Protein AF-A0A535F7Y5-F1 (afdb_monomer_lite)

Secondary structure (DSSP, 8-state):
-PPPEEEEE-TTS-EEEEEEE-HHHHHHHHHHHHHHHHHHTT----TTGGGT-TTGGGG-HHHHHHS-SSHHHHHHHHHHH-HHHHHH-EEE-SSS-EEE--SEEE--EEEEEEEEEEEEEEEE---S---HHHHHHHHHHHHTT---S--EEEEEEEEEEEE--EEE-GGGTTEETTTTEESS-HHHHHHHHHHHHHHHHHHHHS---TTTTT---------EEEEEESSSSPPP---TTTTTTT-SSHHHHHHHHHHHHHHTTSPP-EEEEEE-SHHHHHHHHHHHHHH-----PEEEEEEEEE-S-B----TT--STTPPPPSS--HHHHHHHHHHHHHHHH-HHHHHHHHHHHHH--EEEE--SEEEEEEEEEEEEEE-----PPPTT--HHHHHHHHHHHHHHHHHTT-SSEEEEEEEEEEEEE-S-EEEEEEE-TT-TTHHHHHHHHHT--BSSSTT-BEEE-S--EEES---TTT-EESS-SSPPP--TTSEEEEEEEE-TT--HHHH-TTS---PPBTTTEEEEEEEESEEEEEE-SSEEEEEE----

pLDDT: mean 87.82, std 10.38, range [49.22, 97.94]

Foldseek 3Di:
DDFDWDWDQFLVRDIDIWGKDAFVLLLLLLLVLLLVLCVVVVQAAAPCVVVPHPQGCLPRPVLVVPADPDLLRNLLSVLRRHLSCQAQWDQRDVVDGHTDDHQKTKHMWTFFPPFKDKDKDKDWDDDDDDDPVLQVVQVVCVVVVHNRDGDIDIDIDMDGDIKIWIGGQLQSRQARPVVRDGSDDQVSSLSSSLSSLVSNLVCVVQVDDPPCVPHRDDPPFDWDKDKDFQAPQDTDTFICSNVTPPDSCRRVVVSVVVQCVSCPPHDRGMDMDIDTGSVRVNVVSVVCSVPDGHQFFKKFKFKKDFPFWDFAADPPDPDLAHFGDQDFFLAQVLVLLLVLQCVPPNDVSSQVCSLVSQPKWKWKFAAQKKKKFFAWDKDWDADDPPDDDDPPDDPVRVVVVVVVVQVVCVVVVPPRIHIDTNYTITIDGDGMMMMIIGHRGPPPCPVVVQSSSQSRAATHDPRRGIGTPDRTDIGRDDPPQGIFGNDDPDDDDDDPQFDKDWGKGAASPAHPLCVDPPNPHHDDEPHRIDIDTGGAQWHFPDDDNGITMIGGDGDD

Radius of gyration: 34.98 Å; chains: 1; bounding box: 72×69×122 Å

Structure (mmCIF, N/CA/C/O backbone):
data_AF-A0A535F7Y5-F1
#
_entry.id   AF-A0A535F7Y5-F1
#
loop_
_atom_site.group_PDB
_atom_site.id
_atom_site.type_symbol
_atom_site.label_atom_id
_atom_site.label_alt_id
_atom_site.label_comp_id
_atom_site.label_asym_id
_atom_site.label_entity_id
_atom_site.label_seq_id
_atom_site.pdbx_PDB_ins_code
_atom_site.Cartn_x
_atom_site.Cartn_y
_atom_site.Cartn_z
_atom_site.occupancy
_atom_site.B_iso_or_equiv
_atom_site.auth_seq_id
_atom_site.auth_comp_id
_atom_site.auth_asym_id
_atom_site.auth_atom_id
_atom_site.pdbx_PDB_model_num
ATOM 1 N N . MET A 1 1 ? 27.831 18.136 -32.872 1.00 49.22 1 MET A N 1
ATOM 2 C CA . MET A 1 1 ? 27.451 17.203 -31.790 1.00 49.22 1 MET A CA 1
ATOM 3 C C . MET A 1 1 ? 27.665 15.805 -32.330 1.00 49.22 1 MET A C 1
ATOM 5 O O . MET A 1 1 ? 27.126 15.517 -33.389 1.00 49.22 1 MET A O 1
ATOM 9 N N . GLN A 1 2 ? 28.516 15.005 -31.692 1.00 56.78 2 GLN A N 1
ATOM 10 C CA . GLN A 1 2 ? 28.690 13.595 -32.050 1.00 56.78 2 GLN A CA 1
ATOM 11 C C . GLN A 1 2 ? 27.583 12.766 -31.389 1.00 56.78 2 GLN A C 1
ATOM 13 O O . GLN A 1 2 ? 27.150 13.095 -30.281 1.00 56.78 2 GLN A O 1
ATOM 18 N N . THR A 1 3 ? 27.119 11.720 -32.073 1.00 70.56 3 THR A N 1
ATOM 19 C CA . THR A 1 3 ? 26.249 10.695 -31.482 1.00 70.56 3 THR A CA 1
ATOM 20 C C . THR A 1 3 ? 26.977 10.071 -30.291 1.00 70.56 3 THR A C 1
ATOM 22 O O . THR A 1 3 ? 28.178 9.816 -30.378 1.00 70.56 3 THR A O 1
ATOM 25 N N . ARG A 1 4 ? 26.290 9.876 -29.156 1.00 83.50 4 ARG A N 1
ATOM 26 C CA . ARG A 1 4 ? 26.915 9.243 -27.985 1.00 83.50 4 ARG A CA 1
ATOM 27 C C . ARG A 1 4 ? 27.255 7.796 -28.337 1.00 83.50 4 ARG A C 1
ATOM 29 O O . ARG A 1 4 ? 26.394 7.075 -28.835 1.00 83.50 4 ARG A O 1
ATOM 36 N N . MET A 1 5 ? 28.491 7.406 -28.057 1.00 88.81 5 MET A N 1
ATOM 37 C CA . MET A 1 5 ? 28.991 6.043 -28.209 1.00 88.81 5 MET A CA 1
ATOM 38 C C . MET A 1 5 ? 29.269 5.469 -26.826 1.00 88.81 5 MET A C 1
ATOM 40 O O . MET A 1 5 ? 29.664 6.215 -25.929 1.00 88.81 5 MET A O 1
ATOM 44 N N . VAL A 1 6 ? 29.054 4.169 -26.660 1.00 92.44 6 VAL A N 1
ATOM 45 C CA . VAL A 1 6 ? 29.404 3.436 -25.438 1.00 92.44 6 VAL A CA 1
ATOM 46 C C . VAL A 1 6 ? 29.989 2.076 -25.790 1.00 92.44 6 VAL A C 1
ATOM 48 O O . VAL A 1 6 ? 29.634 1.477 -26.809 1.00 92.44 6 VAL A O 1
ATOM 51 N N . GLU A 1 7 ? 30.880 1.594 -24.936 1.00 94.62 7 GLU A N 1
ATOM 52 C CA . GLU A 1 7 ? 31.492 0.280 -25.041 1.00 94.62 7 GLU A CA 1
ATOM 53 C C . GLU A 1 7 ? 30.653 -0.778 -24.312 1.00 94.62 7 GLU A C 1
ATOM 55 O O . GLU A 1 7 ? 30.302 -0.614 -23.142 1.00 94.62 7 GLU A O 1
ATOM 60 N N . ILE A 1 8 ? 30.347 -1.883 -24.994 1.00 94.06 8 ILE A N 1
ATOM 61 C CA . ILE A 1 8 ? 29.613 -3.023 -24.431 1.00 94.06 8 ILE A CA 1
ATOM 62 C C . ILE A 1 8 ? 30.316 -4.339 -24.753 1.00 94.06 8 ILE A C 1
ATOM 64 O O . ILE A 1 8 ? 31.000 -4.451 -25.769 1.00 94.06 8 ILE A O 1
ATOM 68 N N . ILE A 1 9 ? 30.110 -5.347 -23.906 1.00 92.56 9 ILE A N 1
ATOM 69 C CA . ILE A 1 9 ? 30.471 -6.733 -24.217 1.00 92.56 9 ILE A CA 1
ATOM 70 C C . ILE A 1 9 ? 29.242 -7.417 -24.816 1.00 92.56 9 ILE A C 1
ATOM 72 O O . ILE A 1 9 ? 28.180 -7.445 -24.190 1.00 92.56 9 ILE A O 1
ATOM 76 N N . GLY A 1 10 ? 29.376 -7.915 -26.044 1.00 87.56 10 GLY A N 1
ATOM 77 C CA . GLY A 1 10 ? 28.323 -8.630 -26.757 1.00 87.56 10 GLY A CA 1
ATOM 78 C C . GLY A 1 10 ? 28.044 -10.015 -26.169 1.00 87.56 10 GLY A C 1
ATOM 79 O O . GLY A 1 10 ? 28.784 -10.525 -25.328 1.00 87.56 10 GLY A O 1
ATOM 80 N N . HIS A 1 11 ? 26.971 -10.651 -26.642 1.00 87.00 11 HIS A N 1
ATOM 81 C CA . HIS A 1 11 ? 26.596 -12.017 -26.246 1.00 87.00 11 HIS A CA 1
ATOM 82 C C . HIS A 1 11 ? 27.662 -13.076 -26.597 1.00 87.00 11 HIS A C 1
ATOM 84 O O . HIS A 1 11 ? 27.685 -14.155 -26.015 1.00 87.00 11 HIS A O 1
ATOM 90 N N . ASP A 1 12 ? 28.536 -12.756 -27.546 1.00 90.38 12 ASP A N 1
ATOM 91 C CA . ASP A 1 12 ? 29.689 -13.534 -28.000 1.00 90.38 12 ASP A CA 1
ATOM 92 C C . ASP A 1 12 ? 30.961 -13.285 -27.164 1.00 90.38 12 ASP A C 1
ATOM 94 O O . ASP A 1 12 ? 32.009 -13.873 -27.431 1.00 90.38 12 ASP A O 1
ATOM 98 N N . GLY A 1 13 ? 30.888 -12.403 -26.161 1.00 91.56 13 GLY A N 1
ATOM 99 C CA . GLY A 1 13 ? 32.011 -12.017 -25.311 1.00 91.56 13 GLY A CA 1
ATOM 100 C C . GLY A 1 13 ? 32.963 -10.985 -25.927 1.00 91.56 13 GLY A C 1
ATOM 101 O O . GLY A 1 13 ? 33.988 -10.690 -25.313 1.00 91.56 13 GLY A O 1
ATOM 102 N N . GLN A 1 14 ? 32.658 -10.423 -27.102 1.00 93.88 14 GLN A N 1
ATOM 103 C CA . GLN A 1 14 ? 33.513 -9.435 -27.771 1.00 93.88 14 GLN A CA 1
ATOM 104 C C . GLN A 1 14 ? 33.171 -7.996 -27.369 1.00 93.88 14 GLN A C 1
ATOM 106 O O . GLN A 1 14 ? 32.035 -7.684 -27.014 1.00 93.88 14 GLN A O 1
ATOM 111 N N . LEU A 1 15 ? 34.163 -7.102 -27.439 1.00 94.56 15 LEU A N 1
ATOM 112 C CA . LEU A 1 15 ? 33.993 -5.672 -27.170 1.00 94.56 15 LEU A CA 1
ATOM 113 C C . LEU A 1 15 ? 33.462 -4.943 -28.411 1.00 94.56 15 LEU A C 1
ATOM 115 O O . LEU A 1 15 ? 34.088 -4.976 -29.469 1.00 94.56 15 LEU A O 1
ATOM 119 N N . TYR A 1 16 ? 32.361 -4.211 -28.254 1.00 93.31 16 TYR A N 1
ATOM 120 C CA . TYR A 1 16 ? 31.744 -3.400 -29.301 1.00 93.31 16 TYR A CA 1
ATOM 121 C C . TYR A 1 16 ? 31.610 -1.943 -28.867 1.00 93.31 16 TYR A C 1
ATOM 123 O O . TYR A 1 16 ? 31.250 -1.664 -27.727 1.00 93.31 16 TYR A O 1
ATOM 131 N N . SER A 1 17 ? 31.834 -1.015 -29.800 1.00 92.94 17 SER A N 1
ATOM 132 C CA . SER A 1 17 ? 31.451 0.392 -29.645 1.00 92.94 17 SER A CA 1
ATOM 133 C C . SER A 1 17 ? 30.153 0.631 -30.412 1.00 92.94 17 SER A C 1
ATOM 135 O O . SER A 1 17 ? 30.113 0.456 -31.631 1.00 92.94 17 SER A O 1
ATOM 137 N N . VAL A 1 18 ? 29.080 0.986 -29.705 1.00 92.25 18 VAL A N 1
ATOM 138 C CA . VAL A 1 18 ? 27.731 1.127 -30.282 1.00 92.25 18 VAL A CA 1
ATOM 139 C C . VAL A 1 18 ? 27.146 2.508 -30.010 1.00 92.25 18 VAL A C 1
ATOM 141 O O . VAL A 1 18 ? 27.482 3.150 -29.013 1.00 92.25 18 VAL A O 1
ATOM 144 N N . ASN A 1 19 ? 26.237 2.966 -30.881 1.00 91.56 19 ASN A N 1
ATOM 145 C CA . ASN A 1 19 ? 25.454 4.169 -30.596 1.00 91.56 19 ASN A CA 1
ATOM 146 C C . ASN A 1 19 ? 24.625 3.957 -29.330 1.00 91.56 19 ASN A C 1
ATOM 148 O O . ASN A 1 19 ? 24.058 2.881 -29.124 1.00 91.56 19 ASN A O 1
ATOM 152 N N . ALA A 1 20 ? 24.454 5.019 -28.554 1.00 90.69 20 ALA A N 1
ATOM 153 C CA . ALA A 1 20 ? 23.621 4.982 -27.371 1.00 90.69 20 ALA A CA 1
ATOM 154 C C . ALA A 1 20 ? 22.763 6.235 -27.214 1.00 90.69 20 ALA A C 1
ATOM 156 O O . ALA A 1 20 ? 23.175 7.354 -27.529 1.00 90.69 20 ALA A O 1
ATOM 157 N N . ILE A 1 21 ? 21.570 6.044 -26.662 1.00 89.19 21 ILE A N 1
ATOM 158 C CA . ILE A 1 21 ? 20.691 7.121 -26.217 1.00 89.19 21 ILE A CA 1
ATOM 159 C C . ILE A 1 21 ? 20.602 7.026 -24.698 1.00 89.19 21 ILE A C 1
ATOM 161 O O . ILE A 1 21 ? 20.405 5.955 -24.129 1.00 89.19 21 ILE A O 1
ATOM 165 N N . SER A 1 22 ? 20.790 8.153 -24.020 1.00 89.69 22 SER A N 1
ATOM 166 C CA . SER A 1 22 ? 20.731 8.181 -22.561 1.00 89.69 22 SER A CA 1
ATOM 167 C C . SER A 1 22 ? 19.309 7.938 -22.070 1.00 89.69 22 SER A C 1
ATOM 169 O O . SER A 1 22 ? 18.369 8.555 -22.572 1.00 89.69 22 SER A O 1
ATOM 171 N N . GLY A 1 23 ? 19.172 7.096 -21.044 1.00 91.88 23 GLY A N 1
ATOM 172 C CA . GLY A 1 23 ? 17.895 6.872 -20.367 1.00 91.88 23 GLY A CA 1
ATOM 173 C C . GLY A 1 23 ? 17.282 8.161 -19.811 1.00 91.88 23 GLY A C 1
ATOM 174 O O . GLY A 1 23 ? 16.065 8.315 -19.838 1.00 91.88 23 GLY A O 1
ATOM 175 N N . ASP A 1 24 ? 18.101 9.146 -19.419 1.00 90.44 24 ASP A N 1
ATOM 176 C CA . ASP A 1 24 ? 17.618 10.460 -18.970 1.00 90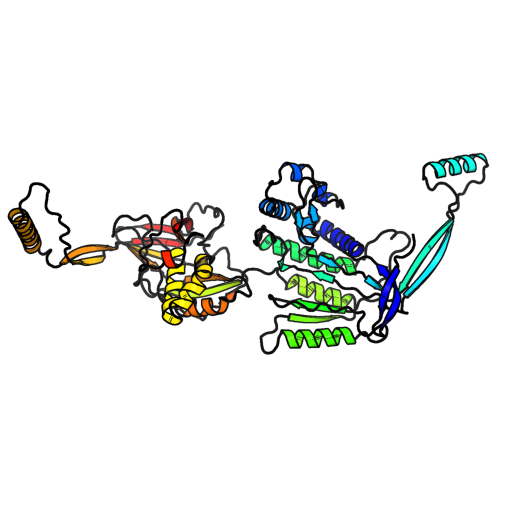.44 24 ASP A CA 1
ATOM 177 C C . ASP A 1 24 ? 16.877 11.222 -20.070 1.00 90.44 24 ASP A C 1
ATOM 179 O O . ASP A 1 24 ? 15.953 11.979 -19.776 1.00 90.44 24 ASP A O 1
ATOM 183 N N . MET A 1 25 ? 17.242 11.009 -21.340 1.00 89.69 25 MET A N 1
ATOM 184 C CA . MET A 1 25 ? 16.521 11.602 -22.465 1.00 89.69 25 MET A CA 1
ATOM 185 C C . MET A 1 25 ? 15.103 11.034 -22.546 1.00 89.69 25 MET A C 1
ATOM 187 O O . MET A 1 25 ? 14.147 11.801 -22.596 1.00 89.69 25 MET A O 1
ATOM 191 N N . LEU A 1 26 ? 14.953 9.706 -22.495 1.00 91.81 26 LEU A N 1
ATOM 192 C CA . LEU A 1 26 ? 13.632 9.067 -22.496 1.00 91.81 26 LEU A CA 1
ATOM 193 C C . LEU A 1 26 ? 12.828 9.418 -21.248 1.00 91.81 26 LEU A C 1
ATOM 195 O O . LEU A 1 26 ? 11.635 9.688 -21.334 1.00 91.81 26 LEU A O 1
ATOM 199 N N . LYS A 1 27 ? 13.489 9.499 -20.093 1.00 94.25 27 LYS A N 1
ATOM 200 C CA . LYS A 1 27 ? 12.864 9.961 -18.857 1.00 94.25 27 LYS A CA 1
ATOM 201 C C . LYS A 1 27 ? 12.369 11.401 -18.976 1.00 94.25 27 LYS A C 1
ATOM 203 O O . LYS A 1 27 ? 11.310 11.720 -18.447 1.00 94.25 27 LYS A O 1
ATOM 208 N N . HIS A 1 28 ? 13.103 12.273 -19.663 1.00 92.94 28 HIS A N 1
ATOM 209 C CA . HIS A 1 28 ? 12.661 13.642 -19.913 1.00 92.94 28 HIS A CA 1
ATOM 210 C C . HIS A 1 28 ? 11.399 13.677 -20.786 1.00 92.94 28 HIS A C 1
ATOM 212 O O . HIS A 1 28 ? 10.452 14.370 -20.428 1.00 92.94 28 HIS A O 1
ATOM 218 N N . VAL A 1 29 ? 11.351 12.875 -21.855 1.00 93.00 29 VAL A N 1
ATOM 219 C CA . VAL A 1 29 ? 10.164 12.726 -22.719 1.00 93.00 29 VAL A CA 1
ATOM 220 C C . VAL A 1 29 ? 8.967 12.184 -21.936 1.00 93.00 29 VAL A C 1
ATOM 222 O O . VAL A 1 29 ? 7.875 12.744 -22.010 1.00 93.00 29 VAL A O 1
ATOM 225 N N . LEU A 1 30 ? 9.181 11.147 -21.121 1.00 96.12 30 LEU A N 1
ATOM 226 C CA . LEU A 1 30 ? 8.160 10.603 -20.226 1.00 96.12 30 LEU A CA 1
ATOM 227 C C . LEU A 1 30 ? 7.597 11.685 -19.302 1.00 96.12 30 LEU A C 1
ATOM 229 O O . LEU A 1 30 ? 6.384 11.790 -19.132 1.00 96.12 30 LEU A O 1
ATOM 233 N N . MET A 1 31 ? 8.474 12.497 -18.710 1.00 96.62 31 MET A N 1
ATOM 234 C CA . MET A 1 31 ? 8.061 13.561 -17.800 1.00 96.62 31 MET A CA 1
ATOM 235 C C . MET A 1 31 ? 7.366 14.722 -18.507 1.00 96.62 31 MET A C 1
ATOM 237 O O . MET A 1 31 ? 6.539 15.375 -17.878 1.00 96.62 31 MET A O 1
ATOM 241 N N . GLU A 1 32 ? 7.656 14.976 -19.782 1.00 95.56 32 GLU A N 1
ATOM 242 C CA . GLU A 1 32 ? 6.948 15.978 -20.585 1.00 95.56 32 GLU A CA 1
ATOM 243 C C . GLU A 1 32 ? 5.491 15.554 -20.808 1.00 95.56 32 GLU A C 1
ATOM 245 O O . GLU A 1 32 ? 4.567 16.307 -20.487 1.00 95.56 32 GLU A O 1
ATOM 250 N N . HIS A 1 33 ? 5.272 14.309 -21.242 1.00 96.69 33 HIS A N 1
ATOM 251 C CA . HIS A 1 33 ? 3.926 13.737 -21.356 1.00 96.69 33 HIS A CA 1
ATOM 252 C C . HIS A 1 33 ? 3.201 13.724 -20.003 1.00 96.69 33 HIS A C 1
ATOM 254 O O . HIS A 1 33 ? 2.051 14.161 -19.917 1.00 96.69 33 HIS A O 1
ATOM 260 N N . PHE A 1 34 ? 3.891 13.331 -18.926 1.00 97.44 34 PHE A N 1
ATOM 261 C CA . PHE A 1 34 ? 3.334 13.357 -17.569 1.00 97.44 34 PHE A CA 1
ATOM 262 C C . PHE A 1 34 ? 2.957 14.764 -17.122 1.00 97.44 34 PHE A C 1
ATOM 264 O O . PHE A 1 34 ? 1.906 14.962 -16.519 1.00 97.44 34 PHE A O 1
ATOM 271 N N . TYR A 1 35 ? 3.783 15.762 -17.429 1.00 97.19 35 TYR A N 1
ATOM 272 C CA . TYR A 1 35 ? 3.500 17.157 -17.125 1.00 97.19 35 TYR A CA 1
ATOM 273 C C . TYR A 1 35 ? 2.211 17.631 -17.807 1.00 97.19 35 TYR A C 1
ATOM 275 O O . TYR A 1 35 ? 1.357 18.228 -17.147 1.00 97.19 35 TYR A O 1
ATOM 283 N N . HIS A 1 36 ? 2.028 17.332 -19.095 1.00 96.12 36 HIS A N 1
ATOM 284 C CA . HIS A 1 36 ? 0.802 17.688 -19.813 1.00 96.12 36 HIS A CA 1
ATOM 285 C C . HIS A 1 36 ? -0.435 17.023 -19.201 1.00 96.12 36 HIS A C 1
ATOM 287 O O . HIS A 1 36 ? -1.427 17.701 -18.916 1.00 96.12 36 HIS A O 1
ATOM 293 N N . HIS A 1 37 ? -0.343 15.728 -18.905 1.00 94.00 37 HIS A N 1
ATOM 294 C CA . HIS A 1 37 ? -1.390 14.959 -18.234 1.00 94.00 37 HIS A CA 1
ATOM 295 C C . HIS A 1 37 ? -1.724 15.488 -16.834 1.00 94.00 37 HIS A C 1
ATOM 297 O O . HIS A 1 37 ? -2.896 15.679 -16.498 1.00 94.00 37 HIS A O 1
ATOM 303 N N . ALA A 1 38 ? -0.708 15.810 -16.033 1.00 94.50 38 ALA A N 1
ATOM 304 C CA . ALA A 1 38 ? -0.863 16.372 -14.694 1.00 94.50 38 ALA A CA 1
ATOM 305 C C . ALA A 1 38 ? -1.546 17.748 -14.721 1.00 94.50 38 ALA A C 1
ATOM 307 O O . ALA A 1 38 ? -2.376 18.041 -13.860 1.00 94.50 38 ALA A O 1
ATOM 308 N N . ARG A 1 39 ? -1.251 18.583 -15.729 1.00 93.62 39 ARG A N 1
ATOM 309 C CA . ARG A 1 39 ? -1.890 19.896 -15.920 1.00 93.62 39 ARG A CA 1
ATOM 310 C C . ARG A 1 39 ? -3.375 19.776 -16.259 1.00 93.62 39 ARG A C 1
ATOM 312 O O . ARG A 1 39 ? -4.167 20.556 -15.731 1.00 93.62 39 ARG A O 1
ATOM 319 N N . VAL A 1 40 ? -3.748 18.822 -17.113 1.00 90.69 40 VAL A N 1
ATOM 320 C CA . VAL A 1 40 ? -5.153 18.565 -17.479 1.00 90.69 40 VAL A CA 1
ATOM 321 C C . VAL A 1 40 ? -5.922 17.989 -16.291 1.00 90.69 40 VAL A C 1
ATOM 323 O O . VAL A 1 40 ? -6.993 18.488 -15.951 1.00 90.69 40 VAL A O 1
ATOM 326 N N . SER A 1 41 ? -5.329 17.012 -15.605 1.00 86.69 41 SER A N 1
ATOM 327 C CA . SER A 1 41 ? -5.920 16.331 -14.446 1.00 86.69 41 SER A CA 1
ATOM 328 C C . SER A 1 41 ? -5.833 17.137 -13.143 1.00 86.69 41 SER A C 1
ATOM 330 O O . SER A 1 41 ? -6.310 16.684 -12.107 1.00 86.69 41 SER A O 1
ATOM 332 N N . ARG A 1 42 ? -5.237 18.339 -13.187 1.00 91.56 42 ARG A N 1
ATOM 333 C CA . ARG A 1 42 ? -5.055 19.268 -12.055 1.00 91.56 42 ARG A CA 1
ATOM 334 C C . ARG A 1 42 ? -4.389 18.629 -10.830 1.00 91.56 42 ARG A C 1
ATOM 336 O O . ARG A 1 42 ? -4.727 18.958 -9.695 1.00 91.56 42 ARG A O 1
ATOM 343 N N . VAL A 1 43 ? -3.427 17.739 -11.062 1.00 92.50 43 VAL A N 1
ATOM 344 C CA . VAL A 1 43 ? -2.621 17.147 -9.987 1.00 92.50 43 VAL A CA 1
ATOM 345 C C . VAL A 1 43 ? -1.637 18.188 -9.450 1.00 92.50 43 VAL A C 1
ATOM 347 O O . VAL A 1 43 ? -1.155 19.045 -10.193 1.00 92.50 43 VAL A O 1
ATOM 350 N N . SER A 1 44 ? -1.345 18.119 -8.151 1.00 94.81 44 SER A N 1
ATOM 351 C CA . SER A 1 44 ? -0.438 19.042 -7.465 1.00 94.81 44 SER A CA 1
ATOM 352 C C . SER A 1 44 ? 0.972 19.024 -8.077 1.00 94.81 44 SER A C 1
ATOM 354 O O . SER A 1 44 ? 1.579 17.961 -8.248 1.00 94.81 44 SER A O 1
ATOM 356 N N . LEU A 1 45 ? 1.492 20.208 -8.415 1.00 97.25 45 LEU A N 1
ATOM 357 C CA . LEU A 1 45 ? 2.841 20.435 -8.938 1.00 97.25 45 LEU A CA 1
ATOM 358 C C . LEU A 1 45 ? 3.474 21.628 -8.213 1.00 97.25 45 LEU A C 1
ATOM 360 O O . LEU A 1 45 ? 2.837 22.683 -8.099 1.00 97.25 45 LEU A O 1
ATOM 364 N N . CYS A 1 46 ? 4.746 21.502 -7.818 1.00 96.44 46 CYS A N 1
ATOM 365 C CA . CYS A 1 46 ? 5.523 22.624 -7.282 1.00 96.44 46 CYS A CA 1
ATOM 366 C C . CYS A 1 46 ? 5.643 23.753 -8.323 1.00 96.44 46 CYS A C 1
ATOM 368 O O . CYS A 1 46 ? 5.532 23.510 -9.532 1.00 96.44 46 CYS A O 1
ATOM 370 N N . GLN A 1 47 ? 5.884 24.991 -7.884 1.00 95.62 47 GLN A N 1
ATOM 371 C CA . GLN A 1 47 ? 5.873 26.178 -8.753 1.00 95.62 47 GLN A CA 1
ATOM 372 C C . GLN A 1 47 ? 6.804 26.030 -9.966 1.00 95.62 47 GLN A C 1
ATOM 374 O O . GLN A 1 47 ? 6.496 26.465 -11.077 1.00 95.62 47 GLN A O 1
ATOM 379 N N . SER A 1 48 ? 7.951 25.394 -9.750 1.00 95.56 48 SER A N 1
ATOM 380 C CA . SER A 1 48 ? 8.947 25.120 -10.781 1.00 95.56 48 SER A CA 1
ATOM 381 C C . SER A 1 48 ? 8.459 24.072 -11.795 1.00 95.56 48 SER A C 1
ATOM 383 O O . SER A 1 48 ? 8.526 24.290 -13.009 1.00 95.56 48 SER A O 1
ATOM 385 N N . CYS A 1 49 ? 7.869 22.972 -11.316 1.00 96.50 49 CYS A N 1
ATOM 386 C CA . CYS A 1 49 ? 7.298 21.918 -12.158 1.00 96.50 49 CYS A CA 1
ATOM 387 C C . CYS A 1 49 ? 6.069 22.382 -12.952 1.00 96.50 49 CYS A C 1
ATOM 389 O O . CYS A 1 49 ? 5.836 21.880 -14.047 1.00 96.50 49 CYS A O 1
ATOM 391 N N . GLN A 1 50 ? 5.332 23.398 -12.489 1.00 95.50 50 GLN A N 1
ATOM 392 C CA . GLN A 1 50 ? 4.244 24.017 -13.264 1.00 95.50 50 GLN A CA 1
ATOM 393 C C . GLN A 1 50 ? 4.716 24.685 -14.564 1.00 95.50 50 GLN A C 1
ATOM 395 O O . GLN A 1 50 ? 3.892 24.944 -15.441 1.00 95.50 50 GLN A O 1
ATOM 400 N N . ARG A 1 51 ? 6.016 24.975 -14.686 1.00 94.75 51 ARG A N 1
ATOM 401 C CA . ARG A 1 51 ? 6.664 25.521 -15.890 1.00 94.75 51 ARG A CA 1
ATOM 402 C C . ARG A 1 51 ? 7.594 24.501 -16.556 1.00 94.75 51 ARG A C 1
ATOM 404 O O . ARG A 1 51 ? 8.414 24.889 -17.380 1.00 94.75 51 ARG A O 1
ATOM 411 N N . PHE A 1 52 ? 7.495 23.230 -16.157 1.00 94.31 52 PHE A N 1
ATOM 412 C CA . PHE A 1 52 ? 8.339 22.127 -16.616 1.00 94.31 52 PHE A CA 1
ATOM 413 C C . PHE A 1 52 ? 9.852 22.409 -16.507 1.00 94.31 52 PHE A C 1
ATOM 415 O O . PHE A 1 52 ? 10.652 22.071 -17.376 1.00 94.31 52 PHE A O 1
ATOM 422 N N . ASN A 1 53 ? 10.264 23.066 -15.421 1.00 93.69 53 ASN A N 1
ATOM 423 C CA . ASN A 1 53 ? 11.667 23.388 -15.185 1.00 93.69 53 ASN A CA 1
ATOM 424 C C . ASN A 1 53 ? 12.441 22.148 -14.699 1.00 93.69 53 ASN A C 1
ATOM 426 O O . ASN A 1 53 ? 12.047 21.490 -13.736 1.00 93.69 53 ASN A O 1
ATOM 430 N N . ALA A 1 54 ? 13.579 21.860 -15.339 1.00 88.69 54 ALA A N 1
ATOM 431 C CA . ALA A 1 54 ? 14.426 20.703 -15.041 1.00 88.69 54 ALA A CA 1
ATOM 432 C C . ALA A 1 54 ? 14.989 20.682 -13.607 1.00 88.69 54 ALA A C 1
ATOM 434 O O . ALA A 1 54 ? 15.274 19.606 -13.088 1.00 88.69 54 ALA A O 1
ATOM 435 N N . ASN A 1 55 ? 15.103 21.841 -12.950 1.00 92.38 55 ASN A N 1
ATOM 436 C CA . ASN A 1 55 ? 15.522 21.930 -11.548 1.00 92.38 55 ASN A CA 1
ATOM 437 C C . ASN A 1 55 ? 14.412 21.518 -10.565 1.00 92.38 55 ASN A C 1
ATOM 439 O O . ASN A 1 55 ? 14.691 21.360 -9.378 1.00 92.38 55 ASN A O 1
ATOM 443 N N . ARG A 1 56 ? 13.169 21.342 -11.042 1.00 94.75 56 ARG A N 1
ATOM 444 C CA . ARG A 1 56 ? 11.999 20.884 -10.273 1.00 94.75 56 ARG A CA 1
ATOM 445 C C . ARG A 1 56 ? 11.907 21.572 -8.906 1.00 94.75 56 ARG A C 1
ATOM 447 O O . ARG A 1 56 ? 12.111 22.787 -8.856 1.00 94.75 56 ARG A O 1
ATOM 454 N N . ILE A 1 57 ? 11.630 20.854 -7.814 1.00 95.12 57 ILE A N 1
ATOM 455 C CA . ILE A 1 57 ? 11.428 21.471 -6.495 1.00 95.12 57 ILE A CA 1
ATOM 456 C C . ILE A 1 57 ? 12.637 22.262 -5.974 1.00 95.12 57 ILE A C 1
ATOM 458 O O . ILE A 1 57 ? 12.445 23.194 -5.201 1.00 95.12 57 ILE A O 1
ATOM 462 N N . ASN A 1 58 ? 13.861 21.996 -6.455 1.00 94.75 58 ASN A N 1
ATOM 463 C CA . ASN A 1 58 ? 15.038 22.793 -6.079 1.00 94.75 58 ASN A CA 1
ATOM 464 C C . ASN A 1 58 ? 14.963 24.249 -6.569 1.00 94.75 58 ASN A C 1
ATOM 466 O O . ASN A 1 58 ? 15.671 25.107 -6.059 1.00 94.75 58 ASN A O 1
ATOM 470 N N . ALA A 1 59 ? 14.129 24.551 -7.567 1.00 94.19 59 ALA A N 1
ATOM 471 C CA . ALA A 1 59 ? 13.883 25.925 -8.005 1.00 94.19 59 ALA A CA 1
ATOM 472 C C . ALA A 1 59 ? 12.605 26.538 -7.397 1.00 94.19 59 ALA A C 1
ATOM 474 O O . ALA A 1 59 ? 12.283 27.689 -7.700 1.00 94.19 59 ALA A O 1
ATOM 475 N N . ASP A 1 60 ? 11.891 25.809 -6.533 1.00 95.19 60 ASP A N 1
ATOM 476 C CA . ASP A 1 60 ? 10.746 26.318 -5.774 1.00 95.19 60 ASP A CA 1
ATOM 477 C C . ASP A 1 60 ? 11.214 26.906 -4.433 1.00 95.19 60 ASP A C 1
ATOM 479 O O . ASP A 1 60 ? 11.197 26.266 -3.379 1.00 95.19 60 ASP A O 1
ATOM 483 N N . LYS A 1 61 ? 11.670 28.161 -4.489 1.00 93.06 61 LYS A N 1
ATOM 484 C CA . LYS A 1 61 ? 12.208 28.871 -3.319 1.00 93.06 61 LYS A CA 1
ATOM 485 C C . LYS A 1 61 ? 11.174 29.053 -2.209 1.00 93.06 61 LYS A C 1
ATOM 487 O O . LYS A 1 61 ? 11.557 29.138 -1.044 1.00 93.06 61 LYS A O 1
ATOM 492 N N . ASP A 1 62 ? 9.895 29.153 -2.555 1.00 93.31 62 ASP A N 1
ATOM 493 C CA . ASP A 1 62 ? 8.829 29.349 -1.574 1.00 93.31 62 ASP A CA 1
ATOM 494 C C . ASP A 1 62 ? 8.556 28.053 -0.814 1.00 93.31 62 ASP A C 1
ATOM 496 O O . ASP A 1 62 ? 8.424 28.081 0.411 1.00 93.31 62 ASP A O 1
ATOM 500 N N . PHE A 1 63 ? 8.549 26.912 -1.510 1.00 94.75 63 PHE A N 1
ATOM 501 C CA . PHE A 1 63 ? 8.494 25.608 -0.858 1.00 94.75 63 PHE A CA 1
ATOM 502 C C . PHE A 1 63 ? 9.700 25.405 0.066 1.00 94.75 63 PHE A C 1
ATOM 504 O O . PHE A 1 63 ? 9.524 25.145 1.254 1.00 94.75 63 PHE A O 1
ATOM 511 N N . LEU A 1 64 ? 10.924 25.591 -0.441 1.00 93.56 64 LEU A N 1
ATOM 512 C CA . LEU A 1 64 ? 12.148 25.309 0.319 1.00 93.56 64 LEU A CA 1
ATOM 513 C C . LEU A 1 64 ? 12.291 26.157 1.590 1.00 93.56 64 LEU A C 1
ATOM 515 O O . LEU A 1 64 ? 12.778 25.654 2.600 1.00 93.56 64 LEU A O 1
ATOM 519 N N . LYS A 1 65 ? 11.833 27.416 1.574 1.00 92.06 65 LYS A N 1
ATOM 520 C CA . LYS A 1 65 ? 11.839 28.290 2.762 1.00 92.06 65 LYS A CA 1
ATOM 521 C C . LYS A 1 65 ? 10.889 27.829 3.866 1.00 92.06 65 LYS A C 1
ATOM 523 O O . LYS A 1 65 ? 11.168 28.077 5.034 1.00 92.06 65 LYS A O 1
ATOM 528 N N . ASN A 1 66 ? 9.765 27.219 3.495 1.00 92.88 66 ASN A N 1
ATOM 529 C CA . ASN A 1 66 ? 8.699 26.839 4.426 1.00 92.88 66 ASN A CA 1
ATOM 530 C C . ASN A 1 66 ? 8.724 25.347 4.793 1.00 92.88 66 ASN A C 1
ATOM 532 O O . ASN A 1 66 ? 7.978 24.919 5.675 1.00 92.88 66 ASN A O 1
ATOM 536 N N . ALA A 1 67 ? 9.545 24.550 4.111 1.00 92.31 67 ALA A N 1
ATOM 537 C CA . ALA A 1 67 ? 9.604 23.115 4.318 1.00 92.31 67 ALA A CA 1
ATOM 538 C C . ALA A 1 67 ? 10.277 22.748 5.653 1.00 92.31 67 ALA A C 1
ATOM 540 O O . ALA A 1 67 ? 11.178 23.437 6.137 1.00 92.31 67 ALA A O 1
ATOM 541 N N . SER A 1 68 ? 9.860 21.625 6.242 1.00 91.62 68 SER A N 1
ATOM 542 C CA . SER A 1 68 ? 10.387 21.144 7.526 1.00 91.62 68 SER A CA 1
ATOM 543 C C . SER A 1 68 ? 11.893 20.891 7.454 1.00 91.62 68 SER A C 1
ATOM 545 O O . SER A 1 68 ? 12.413 20.431 6.438 1.00 91.62 68 SER A O 1
ATOM 547 N N . MET A 1 69 ? 12.605 21.139 8.553 1.00 89.38 69 MET A N 1
ATOM 548 C CA . MET A 1 69 ? 14.029 20.804 8.693 1.00 89.38 69 MET A CA 1
ATOM 549 C C . MET A 1 69 ? 14.261 19.300 8.900 1.00 89.38 69 MET A C 1
ATOM 551 O O . MET A 1 69 ? 15.400 18.848 8.866 1.00 89.38 69 MET A O 1
ATOM 555 N N . HIS A 1 70 ? 13.208 18.517 9.152 1.00 91.50 70 HIS A N 1
ATOM 556 C CA . HIS A 1 70 ? 13.304 17.071 9.342 1.00 91.50 70 HIS A CA 1
ATOM 557 C C . HIS A 1 70 ? 13.022 16.347 8.029 1.00 91.50 70 HIS A C 1
ATOM 559 O O . HIS A 1 70 ? 11.939 16.483 7.462 1.00 91.50 70 HIS A O 1
ATOM 565 N N . ASP A 1 71 ? 13.976 15.539 7.565 1.00 91.69 71 ASP A N 1
ATOM 566 C CA . ASP A 1 71 ? 13.921 14.913 6.238 1.00 91.69 71 ASP A CA 1
ATOM 567 C C . ASP A 1 71 ? 12.665 14.066 6.009 1.00 91.69 71 ASP A C 1
ATOM 569 O O . ASP A 1 71 ? 12.064 14.125 4.940 1.00 91.69 71 ASP A O 1
ATOM 573 N N . GLY A 1 72 ? 12.210 13.329 7.025 1.00 90.62 72 GLY A N 1
ATOM 574 C CA . GLY A 1 72 ? 10.976 12.553 6.918 1.00 90.62 72 GLY A CA 1
ATOM 575 C C . GLY A 1 72 ? 9.744 13.430 6.672 1.00 90.62 72 GLY A C 1
ATOM 576 O O . GLY A 1 72 ? 8.906 13.089 5.851 1.00 90.62 72 GLY A O 1
ATOM 577 N N . GLU A 1 73 ? 9.602 14.555 7.371 1.00 93.31 73 GLU A N 1
ATOM 578 C CA . GLU A 1 73 ? 8.474 15.479 7.163 1.00 93.31 73 GLU A CA 1
ATOM 579 C C . GLU A 1 73 ? 8.609 16.257 5.857 1.00 93.31 73 GLU A C 1
ATOM 581 O O . GLU A 1 73 ? 7.618 16.490 5.172 1.00 93.31 73 GLU A O 1
ATOM 586 N N . PHE A 1 74 ? 9.840 16.610 5.489 1.00 95.50 74 PHE A N 1
ATOM 587 C CA . PHE A 1 74 ? 10.148 17.237 4.213 1.00 95.50 74 PHE A CA 1
ATOM 588 C C . PHE A 1 74 ? 9.704 16.366 3.034 1.00 95.50 74 PHE A C 1
ATOM 590 O O . PHE A 1 74 ? 9.072 16.870 2.108 1.00 95.50 74 PHE A O 1
ATOM 597 N N . ILE A 1 75 ? 9.988 15.058 3.074 1.00 95.81 75 ILE A N 1
ATOM 598 C CA . ILE A 1 75 ? 9.555 14.131 2.024 1.00 95.81 75 ILE A CA 1
ATOM 599 C C . ILE A 1 75 ? 8.024 14.042 1.964 1.00 95.81 75 ILE A C 1
ATOM 601 O O . ILE A 1 75 ? 7.483 14.119 0.865 1.00 95.81 75 ILE A O 1
ATOM 605 N N . ASP A 1 76 ? 7.308 13.975 3.095 1.00 95.12 76 ASP A N 1
ATOM 606 C CA . ASP A 1 76 ? 5.831 14.007 3.082 1.00 95.12 76 ASP A CA 1
ATOM 607 C C . ASP A 1 76 ? 5.302 15.288 2.410 1.00 95.12 76 ASP A C 1
ATOM 609 O O . ASP A 1 76 ? 4.416 15.235 1.550 1.00 95.12 76 ASP A O 1
ATOM 613 N N . GLN A 1 77 ? 5.881 16.443 2.757 1.00 96.69 77 GLN A N 1
ATOM 614 C CA . GLN A 1 77 ? 5.521 17.737 2.175 1.00 96.69 77 GLN A CA 1
ATOM 615 C C . GLN A 1 77 ? 5.814 17.777 0.671 1.00 96.69 77 GLN A C 1
ATOM 617 O O . GLN A 1 77 ? 4.964 18.215 -0.103 1.00 96.69 77 GLN A O 1
ATOM 622 N N . MET A 1 78 ? 6.977 17.287 0.238 1.00 97.00 78 MET A N 1
ATOM 623 C CA . MET A 1 78 ? 7.373 17.222 -1.171 1.00 97.00 78 MET A CA 1
ATOM 624 C C . MET A 1 78 ? 6.423 16.324 -1.974 1.00 97.00 78 MET A C 1
ATOM 626 O O . MET A 1 78 ? 5.921 16.752 -3.012 1.00 97.00 78 MET A O 1
ATOM 630 N N . LEU A 1 79 ? 6.130 15.114 -1.481 1.00 97.00 79 LEU A N 1
ATOM 631 C CA . LEU A 1 79 ? 5.230 14.156 -2.135 1.00 97.00 79 LEU A CA 1
ATOM 632 C C . LEU A 1 79 ? 3.818 14.734 -2.302 1.00 97.00 79 LEU A C 1
ATOM 634 O O . LEU A 1 79 ? 3.226 14.611 -3.376 1.00 97.00 79 LEU A O 1
ATOM 638 N N . THR A 1 80 ? 3.307 15.416 -1.274 1.00 96.25 80 THR A N 1
ATOM 639 C CA . THR A 1 80 ? 2.006 16.113 -1.305 1.00 96.25 80 THR A CA 1
ATOM 640 C C . THR A 1 80 ? 2.018 17.313 -2.265 1.00 96.25 80 THR A C 1
ATOM 642 O O . THR A 1 80 ? 1.021 17.620 -2.917 1.00 96.25 80 THR A O 1
ATOM 645 N N . THR A 1 81 ? 3.160 17.989 -2.400 1.00 96.75 81 THR A N 1
ATOM 646 C CA . THR A 1 81 ? 3.283 19.218 -3.202 1.00 96.75 81 THR A CA 1
ATOM 647 C C . THR A 1 81 ? 3.486 18.949 -4.689 1.00 96.75 81 THR A C 1
ATOM 649 O O . THR A 1 81 ? 3.043 19.746 -5.513 1.00 96.75 81 THR A O 1
ATOM 652 N N . CYS A 1 82 ? 4.180 17.874 -5.070 1.00 97.62 82 CYS A N 1
ATOM 653 C CA . CYS A 1 82 ? 4.532 17.678 -6.471 1.00 97.62 82 CYS A CA 1
ATOM 654 C C . CYS A 1 82 ? 4.523 16.221 -6.929 1.00 97.62 82 CYS A C 1
ATOM 656 O O . CYS A 1 82 ? 5.359 15.410 -6.530 1.00 97.62 82 CYS A O 1
ATOM 658 N N . ALA A 1 83 ? 3.630 15.923 -7.874 1.00 97.75 83 ALA A N 1
ATOM 659 C CA . ALA A 1 83 ? 3.555 14.620 -8.521 1.00 97.75 83 ALA A CA 1
ATOM 660 C C . ALA A 1 83 ? 4.756 14.303 -9.422 1.00 97.75 83 ALA A C 1
ATOM 662 O O . ALA A 1 83 ? 5.156 13.146 -9.490 1.00 97.75 83 ALA A O 1
ATOM 663 N N . ILE A 1 84 ? 5.363 15.302 -10.079 1.00 97.94 84 ILE A N 1
ATOM 664 C CA . ILE A 1 84 ? 6.569 15.073 -10.896 1.00 97.94 84 ILE A CA 1
ATOM 665 C C . ILE A 1 84 ? 7.751 14.679 -10.008 1.00 97.94 84 ILE A C 1
ATOM 667 O O . ILE A 1 84 ? 8.450 13.726 -10.329 1.00 97.94 84 ILE A O 1
ATOM 671 N N . ASP A 1 85 ? 7.972 15.370 -8.888 1.00 97.31 85 ASP A N 1
ATOM 672 C CA . ASP A 1 85 ? 9.069 15.035 -7.969 1.00 97.31 85 ASP A CA 1
ATOM 673 C C . ASP A 1 85 ? 8.868 13.661 -7.305 1.00 97.31 85 ASP A C 1
ATOM 675 O O . ASP A 1 85 ? 9.843 12.952 -7.054 1.00 97.31 85 ASP A O 1
ATOM 679 N N . ASP A 1 86 ? 7.614 13.250 -7.086 1.00 97.69 86 ASP A N 1
ATOM 680 C CA . ASP A 1 86 ? 7.265 11.904 -6.625 1.00 97.69 86 ASP A CA 1
ATOM 681 C C . ASP A 1 86 ? 7.667 10.823 -7.642 1.00 97.69 86 ASP A C 1
ATOM 683 O O . ASP A 1 86 ? 8.476 9.953 -7.316 1.00 97.69 86 ASP A O 1
ATOM 687 N N . VAL A 1 87 ? 7.173 10.896 -8.887 1.00 97.19 87 VAL A N 1
ATOM 688 C CA . VAL A 1 87 ? 7.396 9.830 -9.887 1.00 97.19 87 VAL A CA 1
ATOM 689 C C . VAL A 1 87 ? 8.795 9.862 -10.509 1.00 97.19 87 VAL A C 1
ATOM 691 O O . VAL A 1 87 ? 9.399 8.820 -10.772 1.00 97.19 87 VAL A O 1
ATOM 694 N N . ALA A 1 88 ? 9.347 11.054 -10.719 1.00 96.62 88 ALA A N 1
ATOM 695 C CA . ALA A 1 88 ? 10.620 11.248 -11.405 1.00 96.62 88 ALA A CA 1
ATOM 696 C C . ALA A 1 88 ? 11.829 11.239 -10.462 1.00 96.62 88 ALA A C 1
ATOM 698 O O . ALA A 1 88 ? 12.975 11.235 -10.940 1.00 96.62 88 ALA A O 1
ATOM 699 N N . GLY A 1 89 ? 11.576 11.297 -9.152 1.00 95.94 89 GLY A N 1
ATOM 700 C CA . GLY A 1 89 ? 12.573 11.472 -8.105 1.00 95.94 89 GLY A CA 1
ATOM 701 C C . GLY A 1 89 ? 13.264 12.834 -8.132 1.00 95.94 89 GLY A C 1
ATOM 702 O O . GLY A 1 89 ? 13.197 13.574 -9.110 1.00 95.94 89 GLY A O 1
ATOM 703 N N . ILE A 1 90 ? 13.976 13.173 -7.067 1.00 95.75 90 ILE A N 1
ATOM 704 C CA . ILE A 1 90 ? 14.826 14.364 -7.003 1.00 95.75 90 ILE A CA 1
ATOM 705 C C . ILE A 1 90 ? 15.832 14.228 -5.864 1.00 95.75 90 ILE A C 1
ATOM 707 O O . ILE A 1 90 ? 15.529 13.660 -4.819 1.00 95.75 90 ILE A O 1
ATOM 711 N N . LEU A 1 91 ? 17.037 14.762 -6.049 1.00 95.81 91 LEU A N 1
ATOM 712 C CA . LEU A 1 91 ? 17.947 15.039 -4.946 1.00 95.81 91 LEU A CA 1
ATOM 713 C C . LEU A 1 91 ? 17.778 16.502 -4.538 1.00 95.81 91 LEU A C 1
ATOM 715 O O . LEU A 1 91 ? 18.069 17.397 -5.335 1.00 95.81 91 LEU A O 1
ATOM 719 N N . VAL A 1 92 ? 17.318 16.743 -3.312 1.00 93.81 92 VAL A N 1
ATOM 720 C CA . VAL A 1 92 ? 17.219 18.101 -2.773 1.00 93.81 92 VAL A CA 1
ATOM 721 C C . VAL A 1 92 ? 18.531 18.474 -2.105 1.00 93.81 92 VAL A C 1
ATOM 723 O O . VAL A 1 92 ? 18.952 17.802 -1.163 1.00 93.81 92 VAL A O 1
ATOM 726 N N . THR A 1 93 ? 19.172 19.529 -2.615 1.00 89.06 93 THR A N 1
ATOM 727 C CA . THR A 1 93 ? 20.539 19.932 -2.234 1.00 89.06 93 THR A CA 1
ATOM 728 C C . THR A 1 93 ? 20.621 21.287 -1.529 1.00 89.06 93 THR A C 1
ATOM 730 O O . THR A 1 93 ? 21.679 21.660 -1.026 1.00 89.06 93 THR A O 1
ATOM 733 N N . GLU A 1 94 ? 19.540 22.070 -1.509 1.00 82.31 94 GLU A N 1
ATOM 734 C CA . GLU A 1 94 ? 19.542 23.390 -0.873 1.00 82.31 94 GLU A CA 1
ATOM 735 C C . GLU A 1 94 ? 19.339 23.249 0.643 1.00 82.31 94 GLU A C 1
ATOM 737 O O . GLU A 1 94 ? 18.247 22.949 1.124 1.00 82.31 94 GLU A O 1
ATOM 742 N N . GLY A 1 95 ? 20.426 23.415 1.406 1.00 80.88 95 GLY A N 1
ATOM 743 C CA . GLY A 1 95 ? 20.417 23.338 2.873 1.00 80.88 95 GLY A CA 1
ATOM 744 C C . GLY A 1 95 ? 20.256 21.927 3.457 1.00 80.88 95 GLY A C 1
ATOM 745 O O . GLY A 1 95 ? 20.181 21.789 4.676 1.00 80.88 95 GLY A O 1
ATOM 746 N N . ARG A 1 96 ? 20.208 20.889 2.613 1.00 88.81 96 ARG A N 1
ATOM 747 C CA . ARG A 1 96 ? 20.086 19.468 2.985 1.00 88.81 96 ARG A CA 1
ATOM 748 C C . ARG A 1 96 ? 20.607 18.562 1.865 1.00 88.81 96 ARG A C 1
ATOM 750 O O . ARG A 1 96 ? 20.933 19.054 0.792 1.00 88.81 96 ARG A O 1
ATOM 757 N N . SER A 1 97 ? 20.691 17.255 2.113 1.00 91.81 97 SER A N 1
ATOM 758 C CA . SER A 1 97 ? 21.044 16.236 1.110 1.00 91.81 97 SER A CA 1
ATOM 759 C C . SER A 1 97 ? 20.031 15.099 1.182 1.00 91.81 97 SER A C 1
ATOM 761 O O . SER A 1 97 ? 20.315 14.017 1.698 1.00 91.81 97 SER A O 1
ATOM 763 N N . THR A 1 98 ? 18.813 15.381 0.722 1.00 93.62 98 THR A N 1
ATOM 764 C CA . THR A 1 98 ? 17.653 14.508 0.940 1.00 93.62 98 THR A CA 1
ATOM 765 C C . THR A 1 98 ? 17.216 13.912 -0.398 1.00 93.62 98 THR A C 1
ATOM 767 O O . THR A 1 98 ? 16.655 14.629 -1.234 1.00 93.62 98 THR A O 1
ATOM 770 N N . PRO A 1 99 ? 17.507 12.624 -0.661 1.00 94.75 99 PRO A N 1
ATOM 771 C CA . PRO A 1 99 ? 17.157 11.988 -1.920 1.00 94.75 99 PRO A CA 1
ATOM 772 C C . PRO A 1 99 ? 15.737 11.421 -1.893 1.00 94.75 99 PRO A C 1
ATOM 774 O O . PRO A 1 99 ? 15.362 10.668 -0.997 1.00 94.75 99 PRO A O 1
ATOM 777 N N . ARG A 1 100 ? 14.997 11.669 -2.968 1.00 95.38 100 ARG A N 1
ATOM 778 C CA . ARG A 1 100 ? 13.871 10.858 -3.418 1.00 95.38 100 ARG A CA 1
ATOM 779 C C . ARG A 1 100 ? 14.316 10.093 -4.656 1.00 95.38 100 ARG A C 1
ATOM 781 O O . ARG A 1 100 ? 14.523 10.687 -5.715 1.00 95.38 100 ARG A O 1
ATOM 788 N N . LYS A 1 101 ? 14.472 8.773 -4.540 1.00 95.00 101 LYS A N 1
ATOM 789 C CA . LYS A 1 101 ? 14.786 7.945 -5.716 1.00 95.00 101 LYS A CA 1
ATOM 790 C C . LYS A 1 101 ? 13.615 7.963 -6.692 1.00 95.00 101 LYS A C 1
ATOM 792 O O . LYS A 1 101 ? 12.463 8.013 -6.263 1.00 95.00 101 LYS A O 1
ATOM 797 N N . SER A 1 102 ? 13.938 7.903 -7.977 1.00 96.19 102 SER A N 1
ATOM 798 C CA . SER A 1 102 ? 12.952 7.840 -9.051 1.00 96.19 102 SER A CA 1
ATOM 799 C C . SER A 1 102 ? 12.107 6.578 -8.956 1.00 96.19 102 SER A C 1
ATOM 801 O O . SER A 1 102 ? 12.610 5.536 -8.551 1.00 96.19 102 SER A O 1
ATOM 803 N N . ILE A 1 103 ? 10.844 6.677 -9.360 1.00 96.12 103 ILE A N 1
ATOM 804 C CA . ILE A 1 103 ? 9.979 5.515 -9.591 1.00 96.12 103 ILE A CA 1
ATOM 805 C C . ILE A 1 103 ? 10.090 5.053 -11.039 1.00 96.12 103 ILE A C 1
ATOM 807 O O . ILE A 1 103 ? 9.998 3.861 -11.308 1.00 96.12 103 ILE A O 1
ATOM 811 N N . SER A 1 104 ? 10.267 5.997 -11.967 1.00 95.94 104 SER A N 1
ATOM 812 C CA . SER A 1 104 ? 10.404 5.712 -13.392 1.00 95.94 104 SER A CA 1
ATOM 813 C C . SER A 1 104 ? 11.864 5.737 -13.828 1.00 95.94 104 SER A C 1
ATOM 815 O O . SER A 1 104 ? 12.512 6.792 -13.759 1.00 95.94 104 SER A O 1
ATOM 817 N N . GLU A 1 105 ? 12.381 4.606 -14.290 1.00 96.06 105 GLU A N 1
ATOM 818 C CA . GLU A 1 105 ? 13.782 4.433 -14.659 1.00 96.06 105 GLU A CA 1
ATOM 819 C C . GLU A 1 105 ? 13.916 3.882 -16.081 1.00 96.06 105 GLU A C 1
ATOM 821 O O . GLU A 1 105 ? 13.148 3.031 -16.529 1.00 96.06 105 GLU A O 1
ATOM 826 N N . PHE A 1 106 ? 14.923 4.383 -16.793 1.00 96.06 106 PHE A N 1
ATOM 827 C CA . PHE A 1 106 ? 15.316 3.896 -18.109 1.00 96.06 106 PHE A CA 1
ATOM 828 C C . PHE A 1 106 ? 16.795 3.544 -18.074 1.00 96.06 106 PHE A C 1
ATOM 830 O O . PHE A 1 106 ? 17.616 4.337 -17.604 1.00 96.06 106 PHE A O 1
ATOM 837 N N . GLY A 1 107 ? 17.134 2.376 -18.613 1.00 94.44 107 GLY A N 1
ATOM 838 C CA . GLY A 1 107 ? 18.520 2.064 -18.933 1.00 94.44 107 GLY A CA 1
ATOM 839 C C . GLY A 1 107 ? 19.024 2.924 -20.092 1.00 94.44 107 GLY A C 1
ATOM 840 O O . GLY A 1 107 ? 18.263 3.627 -20.762 1.00 94.44 107 GLY A O 1
ATOM 841 N N . TRP A 1 108 ? 20.325 2.842 -20.363 1.00 93.94 108 TRP A N 1
ATOM 842 C CA . TRP A 1 108 ? 20.833 3.309 -21.648 1.00 93.94 108 TRP A CA 1
ATOM 843 C C . TRP A 1 108 ? 20.181 2.503 -22.768 1.00 93.94 108 TRP A C 1
ATOM 845 O O . TRP A 1 108 ? 20.075 1.281 -22.688 1.00 93.94 108 TRP A O 1
ATOM 855 N N . VAL A 1 109 ? 19.741 3.204 -23.805 1.00 93.25 109 VAL A N 1
ATOM 856 C CA . VAL A 1 109 ? 19.217 2.591 -25.019 1.00 93.25 109 VAL A CA 1
ATOM 857 C C . VAL A 1 109 ? 20.410 2.299 -25.910 1.00 93.25 109 VAL A C 1
ATOM 859 O O . VAL A 1 109 ? 21.087 3.226 -26.360 1.00 93.25 109 VAL A O 1
ATOM 862 N N . LEU A 1 110 ? 20.703 1.025 -26.117 1.00 94.31 110 LEU A N 1
ATOM 863 C CA . LEU A 1 110 ? 21.959 0.574 -26.703 1.00 94.31 110 LEU A CA 1
ATOM 864 C C . LEU A 1 110 ? 21.719 0.027 -28.096 1.00 94.31 110 LEU A C 1
ATOM 866 O O . LEU A 1 110 ? 20.846 -0.807 -28.301 1.00 94.31 110 LEU A O 1
ATOM 870 N N . GLY A 1 111 ? 22.506 0.483 -29.058 1.00 93.69 111 GLY A N 1
ATOM 871 C CA . GLY A 1 111 ? 22.531 -0.098 -30.386 1.00 93.69 111 GLY A CA 1
ATOM 872 C C . GLY A 1 111 ? 22.904 -1.578 -30.351 1.00 93.69 111 GLY A C 1
ATOM 873 O O . GLY A 1 111 ? 23.877 -1.944 -29.692 1.00 93.69 111 GLY A O 1
ATOM 874 N N . LEU A 1 112 ? 22.171 -2.429 -31.070 1.00 93.69 112 LEU A N 1
ATOM 875 C CA . LEU A 1 112 ? 22.584 -3.821 -31.243 1.00 93.69 112 LEU A CA 1
ATOM 876 C C . LEU A 1 112 ? 23.879 -3.871 -32.080 1.00 93.69 112 LEU A C 1
ATOM 878 O O . LEU A 1 112 ? 23.938 -3.226 -33.136 1.00 93.69 112 LEU A O 1
ATOM 882 N N . PRO A 1 113 ? 24.912 -4.623 -31.649 1.00 92.12 113 PRO A N 1
ATOM 883 C CA . PRO A 1 113 ? 26.148 -4.778 -32.411 1.00 92.12 113 PRO A CA 1
ATOM 884 C C . PRO A 1 113 ? 25.891 -5.156 -33.875 1.00 92.12 113 PRO A C 1
ATOM 886 O O . PRO A 1 113 ? 25.093 -6.042 -34.168 1.00 92.12 113 PRO A O 1
ATOM 889 N N . GLY A 1 114 ? 26.532 -4.444 -34.806 1.00 88.81 114 GLY A N 1
ATOM 890 C CA . GLY A 1 114 ? 26.400 -4.689 -36.249 1.00 88.81 114 GLY A CA 1
ATOM 891 C C . GLY A 1 114 ? 25.058 -4.288 -36.882 1.00 88.81 114 GLY A C 1
ATOM 892 O O . GLY A 1 114 ? 24.901 -4.425 -38.092 1.00 88.81 114 GLY A O 1
ATOM 893 N N . ARG A 1 115 ? 24.094 -3.763 -36.113 1.00 91.06 115 ARG A N 1
ATOM 894 C CA . ARG A 1 115 ? 22.758 -3.354 -36.602 1.00 91.06 115 ARG A CA 1
ATOM 895 C C . ARG A 1 115 ? 22.527 -1.849 -36.529 1.00 91.06 115 ARG A C 1
ATOM 897 O O . ARG A 1 115 ? 21.384 -1.399 -36.505 1.00 91.06 115 ARG A O 1
ATOM 904 N N . VAL A 1 116 ? 23.603 -1.075 -36.455 1.00 90.25 116 VAL A N 1
ATOM 905 C CA . VAL A 1 116 ? 23.560 0.374 -36.297 1.00 90.25 116 VAL A CA 1
ATOM 906 C C . VAL A 1 116 ? 24.534 1.029 -37.256 1.00 90.25 116 VAL A C 1
ATOM 908 O O . VAL A 1 116 ? 25.679 0.601 -37.376 1.00 90.25 116 VAL A O 1
ATOM 911 N N . GLN A 1 117 ? 24.081 2.100 -37.895 1.00 86.31 117 GLN A N 1
ATOM 912 C CA . GLN A 1 117 ? 24.859 2.908 -38.819 1.00 86.31 117 GLN A CA 1
ATOM 913 C C . GLN A 1 117 ? 24.695 4.386 -38.465 1.00 86.31 117 GLN A C 1
ATOM 915 O O . GLN A 1 117 ? 23.586 4.852 -38.201 1.00 86.31 117 GLN A O 1
ATOM 920 N N . THR A 1 118 ? 25.801 5.128 -38.465 1.00 85.06 118 THR A N 1
ATOM 921 C CA . THR A 1 118 ? 25.804 6.586 -38.308 1.00 85.06 118 THR A CA 1
ATOM 922 C C . THR A 1 118 ? 26.531 7.205 -39.485 1.00 85.06 118 THR A C 1
ATOM 924 O O . THR A 1 118 ? 27.748 7.070 -39.595 1.00 85.06 118 THR A O 1
ATOM 927 N N . ASP A 1 119 ? 25.797 7.938 -40.313 1.00 81.75 119 ASP A N 1
ATOM 928 C CA . ASP A 1 119 ? 26.363 8.722 -41.404 1.00 81.75 119 ASP A CA 1
ATOM 929 C C . ASP A 1 119 ? 26.437 10.193 -40.999 1.00 81.75 119 ASP A C 1
ATOM 931 O O . ASP A 1 119 ? 25.623 10.692 -40.223 1.00 81.75 119 ASP A O 1
ATOM 935 N N . THR A 1 120 ? 27.437 10.910 -41.504 1.00 80.56 120 THR A N 1
ATOM 936 C CA . THR A 1 120 ? 27.643 12.324 -41.179 1.00 80.56 120 THR A CA 1
ATOM 937 C C . THR A 1 120 ? 27.420 13.178 -42.418 1.00 80.56 120 THR A C 1
ATOM 939 O O . THR A 1 120 ? 28.224 13.160 -43.347 1.00 80.56 120 THR A O 1
ATOM 942 N N . TYR A 1 121 ? 26.351 13.971 -42.417 1.00 79.56 121 TYR A N 1
ATOM 943 C CA . TYR A 1 121 ? 25.967 14.798 -43.557 1.00 79.56 121 TYR A CA 1
ATOM 944 C C . TYR A 1 121 ? 26.456 16.234 -43.399 1.00 79.56 121 TYR A C 1
ATOM 946 O O . TYR A 1 121 ? 26.388 16.830 -42.319 1.00 79.56 121 TYR A O 1
ATOM 954 N N . LEU A 1 122 ? 26.950 16.794 -44.501 1.00 80.06 122 LEU A N 1
ATOM 955 C CA . LEU A 1 122 ? 27.351 18.190 -44.602 1.00 80.06 122 LEU A CA 1
ATOM 956 C C . LEU A 1 122 ? 26.104 19.076 -44.681 1.00 80.06 122 LEU A C 1
ATOM 958 O O . LEU A 1 122 ? 25.302 18.946 -45.601 1.00 80.06 122 LEU A O 1
ATOM 962 N N . HIS A 1 123 ? 25.973 20.018 -43.754 1.00 73.31 123 HIS A N 1
ATOM 963 C CA . HIS A 1 123 ? 24.984 21.083 -43.832 1.00 73.31 123 HIS A CA 1
ATOM 964 C C . HIS A 1 123 ? 25.673 22.434 -44.005 1.00 73.31 123 HIS A C 1
ATOM 966 O O . HIS A 1 123 ? 26.618 22.778 -43.291 1.00 73.31 123 HIS A O 1
ATOM 972 N N . VAL A 1 124 ? 25.153 23.220 -44.946 1.00 73.50 124 VAL A N 1
ATOM 973 C CA . VAL A 1 124 ? 25.627 24.573 -45.235 1.00 73.50 124 VAL A CA 1
ATOM 974 C C . VAL A 1 124 ? 24.473 25.544 -45.043 1.00 73.50 124 VAL A C 1
ATOM 976 O O . VAL A 1 124 ? 23.413 25.395 -45.652 1.00 73.50 124 VAL A O 1
ATOM 979 N N . LYS A 1 125 ? 24.679 26.562 -44.205 1.00 71.62 125 LYS A N 1
ATOM 980 C CA . LYS A 1 125 ? 23.778 27.714 -44.128 1.00 71.62 125 LYS A CA 1
ATOM 981 C C . LYS A 1 125 ? 24.201 28.740 -45.180 1.00 71.62 125 LYS A C 1
ATOM 983 O O . LYS A 1 125 ? 25.233 29.381 -45.018 1.00 71.62 125 LYS A O 1
ATOM 988 N N . TYR A 1 126 ? 23.419 28.905 -46.245 1.00 64.44 126 TYR A N 1
ATOM 989 C CA . TYR A 1 126 ? 23.687 29.929 -47.259 1.00 64.44 126 TYR A CA 1
ATOM 990 C C . TYR A 1 126 ? 23.169 31.295 -46.803 1.00 64.44 126 TYR A C 1
ATOM 992 O O . TYR A 1 126 ? 21.990 31.442 -46.487 1.00 64.44 126 TYR A O 1
ATOM 1000 N N . VAL A 1 127 ? 24.055 32.292 -46.783 1.00 64.69 127 VAL A N 1
ATOM 1001 C CA . VAL A 1 127 ? 23.705 33.699 -46.541 1.00 64.69 127 VAL A CA 1
ATOM 1002 C C . VAL A 1 127 ? 23.583 34.397 -47.898 1.00 64.69 127 VAL A C 1
ATOM 1004 O O . VAL A 1 127 ? 24.418 34.199 -48.781 1.00 64.69 127 VAL A O 1
ATOM 1007 N N . SER A 1 128 ? 22.506 35.157 -48.098 1.00 61.78 128 SER A N 1
ATOM 1008 C CA . SER A 1 128 ? 22.079 35.661 -49.411 1.00 61.78 128 SER A CA 1
ATOM 1009 C C . SER A 1 128 ? 22.865 36.872 -49.934 1.00 61.78 128 SER A C 1
ATOM 1011 O O . SER A 1 128 ? 22.845 37.118 -51.138 1.00 61.78 128 SER A O 1
ATOM 1013 N N . GLU A 1 129 ? 23.590 37.615 -49.091 1.00 59.66 129 GLU A N 1
ATOM 1014 C CA . GLU A 1 129 ? 24.272 38.858 -49.486 1.00 59.66 129 GLU A CA 1
ATOM 1015 C C . GLU A 1 129 ? 25.805 38.755 -49.439 1.00 59.66 129 GLU A C 1
ATOM 1017 O O . GLU A 1 129 ? 26.393 38.338 -48.447 1.00 59.66 129 GLU A O 1
ATOM 1022 N N . ARG A 1 130 ? 26.466 39.161 -50.537 1.00 56.38 130 ARG A N 1
ATOM 1023 C CA . ARG A 1 130 ? 27.920 39.004 -50.770 1.00 56.38 130 ARG A CA 1
ATOM 1024 C C . ARG A 1 130 ? 28.739 40.299 -50.614 1.00 56.38 130 ARG A C 1
ATOM 1026 O O . ARG A 1 130 ? 29.887 40.345 -51.063 1.00 56.38 130 ARG A O 1
ATOM 1033 N N . GLY A 1 131 ? 28.189 41.344 -49.993 1.00 65.88 131 GLY A N 1
ATOM 1034 C CA . GLY A 1 131 ? 28.916 42.596 -49.728 1.00 65.88 131 GLY A CA 1
ATOM 1035 C C . GLY A 1 131 ? 30.094 42.395 -48.763 1.00 65.88 131 GLY A C 1
ATOM 1036 O O . GLY A 1 131 ? 30.034 41.535 -47.883 1.00 65.88 131 GLY A O 1
ATOM 1037 N N . SER A 1 132 ? 31.183 43.153 -48.930 1.00 63.12 132 SER A N 1
ATOM 1038 C CA . SER A 1 132 ? 32.329 43.159 -47.997 1.00 63.12 132 SER A CA 1
ATOM 1039 C C . SER A 1 132 ? 31.909 43.556 -46.582 1.00 63.12 132 SER A C 1
ATOM 1041 O O . SER A 1 132 ? 32.345 42.943 -45.610 1.00 63.12 132 SER A O 1
ATOM 1043 N N . ASP A 1 133 ? 30.999 44.523 -46.484 1.00 65.62 133 ASP A N 1
ATOM 1044 C CA . ASP A 1 133 ? 30.625 45.160 -45.220 1.00 65.62 133 ASP A CA 1
ATOM 1045 C C . ASP A 1 133 ? 29.731 44.245 -44.375 1.00 65.62 133 ASP A C 1
ATOM 1047 O O . ASP A 1 133 ? 29.901 44.136 -43.163 1.00 65.62 133 ASP A O 1
ATOM 1051 N N . LYS A 1 134 ? 28.845 43.484 -45.031 1.00 65.94 134 LYS A N 1
ATOM 1052 C CA . LYS A 1 134 ? 27.992 42.488 -44.368 1.00 65.94 134 LYS A CA 1
ATOM 1053 C C . LYS A 1 134 ? 28.784 41.260 -43.911 1.00 65.94 134 LYS A C 1
ATOM 1055 O O . LYS A 1 134 ? 28.529 40.737 -42.836 1.00 65.94 134 LYS A O 1
ATOM 1060 N N . ARG A 1 135 ? 29.830 40.870 -44.657 1.00 64.88 135 ARG A N 1
ATOM 1061 C CA . ARG A 1 135 ? 30.785 39.831 -44.226 1.00 64.88 135 ARG A CA 1
ATOM 1062 C C . ARG A 1 135 ? 31.574 40.236 -42.980 1.00 64.88 135 ARG A C 1
ATOM 1064 O O . ARG A 1 135 ? 31.826 39.383 -42.134 1.00 64.88 135 ARG A O 1
ATOM 1071 N N . ALA A 1 136 ? 31.950 41.509 -42.855 1.00 65.50 136 ALA A N 1
ATOM 1072 C CA . ALA A 1 136 ? 32.608 42.020 -41.654 1.00 65.50 136 ALA A CA 1
ATOM 1073 C C . 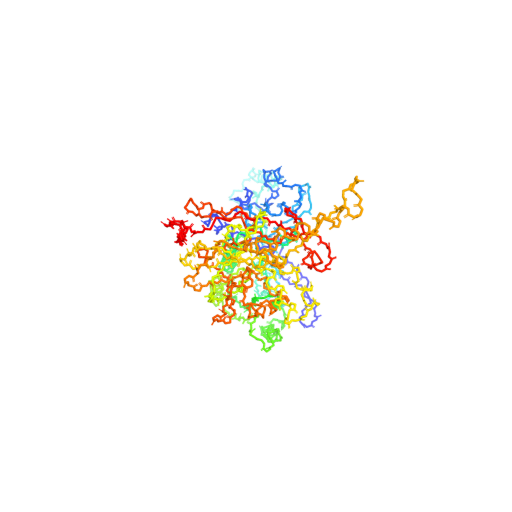ALA A 1 136 ? 31.656 42.023 -40.441 1.00 65.50 136 ALA A C 1
ATOM 1075 O O . ALA A 1 136 ? 32.049 41.576 -39.364 1.00 65.50 136 ALA A O 1
ATOM 1076 N N . GLN A 1 137 ? 30.391 42.423 -40.634 1.00 64.69 137 GLN A N 1
ATOM 1077 C CA . GLN A 1 137 ? 29.352 42.368 -39.594 1.00 64.69 137 GLN A CA 1
ATOM 1078 C C . GLN A 1 137 ? 29.022 40.931 -39.154 1.00 64.69 137 GLN A C 1
ATOM 1080 O O . GLN A 1 137 ? 28.945 40.656 -37.957 1.00 64.69 137 GLN A O 1
ATOM 1085 N N . ASP A 1 138 ? 28.890 39.991 -40.094 1.00 64.75 138 ASP A N 1
ATOM 1086 C CA . ASP A 1 138 ? 28.647 38.575 -39.788 1.00 64.75 138 ASP A CA 1
ATOM 1087 C C . ASP A 1 138 ? 29.835 37.938 -39.037 1.00 64.75 138 ASP A C 1
ATOM 1089 O O . ASP A 1 138 ? 29.637 37.089 -38.163 1.00 64.75 138 ASP A O 1
ATOM 1093 N N . ALA A 1 139 ? 31.069 38.369 -39.333 1.00 63.47 139 ALA A N 1
ATOM 1094 C CA . ALA A 1 139 ? 32.281 37.933 -38.637 1.00 63.47 139 ALA A CA 1
ATOM 1095 C C . ALA A 1 139 ? 32.400 38.514 -37.214 1.00 63.47 139 ALA A C 1
ATOM 1097 O O . ALA A 1 139 ? 32.868 37.826 -36.305 1.00 63.47 139 ALA A O 1
ATOM 1098 N N . GLU A 1 140 ? 31.951 39.751 -36.978 1.00 61.47 140 GLU A N 1
ATOM 1099 C CA . GLU A 1 140 ? 31.815 40.301 -35.620 1.00 61.47 140 GLU A CA 1
ATOM 1100 C C . GLU A 1 140 ? 30.705 39.602 -34.827 1.00 61.47 140 GLU A C 1
ATOM 1102 O O . GLU A 1 140 ? 30.895 39.279 -33.654 1.00 61.47 140 GLU A O 1
ATOM 1107 N N . GLY A 1 141 ? 29.588 39.268 -35.478 1.00 59.50 141 GLY A N 1
ATOM 1108 C CA . GLY A 1 141 ? 28.517 38.453 -34.908 1.00 59.50 141 GLY A CA 1
ATOM 1109 C C . GLY A 1 141 ? 28.968 37.056 -34.465 1.00 59.50 141 GLY A C 1
ATOM 1110 O O . GLY A 1 141 ? 28.519 36.552 -33.437 1.00 59.50 141 GLY A O 1
ATOM 1111 N N . GLN A 1 142 ? 29.922 36.444 -35.173 1.00 58.75 142 GLN A N 1
ATOM 1112 C CA . GLN A 1 142 ? 30.525 35.177 -34.744 1.00 58.75 142 GLN A CA 1
ATOM 1113 C C . GLN A 1 142 ? 31.333 35.308 -33.442 1.00 58.75 142 GLN A C 1
ATOM 1115 O O . GLN A 1 142 ? 31.363 34.359 -32.658 1.00 58.75 142 GLN A O 1
ATOM 1120 N N . LYS A 1 143 ? 31.933 36.475 -33.153 1.00 57.81 143 LYS A N 1
ATOM 1121 C CA . LYS A 1 143 ? 32.653 36.717 -31.886 1.00 57.81 143 LYS A CA 1
ATOM 1122 C C . LYS A 1 143 ? 31.716 36.826 -30.680 1.00 57.81 143 LYS A C 1
ATOM 1124 O O . LYS A 1 143 ? 32.139 36.523 -29.570 1.00 57.81 143 LYS A O 1
ATOM 1129 N N . SER A 1 144 ? 30.454 37.214 -30.884 1.00 59.19 144 SER A N 1
ATOM 1130 C CA . SER A 1 144 ? 29.423 37.221 -29.833 1.00 59.19 144 SER A CA 1
ATOM 1131 C C . SER A 1 144 ? 28.697 35.876 -29.678 1.00 59.19 144 SER A C 1
ATOM 1133 O O . SER A 1 144 ? 27.797 35.754 -28.849 1.00 59.19 144 SER A O 1
ATOM 1135 N N . GLY A 1 145 ? 29.079 34.856 -30.459 1.00 55.09 145 GLY A N 1
ATOM 1136 C CA . GLY A 1 145 ? 28.432 33.541 -30.476 1.00 55.09 145 GLY A CA 1
ATOM 1137 C C . GLY A 1 145 ? 27.147 33.482 -31.311 1.00 55.09 145 GLY A C 1
ATOM 1138 O O . GLY A 1 145 ? 26.492 32.439 -31.355 1.00 55.09 145 GLY A O 1
ATOM 1139 N N . ALA A 1 146 ? 26.777 34.566 -32.000 1.00 58.81 146 ALA A N 1
ATOM 1140 C CA . ALA A 1 146 ? 25.634 34.574 -32.900 1.00 58.81 146 ALA A CA 1
ATOM 1141 C C . ALA A 1 146 ? 25.980 33.836 -34.210 1.00 58.81 146 ALA A C 1
ATOM 1143 O O . ALA A 1 146 ? 26.963 34.135 -34.887 1.00 58.81 146 ALA A O 1
ATOM 1144 N N . ASN A 1 147 ? 25.155 32.855 -34.596 1.00 59.84 147 ASN A N 1
ATOM 1145 C CA . ASN A 1 147 ? 25.366 32.026 -35.791 1.00 59.84 147 ASN A CA 1
ATOM 1146 C C . ASN A 1 147 ? 24.950 32.765 -37.085 1.00 59.84 147 ASN A C 1
ATOM 1148 O O . ASN A 1 147 ? 24.023 32.343 -37.785 1.00 59.84 147 ASN A O 1
ATOM 1152 N N . LEU A 1 148 ? 25.579 33.914 -37.351 1.00 63.28 148 LEU A N 1
ATOM 1153 C CA . LEU A 1 148 ? 25.229 34.849 -38.430 1.00 63.28 148 LEU A CA 1
ATOM 1154 C C . LEU A 1 148 ? 25.972 34.565 -39.746 1.00 63.28 148 LEU A C 1
ATOM 1156 O O . LEU A 1 148 ? 25.377 34.707 -40.809 1.00 63.28 148 LEU A O 1
ATOM 1160 N N . GLY A 1 149 ? 27.204 34.053 -39.685 1.00 63.38 149 GLY A N 1
ATOM 1161 C CA . GLY A 1 149 ? 27.990 33.708 -40.875 1.00 63.38 149 GLY A CA 1
ATOM 1162 C C . GLY A 1 149 ? 27.543 32.440 -41.624 1.00 63.38 149 GLY A C 1
ATOM 1163 O O . GLY A 1 149 ? 26.686 31.671 -41.172 1.00 63.38 149 GLY A O 1
ATOM 1164 N N . GLN A 1 150 ? 28.177 32.200 -42.779 1.00 63.50 150 GLN A N 1
ATOM 1165 C CA . GLN A 1 150 ? 28.057 30.960 -43.555 1.00 63.50 150 GLN A CA 1
ATOM 1166 C C . GLN A 1 150 ? 28.770 29.816 -42.823 1.00 63.50 150 GLN A C 1
ATOM 1168 O O . GLN A 1 150 ? 29.919 29.474 -43.097 1.00 63.50 150 GLN A O 1
ATOM 1173 N N . SER A 1 151 ? 28.079 29.249 -41.841 1.00 67.44 151 SER A N 1
ATOM 1174 C CA . SER A 1 151 ? 28.596 28.153 -41.032 1.00 67.44 151 SER A CA 1
ATOM 1175 C C . SER A 1 151 ? 28.412 26.827 -41.765 1.00 67.44 151 SER A C 1
ATOM 1177 O O . SER A 1 151 ? 27.289 26.436 -42.104 1.00 67.44 151 SER A O 1
ATOM 1179 N N . ILE A 1 152 ? 29.525 26.132 -41.981 1.00 67.94 152 ILE A N 1
ATOM 1180 C CA . ILE A 1 152 ? 29.539 24.725 -42.366 1.00 67.94 152 ILE A CA 1
ATOM 1181 C C . ILE A 1 152 ? 29.487 23.912 -41.078 1.00 67.94 152 ILE A C 1
ATOM 1183 O O . ILE A 1 152 ? 30.321 24.092 -40.192 1.00 67.94 152 ILE A O 1
ATOM 1187 N N . PHE A 1 153 ? 28.510 23.022 -40.957 1.00 74.00 153 PHE A N 1
ATOM 1188 C CA . PHE A 1 153 ? 28.461 22.082 -39.845 1.00 74.00 153 PHE A CA 1
ATOM 1189 C C . PHE A 1 153 ? 28.023 20.709 -40.328 1.00 74.00 153 PHE A C 1
ATOM 1191 O O . PHE A 1 153 ? 27.240 20.562 -41.262 1.00 74.00 153 PHE A O 1
ATOM 1198 N N . HIS A 1 154 ? 28.533 19.691 -39.654 1.00 73.75 154 HIS A N 1
ATOM 1199 C CA . HIS A 1 154 ? 28.186 18.309 -39.915 1.00 73.75 154 HIS A CA 1
ATOM 1200 C C . HIS A 1 154 ? 27.110 17.843 -38.938 1.00 73.75 154 HIS A C 1
ATOM 1202 O O . HIS A 1 154 ? 27.175 18.150 -37.742 1.00 73.75 154 HIS A O 1
ATOM 1208 N N . ARG A 1 155 ? 26.121 17.104 -39.444 1.00 74.69 155 ARG A N 1
ATOM 1209 C CA . ARG A 1 155 ? 25.082 16.481 -38.622 1.00 74.69 155 ARG A CA 1
ATOM 1210 C C . ARG A 1 155 ? 25.146 14.965 -38.765 1.00 74.69 155 ARG A C 1
ATOM 1212 O O . ARG A 1 155 ? 25.088 14.487 -39.898 1.00 74.69 155 ARG A O 1
ATOM 1219 N N . PRO A 1 156 ? 25.250 14.216 -37.658 1.00 78.12 156 PRO A N 1
ATOM 1220 C CA . PRO A 1 156 ? 25.069 12.780 -37.723 1.00 78.12 156 PRO A CA 1
ATOM 1221 C C . PRO A 1 156 ? 23.594 12.468 -38.010 1.00 78.12 156 PRO A C 1
ATOM 1223 O O . PRO A 1 156 ? 22.699 13.150 -37.500 1.00 78.12 156 PRO A O 1
ATOM 1226 N N . ALA A 1 157 ? 23.344 11.440 -38.810 1.00 81.00 157 ALA A N 1
ATOM 1227 C CA . ALA A 1 157 ? 22.075 10.737 -38.852 1.00 81.00 157 ALA A CA 1
ATOM 1228 C C . ALA A 1 157 ? 22.358 9.270 -38.542 1.00 81.00 157 ALA A C 1
ATOM 1230 O O . ALA A 1 157 ? 23.178 8.626 -39.197 1.00 81.00 157 ALA A O 1
ATOM 1231 N N . SER A 1 158 ? 21.701 8.772 -37.505 1.00 84.56 158 SER A N 1
ATOM 1232 C CA . SER A 1 158 ? 21.872 7.409 -37.032 1.00 84.56 158 SER A CA 1
ATOM 1233 C C . SER A 1 158 ? 20.613 6.609 -37.334 1.00 84.56 158 SER A C 1
ATOM 1235 O O . SER A 1 158 ? 19.502 7.093 -37.126 1.00 84.56 158 SER A O 1
ATOM 1237 N N . SER A 1 159 ? 20.793 5.383 -37.807 1.00 87.56 159 SER A N 1
ATOM 1238 C CA . SER A 1 159 ? 19.728 4.400 -37.979 1.00 87.56 159 SER A CA 1
ATOM 1239 C C . SER A 1 159 ? 20.181 3.068 -37.398 1.00 87.56 159 SER A C 1
ATOM 1241 O O . SER A 1 159 ? 21.379 2.792 -37.315 1.00 87.56 159 SER A O 1
ATOM 1243 N N . GLY A 1 160 ? 19.236 2.251 -36.951 1.00 91.19 160 GLY A N 1
ATOM 1244 C CA . GLY A 1 160 ? 19.562 0.929 -36.445 1.00 91.19 160 GLY A CA 1
ATOM 1245 C C . GLY A 1 160 ? 18.510 0.344 -35.526 1.00 91.19 160 GLY A C 1
ATOM 1246 O O . GLY A 1 160 ? 17.463 0.946 -35.287 1.00 91.19 160 GLY A O 1
ATOM 1247 N N . VAL A 1 161 ? 18.826 -0.837 -35.006 1.00 92.62 161 VAL A N 1
ATOM 1248 C CA . VAL A 1 161 ? 18.024 -1.534 -33.999 1.00 92.62 161 VAL A CA 1
ATOM 1249 C C . VAL A 1 161 ? 18.637 -1.289 -32.629 1.00 92.62 161 VAL A C 1
ATOM 1251 O O . VAL A 1 161 ? 19.847 -1.426 -32.446 1.00 92.62 161 VAL A O 1
ATOM 1254 N N . TYR A 1 162 ? 17.795 -0.922 -31.668 1.00 93.50 162 TYR A N 1
ATOM 1255 C CA . TYR A 1 162 ? 18.222 -0.530 -30.335 1.00 93.50 162 TYR A CA 1
ATOM 1256 C C . TYR A 1 162 ? 17.530 -1.381 -29.267 1.00 93.50 162 TYR A C 1
ATOM 1258 O O . TYR A 1 162 ? 16.318 -1.579 -29.310 1.00 93.50 162 TYR A O 1
ATOM 1266 N N . ALA A 1 163 ? 18.305 -1.846 -28.291 1.00 94.50 163 ALA A N 1
ATOM 1267 C CA . ALA A 1 163 ? 17.831 -2.495 -27.081 1.00 94.50 163 ALA A CA 1
ATOM 1268 C C . ALA A 1 163 ? 17.481 -1.447 -26.018 1.00 94.50 163 ALA A C 1
ATOM 1270 O O . ALA A 1 163 ? 18.244 -0.514 -25.760 1.00 94.50 163 ALA A O 1
ATOM 1271 N N . LEU A 1 164 ? 16.330 -1.629 -25.379 1.00 94.25 164 LEU A N 1
ATOM 1272 C CA . LEU A 1 164 ? 15.772 -0.731 -24.377 1.00 94.25 164 LEU A CA 1
ATOM 1273 C C . LEU A 1 164 ? 15.326 -1.537 -23.157 1.00 94.25 164 LEU A C 1
ATOM 1275 O O . LEU A 1 164 ? 14.740 -2.607 -23.300 1.00 94.25 164 LEU A O 1
ATOM 1279 N N . VAL A 1 165 ? 15.532 -0.974 -21.966 1.00 95.81 165 VAL A N 1
ATOM 1280 C CA . VAL A 1 165 ? 14.924 -1.453 -20.720 1.00 95.81 165 VAL A CA 1
ATOM 1281 C C . VAL A 1 165 ? 14.286 -0.287 -19.965 1.00 95.81 165 VAL A C 1
ATOM 1283 O O . VAL A 1 165 ? 14.866 0.800 -19.877 1.00 95.81 165 VAL A O 1
ATOM 1286 N N . CYS A 1 166 ? 13.090 -0.517 -19.427 1.00 96.69 166 CYS A N 1
ATOM 1287 C CA . CYS A 1 166 ? 12.336 0.435 -18.616 1.00 96.69 166 CYS A CA 1
ATOM 1288 C C . CYS A 1 166 ? 11.828 -0.273 -17.358 1.00 96.69 166 CYS A C 1
ATOM 1290 O O . CYS A 1 166 ? 11.353 -1.404 -17.441 1.00 96.69 166 CYS A O 1
ATOM 1292 N N . HIS A 1 167 ? 11.939 0.394 -16.210 1.00 96.31 167 HIS A N 1
ATOM 1293 C CA . HIS A 1 167 ? 11.492 -0.108 -14.912 1.00 96.31 167 HIS A CA 1
ATOM 1294 C C . HIS A 1 167 ? 10.608 0.932 -14.225 1.00 96.31 167 HIS A C 1
ATOM 1296 O O . HIS A 1 167 ? 10.976 2.107 -14.162 1.00 96.31 167 HIS A O 1
ATOM 1302 N N . LEU A 1 168 ? 9.447 0.503 -13.722 1.00 95.44 168 LEU A N 1
ATOM 1303 C CA . LEU A 1 168 ? 8.498 1.348 -12.997 1.00 95.44 168 LEU A CA 1
ATOM 1304 C C . LEU A 1 168 ? 8.126 0.711 -11.647 1.00 95.44 168 LEU A C 1
ATOM 1306 O O . LEU A 1 168 ? 7.529 -0.363 -11.603 1.00 95.44 168 LEU A O 1
ATOM 1310 N N . GLU A 1 169 ? 8.379 1.410 -10.539 1.00 93.00 169 GLU A N 1
ATOM 1311 C CA . GLU A 1 169 ? 8.008 0.969 -9.180 1.00 93.00 169 GLU A CA 1
ATOM 1312 C C . GLU A 1 169 ? 6.697 1.609 -8.686 1.00 93.00 169 GLU A C 1
ATOM 1314 O O . GLU A 1 169 ? 6.693 2.425 -7.760 1.00 93.00 169 GLU A O 1
ATOM 1319 N N . LEU A 1 170 ? 5.560 1.254 -9.298 1.00 93.00 170 LEU A N 1
ATOM 1320 C CA . LEU A 1 170 ? 4.262 1.900 -9.019 1.00 93.00 170 LEU A CA 1
ATOM 1321 C C . LEU A 1 170 ? 3.851 1.864 -7.536 1.00 93.00 170 LEU A C 1
ATOM 1323 O O . LEU A 1 170 ? 3.183 2.780 -7.058 1.00 93.00 170 LEU A O 1
ATOM 1327 N N . SER A 1 171 ? 4.267 0.836 -6.788 1.00 89.06 171 SER A N 1
ATOM 1328 C CA . SER A 1 171 ? 4.005 0.720 -5.348 1.00 89.06 171 SER A CA 1
ATOM 1329 C C . SER A 1 171 ? 4.544 1.912 -4.558 1.00 89.06 171 SER A C 1
ATOM 1331 O O . SER A 1 171 ? 3.886 2.357 -3.624 1.00 89.06 171 SER A O 1
ATOM 1333 N N . ARG A 1 172 ? 5.681 2.490 -4.962 1.00 92.38 172 ARG A N 1
ATOM 1334 C CA . ARG A 1 172 ? 6.343 3.585 -4.242 1.00 92.38 172 ARG A CA 1
ATOM 1335 C C . ARG A 1 172 ? 5.766 4.964 -4.534 1.00 92.38 172 ARG A C 1
ATOM 1337 O O . ARG A 1 172 ? 6.261 5.933 -3.960 1.00 92.38 172 ARG A O 1
ATOM 1344 N N . ILE A 1 173 ? 4.753 5.085 -5.393 1.00 95.50 173 ILE A N 1
ATOM 1345 C CA . ILE A 1 173 ? 4.057 6.359 -5.628 1.00 95.50 173 ILE A CA 1
ATOM 1346 C C . ILE A 1 173 ? 3.489 6.853 -4.296 1.00 95.50 173 ILE A C 1
ATOM 1348 O O . ILE A 1 173 ? 2.734 6.138 -3.633 1.00 95.50 173 ILE A O 1
ATOM 1352 N N . GLY A 1 174 ? 3.889 8.058 -3.887 1.00 94.06 174 GLY A N 1
ATOM 1353 C CA . GLY A 1 174 ? 3.513 8.647 -2.604 1.00 94.06 174 GLY A CA 1
ATOM 1354 C C . GLY A 1 174 ? 4.134 7.990 -1.369 1.00 94.06 174 GLY A C 1
ATOM 1355 O O . GLY A 1 174 ? 3.707 8.307 -0.262 1.00 94.06 174 GLY A O 1
ATOM 1356 N N . TYR A 1 175 ? 5.095 7.073 -1.518 1.00 92.12 175 TYR A N 1
ATOM 1357 C CA . TYR A 1 175 ? 5.757 6.407 -0.394 1.00 92.12 175 TYR A CA 1
ATOM 1358 C C . TYR A 1 175 ? 6.946 7.220 0.114 1.00 92.12 175 TYR A C 1
ATOM 1360 O O . TYR A 1 175 ? 7.841 7.592 -0.647 1.00 92.12 175 TYR A O 1
ATOM 1368 N N . ASN A 1 176 ? 6.978 7.459 1.420 1.00 87.75 176 ASN A N 1
ATOM 1369 C CA . ASN A 1 176 ? 8.096 8.097 2.089 1.00 87.75 176 ASN A CA 1
ATOM 1370 C C . ASN A 1 176 ? 9.130 7.044 2.502 1.00 87.75 176 ASN A C 1
ATOM 1372 O O . ASN A 1 176 ? 8.918 6.308 3.465 1.00 87.75 176 ASN A O 1
ATOM 1376 N N . ASP A 1 177 ? 10.271 7.008 1.812 1.00 82.94 177 ASP A N 1
ATOM 1377 C CA . ASP A 1 177 ? 11.338 6.028 2.063 1.00 82.94 177 ASP A CA 1
ATOM 1378 C C . ASP A 1 177 ? 11.948 6.132 3.478 1.00 82.94 177 ASP A C 1
ATOM 1380 O O . ASP A 1 177 ? 12.478 5.149 3.995 1.00 82.94 177 ASP A O 1
ATOM 1384 N N . ILE A 1 178 ? 11.866 7.305 4.119 1.00 83.88 178 ILE A N 1
ATOM 1385 C CA . ILE A 1 178 ? 12.423 7.555 5.457 1.00 83.88 178 ILE A CA 1
ATOM 1386 C C . ILE A 1 178 ? 11.442 7.100 6.536 1.00 83.88 178 ILE A C 1
ATOM 1388 O O . ILE A 1 178 ? 11.818 6.381 7.459 1.00 83.88 178 ILE A O 1
ATOM 1392 N N . LYS A 1 179 ? 10.179 7.527 6.431 1.00 79.75 179 LYS A N 1
ATOM 1393 C CA . LYS A 1 179 ? 9.138 7.192 7.417 1.00 79.75 179 LYS A CA 1
ATOM 1394 C C . LYS A 1 179 ? 8.503 5.821 7.195 1.00 79.75 179 LYS A C 1
ATOM 1396 O O . LYS A 1 179 ? 7.820 5.335 8.088 1.00 79.75 179 LYS A O 1
ATOM 1401 N N . GLN A 1 180 ? 8.721 5.220 6.027 1.00 78.81 180 GLN A N 1
ATOM 1402 C CA . GLN A 1 180 ? 8.139 3.944 5.612 1.00 78.81 180 GLN A CA 1
ATOM 1403 C C . GLN A 1 180 ? 6.604 3.937 5.635 1.00 78.81 180 GLN A C 1
ATOM 1405 O O . GLN A 1 180 ? 5.964 2.966 6.030 1.00 78.81 180 GLN A O 1
ATOM 1410 N N . GLN A 1 181 ? 6.007 5.051 5.214 1.00 78.75 181 GLN A N 1
ATOM 1411 C CA . GLN A 1 181 ? 4.559 5.240 5.163 1.00 78.75 181 GLN A CA 1
ATOM 1412 C C . GLN A 1 181 ? 4.172 6.010 3.902 1.00 78.75 181 GLN A C 1
ATOM 1414 O O . GLN A 1 181 ? 4.993 6.729 3.327 1.00 78.75 181 GLN A O 1
ATOM 1419 N N . TYR A 1 182 ? 2.918 5.888 3.478 1.00 84.75 182 TYR A N 1
ATOM 1420 C CA . TYR A 1 182 ? 2.396 6.692 2.380 1.00 84.75 182 TYR A CA 1
ATOM 1421 C C . TYR A 1 182 ? 2.020 8.090 2.871 1.00 84.75 182 TYR A C 1
ATOM 1423 O O . TYR A 1 182 ? 1.300 8.234 3.854 1.00 84.75 182 TYR A O 1
ATOM 1431 N N . ALA A 1 183 ? 2.497 9.114 2.167 1.00 88.56 183 ALA A N 1
ATOM 1432 C CA . ALA A 1 183 ? 2.133 10.511 2.401 1.00 88.56 183 ALA A CA 1
ATOM 1433 C C . ALA A 1 183 ? 0.828 10.906 1.686 1.00 88.56 183 ALA A C 1
ATOM 1435 O O . ALA A 1 183 ? 0.251 11.949 1.976 1.00 88.56 183 ALA A O 1
ATOM 1436 N N . LEU A 1 184 ? 0.387 10.086 0.726 1.00 88.50 184 LEU A N 1
ATOM 1437 C CA . LEU A 1 184 ? -0.747 10.355 -0.153 1.00 88.50 184 LEU A CA 1
ATOM 1438 C C . LEU A 1 184 ? -1.890 9.374 0.082 1.00 88.50 184 LEU A C 1
ATOM 1440 O O . LEU A 1 184 ? -1.675 8.221 0.461 1.00 88.50 184 LEU A O 1
ATOM 1444 N N . THR A 1 185 ? -3.102 9.816 -0.244 1.00 83.06 185 THR A N 1
ATOM 1445 C CA . THR A 1 185 ? -4.288 8.951 -0.264 1.00 83.06 185 THR A CA 1
ATOM 1446 C C . THR A 1 185 ? -4.203 7.909 -1.383 1.00 83.06 185 THR A C 1
ATOM 1448 O O . THR A 1 185 ? -3.549 8.122 -2.404 1.00 83.06 185 THR A O 1
ATOM 1451 N N . GLU A 1 186 ? -4.913 6.789 -1.234 1.00 79.19 186 GLU A N 1
ATOM 1452 C CA . GLU A 1 186 ? -4.990 5.748 -2.273 1.00 79.19 186 GLU A CA 1
ATOM 1453 C C . GLU A 1 186 ? -5.523 6.291 -3.607 1.00 79.19 186 GLU A C 1
ATOM 1455 O O . GLU A 1 186 ? -5.006 5.939 -4.664 1.00 79.19 186 GLU A O 1
ATOM 1460 N N . GLN A 1 187 ? -6.494 7.207 -3.559 1.00 81.69 187 GLN A N 1
ATOM 1461 C CA . GLN A 1 187 ? -7.074 7.850 -4.743 1.00 81.69 187 GLN A CA 1
ATOM 1462 C C . GLN A 1 187 ? -6.033 8.675 -5.506 1.00 81.69 187 GLN A C 1
ATOM 1464 O O . GLN A 1 187 ? -5.935 8.586 -6.729 1.00 81.69 187 GLN A O 1
ATOM 1469 N N . GLU A 1 188 ? -5.222 9.454 -4.790 1.00 88.69 188 GLU A N 1
ATOM 1470 C CA . GLU A 1 188 ? -4.190 10.280 -5.413 1.00 88.69 188 GLU A CA 1
ATOM 1471 C C . GLU A 1 188 ? -3.035 9.430 -5.959 1.00 88.69 188 GLU A C 1
ATOM 1473 O O . GLU A 1 188 ? -2.514 9.709 -7.040 1.00 88.69 188 GLU A O 1
ATOM 1478 N N . ARG A 1 189 ? -2.678 8.344 -5.261 1.00 93.38 189 ARG A N 1
ATOM 1479 C CA . ARG A 1 189 ? -1.703 7.359 -5.750 1.00 93.38 189 ARG A CA 1
ATOM 1480 C C . ARG A 1 189 ? -2.191 6.676 -7.025 1.00 93.38 189 ARG A C 1
ATOM 1482 O O . ARG A 1 189 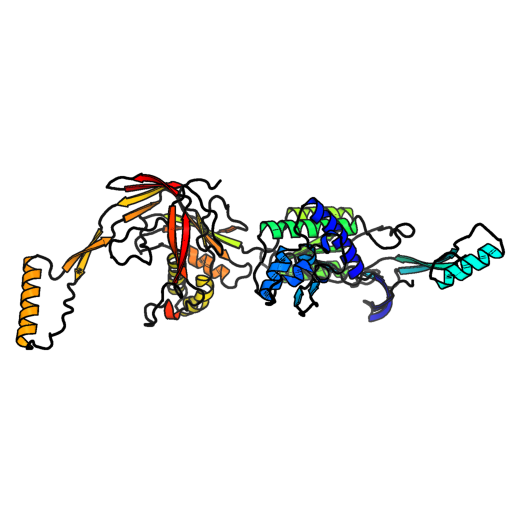? -1.423 6.590 -7.981 1.00 93.38 189 ARG A O 1
ATOM 1489 N N . GLN A 1 190 ? -3.452 6.236 -7.055 1.00 91.75 190 GLN A N 1
ATOM 1490 C CA . GLN A 1 190 ? -4.069 5.637 -8.240 1.00 91.75 190 GLN A CA 1
ATOM 1491 C C . GLN A 1 190 ? -4.023 6.605 -9.421 1.00 91.75 190 GLN A C 1
ATOM 1493 O O . GLN A 1 190 ? -3.559 6.235 -10.496 1.00 91.75 190 GLN A O 1
ATOM 1498 N N . LEU A 1 191 ? -4.431 7.860 -9.206 1.00 91.44 191 LEU A N 1
ATOM 1499 C CA . LEU A 1 191 ? -4.399 8.884 -10.244 1.00 91.44 191 LEU A CA 1
ATOM 1500 C C . LEU A 1 191 ? -2.981 9.073 -10.798 1.00 91.44 191 LEU A C 1
ATOM 1502 O O . LEU A 1 191 ? -2.780 9.006 -12.007 1.00 91.44 191 LEU A O 1
ATOM 1506 N N . ARG A 1 192 ? -1.974 9.250 -9.933 1.00 96.69 192 ARG A N 1
ATOM 1507 C CA . ARG A 1 192 ? -0.574 9.413 -10.366 1.00 96.69 192 ARG A CA 1
ATOM 1508 C C . ARG A 1 192 ? -0.050 8.192 -11.127 1.00 96.69 192 ARG A C 1
ATOM 1510 O O . ARG A 1 192 ? 0.694 8.368 -12.089 1.00 96.69 192 ARG A O 1
ATOM 1517 N N . ALA A 1 193 ? -0.441 6.980 -10.737 1.00 96.19 193 ALA A N 1
ATOM 1518 C CA . ALA A 1 193 ? -0.050 5.756 -11.431 1.00 96.19 193 ALA A CA 1
ATOM 1519 C C . ALA A 1 193 ? -0.653 5.650 -12.830 1.00 96.19 193 ALA A C 1
ATOM 1521 O O . ALA A 1 193 ? 0.083 5.391 -13.781 1.00 96.19 193 ALA A O 1
ATOM 1522 N N . SER A 1 194 ? -1.955 5.914 -12.971 1.00 95.12 194 SER A N 1
ATOM 1523 C CA . SER A 1 194 ? -2.616 5.931 -14.277 1.00 95.12 194 SER A CA 1
ATOM 1524 C C . SER A 1 194 ? -1.969 6.964 -15.202 1.00 95.12 194 SER A C 1
ATOM 1526 O O . SER A 1 194 ? -1.599 6.621 -16.322 1.00 95.12 194 SER A O 1
ATOM 1528 N N . LEU A 1 195 ? -1.705 8.184 -14.709 1.00 96.75 195 LEU A N 1
ATOM 1529 C CA . LEU A 1 195 ? -1.022 9.213 -15.503 1.00 96.75 195 LEU A CA 1
ATOM 1530 C C . LEU A 1 195 ? 0.403 8.794 -15.891 1.00 96.75 195 LEU A C 1
ATOM 1532 O O . LEU A 1 195 ? 0.837 9.072 -17.008 1.00 96.75 195 LEU A O 1
ATOM 1536 N N . LEU A 1 196 ? 1.144 8.113 -15.009 1.00 97.75 196 LEU A N 1
ATOM 1537 C CA . LEU A 1 196 ? 2.496 7.630 -15.312 1.00 97.75 196 LEU A CA 1
ATOM 1538 C C . LEU A 1 196 ? 2.494 6.573 -16.420 1.00 97.75 196 LEU A C 1
ATOM 1540 O O . LEU A 1 196 ? 3.297 6.663 -17.349 1.00 97.75 196 LEU A O 1
ATOM 1544 N N . LEU A 1 197 ? 1.583 5.604 -16.350 1.00 97.56 197 LEU A N 1
ATOM 1545 C CA . LEU A 1 197 ? 1.445 4.559 -17.364 1.00 97.56 197 LEU A CA 1
ATOM 1546 C C . LEU A 1 197 ? 0.948 5.115 -18.707 1.00 97.56 197 LEU A C 1
ATOM 1548 O O . LEU A 1 197 ? 1.470 4.734 -19.754 1.00 97.56 197 LEU A O 1
ATOM 1552 N N . GLU A 1 198 ? 0.008 6.064 -18.692 1.00 96.88 198 GLU A N 1
ATOM 1553 C CA . GLU A 1 198 ? -0.429 6.775 -19.902 1.00 96.88 198 GLU A CA 1
ATOM 1554 C C . GLU A 1 198 ? 0.706 7.590 -20.528 1.00 96.88 198 GLU A C 1
ATOM 1556 O O . GLU A 1 198 ? 0.887 7.591 -21.745 1.00 96.88 198 GLU A O 1
ATOM 1561 N N . SER A 1 199 ? 1.531 8.230 -19.700 1.00 97.56 199 SER A N 1
ATOM 1562 C CA . SER A 1 199 ? 2.716 8.957 -20.166 1.00 97.56 199 SER A CA 1
ATOM 1563 C C . SER A 1 199 ? 3.750 8.021 -20.784 1.00 97.56 199 SER A C 1
ATOM 1565 O O . SER A 1 199 ? 4.386 8.378 -21.778 1.00 97.56 199 SER A O 1
ATOM 1567 N N . LEU A 1 200 ? 3.911 6.812 -20.234 1.00 97.00 200 LEU A N 1
ATOM 1568 C CA . LEU A 1 200 ? 4.804 5.798 -20.797 1.00 97.00 200 LEU A CA 1
ATOM 1569 C C . LEU A 1 200 ? 4.311 5.333 -22.166 1.00 97.00 200 LEU A C 1
ATOM 1571 O O . LEU A 1 200 ? 5.102 5.272 -23.105 1.00 97.00 200 LEU A O 1
ATOM 1575 N N . LEU A 1 201 ? 3.008 5.077 -22.303 1.00 96.31 201 LEU A N 1
ATOM 1576 C CA . LEU A 1 201 ? 2.396 4.777 -23.594 1.00 96.31 201 LEU A CA 1
ATOM 1577 C C . LEU A 1 201 ? 2.674 5.899 -24.608 1.00 96.31 201 LEU A C 1
ATOM 1579 O O . LEU A 1 201 ? 3.183 5.641 -25.698 1.00 96.31 201 LEU A O 1
ATOM 1583 N N . HIS A 1 202 ? 2.406 7.151 -24.235 1.00 95.25 202 HIS A N 1
ATOM 1584 C CA . HIS A 1 202 ? 2.599 8.300 -25.123 1.00 95.25 202 HIS A CA 1
ATOM 1585 C C . HIS A 1 202 ? 4.066 8.530 -25.498 1.00 95.25 202 HIS A C 1
ATOM 1587 O O . HIS A 1 202 ? 4.341 8.930 -26.623 1.00 95.25 202 HIS A O 1
ATOM 1593 N N . THR A 1 203 ? 5.012 8.202 -24.614 1.00 93.50 203 THR A N 1
ATOM 1594 C CA . THR A 1 203 ? 6.457 8.306 -24.885 1.00 93.50 203 THR A CA 1
ATOM 1595 C C . THR A 1 203 ? 6.883 7.495 -26.109 1.00 93.50 203 THR A C 1
ATOM 1597 O O . THR A 1 203 ? 7.743 7.942 -26.864 1.00 93.50 203 THR A O 1
ATOM 1600 N N . PHE A 1 204 ? 6.281 6.322 -26.333 1.00 91.31 204 PHE A N 1
ATOM 1601 C CA . PHE A 1 204 ? 6.606 5.465 -27.479 1.00 91.31 204 PHE A CA 1
ATOM 1602 C C . PHE A 1 204 ? 5.736 5.714 -28.711 1.00 91.31 204 PHE A C 1
ATOM 1604 O O . PHE A 1 204 ? 6.151 5.376 -29.817 1.00 91.31 204 PHE A O 1
ATOM 1611 N N . LEU A 1 205 ? 4.560 6.325 -28.543 1.00 90.19 205 LEU A N 1
ATOM 1612 C CA . LEU A 1 205 ? 3.731 6.779 -29.665 1.00 90.19 205 LEU A CA 1
ATOM 1613 C C . LEU A 1 205 ? 4.239 8.102 -30.252 1.00 90.19 205 LEU A C 1
ATOM 1615 O O . LEU A 1 205 ? 4.229 8.290 -31.466 1.00 90.19 205 LEU A O 1
ATOM 1619 N N . GLU A 1 206 ? 4.714 9.002 -29.394 1.00 87.44 206 GLU A N 1
ATOM 1620 C CA . GLU A 1 206 ? 5.334 10.269 -29.760 1.00 87.44 206 GLU A CA 1
ATOM 1621 C C . GLU A 1 206 ? 6.669 10.430 -29.023 1.00 87.44 206 GLU A C 1
ATOM 1623 O O . GLU A 1 206 ? 6.757 10.991 -27.925 1.00 87.44 206 GLU A O 1
ATOM 1628 N N . LEU A 1 207 ? 7.732 9.951 -29.673 1.00 81.56 207 LEU A N 1
ATOM 1629 C CA . LEU A 1 207 ? 9.094 10.117 -29.186 1.00 81.56 207 LEU A CA 1
ATOM 1630 C C . LEU A 1 207 ? 9.543 11.576 -29.387 1.00 81.56 207 LEU A C 1
ATOM 1632 O O . LEU A 1 207 ? 9.933 11.983 -30.487 1.00 81.56 207 LEU A O 1
ATOM 1636 N N . ASN A 1 208 ? 9.479 12.375 -28.320 1.00 75.00 208 ASN A N 1
ATOM 1637 C CA . ASN A 1 208 ? 9.977 13.751 -28.326 1.00 75.00 208 ASN A CA 1
ATOM 1638 C C . ASN A 1 208 ? 11.497 13.825 -28.147 1.00 75.00 208 ASN A C 1
ATOM 1640 O O . ASN A 1 208 ? 12.155 12.892 -27.693 1.00 75.00 208 ASN A O 1
ATOM 1644 N N . GLY A 1 209 ? 12.084 14.955 -28.538 1.00 71.31 209 GLY A N 1
ATOM 1645 C CA . GLY A 1 209 ? 13.522 15.172 -28.434 1.00 71.31 209 GLY A CA 1
ATOM 1646 C C . GLY A 1 209 ? 13.971 16.501 -29.028 1.00 71.31 209 GLY A C 1
ATOM 1647 O O . GLY A 1 209 ? 13.188 17.259 -29.603 1.00 71.31 209 GLY A O 1
ATOM 1648 N N . ALA A 1 210 ? 15.262 16.795 -28.900 1.00 61.59 210 ALA A N 1
ATOM 1649 C CA . ALA A 1 210 ? 15.857 17.969 -29.525 1.00 61.59 210 ALA A CA 1
ATOM 1650 C C . ALA A 1 210 ? 15.911 17.821 -31.061 1.00 61.59 210 ALA A C 1
ATOM 1652 O O . ALA A 1 210 ? 16.015 16.720 -31.589 1.00 61.59 210 ALA A O 1
ATOM 1653 N N . MET A 1 211 ? 15.892 18.946 -31.786 1.00 64.94 211 MET A N 1
ATOM 1654 C CA . MET A 1 211 ? 16.073 19.013 -33.251 1.00 64.94 211 MET A CA 1
ATOM 1655 C C . MET A 1 211 ? 14.993 18.320 -34.123 1.00 64.94 211 MET A C 1
ATOM 1657 O O . MET A 1 211 ? 15.237 18.099 -35.315 1.00 64.94 211 MET A O 1
ATOM 1661 N N . ARG A 1 212 ? 13.771 18.082 -33.601 1.00 66.50 212 ARG A N 1
ATOM 1662 C CA . ARG A 1 212 ? 12.621 17.505 -34.352 1.00 66.50 212 ARG A CA 1
ATOM 1663 C C . ARG A 1 212 ? 12.303 18.212 -35.673 1.00 66.50 212 ARG A C 1
ATOM 1665 O O . ARG A 1 212 ? 11.875 17.557 -36.613 1.00 66.50 212 ARG A O 1
ATOM 1672 N N . SER A 1 213 ? 12.549 19.521 -35.775 1.00 62.12 213 SER A N 1
ATOM 1673 C CA . SER A 1 213 ? 12.315 20.293 -37.007 1.00 62.12 213 SER A CA 1
ATOM 1674 C C . SER A 1 213 ? 13.147 19.821 -38.203 1.00 62.12 213 SER A C 1
ATOM 1676 O O . SER A 1 213 ? 12.837 20.175 -39.336 1.00 62.12 213 SER A O 1
ATOM 1678 N N . THR A 1 214 ? 14.204 19.037 -37.965 1.00 63.03 214 THR A N 1
ATOM 1679 C CA . THR A 1 214 ? 15.087 18.513 -39.018 1.00 63.03 214 THR A CA 1
ATOM 1680 C C . THR A 1 214 ? 15.427 17.027 -38.885 1.00 63.03 214 THR A C 1
ATOM 1682 O O . THR A 1 214 ? 15.909 16.451 -39.852 1.00 63.03 214 THR A O 1
ATOM 1685 N N . GLN A 1 215 ? 15.220 16.411 -37.715 1.00 69.75 215 GLN A N 1
ATOM 1686 C CA . GLN A 1 215 ? 15.584 15.018 -37.424 1.00 69.75 215 GLN A CA 1
ATOM 1687 C C . GLN A 1 215 ? 14.525 14.357 -36.528 1.00 69.75 215 GLN A C 1
ATOM 1689 O O . GLN A 1 215 ? 14.803 13.971 -35.394 1.00 69.75 215 GLN A O 1
ATOM 1694 N N . LEU A 1 216 ? 13.282 14.276 -37.010 1.00 71.88 216 LEU A N 1
ATOM 1695 C CA . LEU A 1 216 ? 12.246 13.498 -36.330 1.00 71.88 216 LEU A CA 1
ATOM 1696 C C . LEU A 1 216 ? 12.547 11.995 -36.514 1.00 71.88 216 LEU A C 1
ATOM 1698 O O . LEU A 1 216 ? 12.626 11.549 -37.660 1.00 71.88 216 LEU A O 1
ATOM 1702 N N . PRO A 1 217 ? 12.741 11.211 -35.438 1.00 75.81 217 PRO A N 1
ATOM 1703 C CA . PRO A 1 217 ? 13.049 9.793 -35.570 1.00 75.81 217 PRO A CA 1
ATOM 1704 C C . PRO A 1 217 ? 11.839 9.022 -36.105 1.00 75.81 217 PRO A C 1
ATOM 1706 O O . PRO A 1 217 ? 10.724 9.158 -35.605 1.00 75.81 217 PRO A O 1
ATOM 1709 N N . HIS A 1 218 ? 12.075 8.175 -37.105 1.00 81.81 218 HIS A N 1
ATOM 1710 C CA . HIS A 1 218 ? 11.076 7.236 -37.604 1.00 81.81 218 HIS A CA 1
ATOM 1711 C C . HIS A 1 218 ? 11.147 5.941 -36.789 1.00 81.81 218 HIS A C 1
ATOM 1713 O O . HIS A 1 218 ? 12.045 5.125 -36.994 1.00 81.81 218 HIS A O 1
ATOM 1719 N N . VAL A 1 219 ? 10.204 5.743 -35.865 1.00 85.25 219 VAL A N 1
ATOM 1720 C CA . VAL A 1 219 ? 10.048 4.461 -35.162 1.00 85.25 219 VAL A CA 1
ATOM 1721 C C . VAL A 1 219 ? 9.307 3.501 -36.090 1.00 85.25 219 VAL A C 1
ATOM 1723 O O . VAL A 1 219 ? 8.103 3.626 -36.293 1.00 85.25 219 VAL A O 1
ATOM 1726 N N . VAL A 1 220 ? 10.046 2.575 -36.702 1.00 86.62 220 VAL A N 1
ATOM 1727 C CA . VAL A 1 220 ? 9.501 1.624 -37.689 1.00 86.62 220 VAL A CA 1
ATOM 1728 C C . VAL A 1 220 ? 8.955 0.343 -37.058 1.00 86.62 220 VAL A C 1
ATOM 1730 O O . VAL A 1 220 ? 8.088 -0.301 -37.639 1.00 86.62 220 VAL A O 1
ATOM 1733 N N . ALA A 1 221 ? 9.453 -0.025 -35.877 1.00 89.25 221 ALA A N 1
ATOM 1734 C CA . ALA A 1 221 ? 9.037 -1.207 -35.136 1.00 89.25 221 ALA A CA 1
ATOM 1735 C C . ALA A 1 221 ? 9.305 -1.019 -33.637 1.00 89.25 221 ALA A C 1
ATOM 1737 O O . ALA A 1 221 ? 10.257 -0.339 -33.249 1.00 89.25 221 ALA A O 1
ATOM 1738 N N . LEU A 1 222 ? 8.471 -1.648 -32.810 1.00 92.94 222 LEU A N 1
ATOM 1739 C CA . LEU A 1 222 ? 8.653 -1.766 -31.367 1.00 92.94 222 LEU A CA 1
ATOM 1740 C C . LEU A 1 222 ? 8.155 -3.152 -30.964 1.00 92.94 222 LEU A C 1
ATOM 1742 O O . LEU A 1 222 ? 6.967 -3.437 -31.090 1.00 92.94 222 LEU A O 1
ATOM 1746 N N . GLN A 1 223 ? 9.072 -3.986 -30.490 1.00 94.62 223 GLN A N 1
ATOM 1747 C CA . GLN A 1 223 ? 8.797 -5.340 -30.022 1.00 94.62 223 GLN A CA 1
ATOM 1748 C C . GLN A 1 223 ? 9.497 -5.552 -28.682 1.00 94.62 223 GLN A C 1
ATOM 1750 O O . GLN A 1 223 ? 10.545 -4.954 -28.422 1.00 94.62 223 GLN A O 1
ATOM 1755 N N . GLY A 1 224 ? 8.913 -6.371 -27.818 1.00 95.50 224 GLY A N 1
ATOM 1756 C CA . GLY A 1 224 ? 9.421 -6.538 -26.465 1.00 95.50 224 GLY A CA 1
ATOM 1757 C C . GLY A 1 224 ? 8.515 -7.377 -25.584 1.00 95.50 224 GLY A C 1
ATOM 1758 O O . GLY A 1 224 ? 7.520 -7.946 -26.033 1.00 95.50 224 GLY A O 1
ATOM 1759 N N . ILE A 1 225 ? 8.876 -7.476 -24.312 1.00 97.12 225 ILE A N 1
ATOM 1760 C CA . ILE A 1 225 ? 8.115 -8.201 -23.300 1.00 97.12 225 ILE A CA 1
ATOM 1761 C C . ILE A 1 225 ? 7.847 -7.274 -22.120 1.00 97.12 225 ILE A C 1
ATOM 1763 O O . ILE A 1 225 ? 8.752 -6.583 -21.655 1.00 97.12 225 ILE A O 1
ATOM 1767 N N . ILE A 1 226 ? 6.601 -7.240 -21.656 1.00 97.00 226 ILE A N 1
ATOM 1768 C CA . ILE A 1 226 ? 6.200 -6.530 -20.443 1.00 97.00 226 ILE A CA 1
ATOM 1769 C C . ILE A 1 226 ? 6.087 -7.559 -19.327 1.00 97.00 226 ILE A C 1
ATOM 1771 O O . ILE A 1 226 ? 5.383 -8.560 -19.469 1.00 97.00 226 ILE A O 1
ATOM 1775 N N . THR A 1 227 ? 6.766 -7.309 -18.213 1.00 97.06 227 THR A N 1
ATOM 1776 C CA . THR A 1 227 ? 6.665 -8.118 -16.999 1.00 97.06 227 THR A CA 1
ATOM 1777 C C . THR A 1 227 ? 6.024 -7.295 -15.891 1.00 97.06 227 THR A C 1
ATOM 1779 O O . THR A 1 227 ? 6.327 -6.117 -15.712 1.00 97.06 227 THR A O 1
ATOM 1782 N N . THR A 1 228 ? 5.106 -7.904 -15.148 1.00 94.56 228 THR A N 1
ATOM 1783 C CA . THR A 1 228 ? 4.429 -7.263 -14.016 1.00 94.56 228 THR A CA 1
ATOM 1784 C C . THR A 1 228 ? 4.466 -8.171 -12.800 1.00 94.56 228 THR A C 1
ATOM 1786 O O . THR A 1 228 ? 4.563 -9.392 -12.923 1.00 94.56 228 THR A O 1
ATOM 1789 N N . SER A 1 229 ? 4.407 -7.570 -11.614 1.00 90.12 229 SER A N 1
ATOM 1790 C CA . SER A 1 229 ? 4.265 -8.294 -10.355 1.00 90.12 229 SER A CA 1
ATOM 1791 C C . SER A 1 229 ? 3.168 -7.665 -9.511 1.00 90.12 229 SER A C 1
ATOM 1793 O O . SER A 1 229 ? 3.080 -6.442 -9.408 1.00 90.12 229 SER A O 1
ATOM 1795 N N . GLN A 1 230 ? 2.339 -8.517 -8.917 1.00 81.25 230 GLN A N 1
ATOM 1796 C CA . GLN A 1 230 ? 1.244 -8.152 -8.021 1.00 81.25 230 GLN A CA 1
ATOM 1797 C C . GLN A 1 230 ? 1.610 -8.334 -6.538 1.00 81.25 230 GLN A C 1
ATOM 1799 O O . GLN A 1 230 ? 0.730 -8.271 -5.689 1.00 81.25 230 GLN A O 1
ATOM 1804 N N . GLY A 1 231 ? 2.888 -8.574 -6.223 1.00 73.25 231 GLY A N 1
ATOM 1805 C CA . GLY A 1 231 ? 3.358 -8.881 -4.871 1.00 73.25 231 GLY A CA 1
ATOM 1806 C C . GLY A 1 231 ? 4.787 -8.405 -4.602 1.00 73.25 231 GLY A C 1
ATOM 1807 O O . GLY A 1 231 ? 5.367 -7.632 -5.362 1.00 73.25 231 GLY A O 1
ATOM 1808 N N . ILE A 1 232 ? 5.392 -8.919 -3.527 1.00 72.38 232 ILE A N 1
ATOM 1809 C CA . ILE A 1 232 ? 6.799 -8.646 -3.167 1.00 72.38 232 ILE A CA 1
ATOM 1810 C C . ILE A 1 232 ? 7.818 -9.345 -4.085 1.00 72.38 232 ILE A C 1
ATOM 1812 O O . ILE A 1 232 ? 9.009 -9.040 -4.040 1.00 72.38 232 ILE A O 1
ATOM 1816 N N . THR A 1 233 ? 7.369 -10.301 -4.901 1.00 82.44 233 THR A N 1
ATOM 1817 C CA . THR A 1 233 ? 8.214 -11.002 -5.872 1.00 82.44 233 THR A CA 1
ATOM 1818 C C . THR A 1 233 ? 8.613 -10.035 -6.989 1.00 82.44 233 THR A C 1
ATOM 1820 O O . THR A 1 233 ? 7.737 -9.380 -7.547 1.00 82.44 233 THR A O 1
ATOM 1823 N N . PRO A 1 234 ? 9.894 -9.910 -7.361 1.00 83.88 234 PRO A N 1
ATOM 1824 C CA . PRO A 1 234 ? 10.292 -8.983 -8.416 1.00 83.88 234 PRO A CA 1
ATOM 1825 C C . PRO A 1 234 ? 9.808 -9.457 -9.793 1.00 83.88 234 PRO A C 1
ATOM 1827 O O . PRO A 1 234 ? 9.933 -10.634 -10.136 1.00 83.88 234 PRO A O 1
ATOM 1830 N N . ALA A 1 235 ? 9.303 -8.528 -10.607 1.00 92.25 235 ALA A N 1
ATOM 1831 C CA . ALA A 1 235 ? 9.101 -8.772 -12.032 1.00 92.25 235 ALA A CA 1
ATOM 1832 C C . ALA A 1 235 ? 10.476 -8.816 -12.730 1.00 92.25 235 ALA A C 1
ATOM 1834 O O . ALA A 1 235 ? 11.295 -7.921 -12.502 1.00 92.25 235 ALA A O 1
ATOM 1835 N N . PRO A 1 236 ? 10.781 -9.838 -13.551 1.00 94.50 236 PRO A N 1
ATOM 1836 C CA . PRO A 1 236 ? 12.092 -9.944 -14.177 1.00 94.50 236 PRO A CA 1
ATOM 1837 C C . PRO A 1 236 ? 12.302 -8.847 -15.223 1.00 94.50 236 PRO A C 1
ATOM 1839 O O . PRO A 1 236 ? 11.467 -8.656 -16.105 1.00 94.50 236 PRO A O 1
ATOM 1842 N N . LEU A 1 237 ? 13.452 -8.176 -15.153 1.00 94.25 237 LEU A N 1
ATOM 1843 C CA . LEU A 1 237 ? 13.903 -7.182 -16.123 1.00 94.25 237 LEU A CA 1
ATOM 1844 C C . LEU A 1 237 ? 15.170 -7.703 -16.809 1.00 94.25 237 LEU A C 1
ATOM 1846 O O . LEU A 1 237 ? 16.267 -7.616 -16.260 1.00 94.25 237 LEU A O 1
ATOM 1850 N N . ILE A 1 238 ? 15.007 -8.284 -17.996 1.00 93.38 238 ILE A N 1
ATOM 1851 C CA . ILE A 1 238 ? 16.092 -8.902 -18.766 1.00 93.38 238 ILE A CA 1
ATOM 1852 C C . ILE A 1 238 ? 16.397 -8.044 -19.995 1.00 93.38 238 ILE A C 1
ATOM 1854 O O . ILE A 1 238 ? 15.487 -7.563 -20.668 1.00 93.38 238 ILE A O 1
ATOM 1858 N N . SER A 1 239 ? 17.685 -7.839 -20.279 1.00 92.69 239 SER A N 1
ATOM 1859 C CA . SER A 1 239 ? 18.126 -7.006 -21.400 1.00 92.69 239 SER A CA 1
ATOM 1860 C C . SER A 1 239 ? 17.874 -7.688 -22.752 1.00 92.69 239 SER A C 1
ATOM 1862 O O . SER A 1 239 ? 18.305 -8.831 -22.928 1.00 92.69 239 SER A O 1
ATOM 1864 N N . PRO A 1 240 ? 17.308 -6.977 -23.749 1.00 93.19 240 PRO A N 1
ATOM 1865 C CA . PRO A 1 240 ? 17.196 -7.472 -25.124 1.00 93.19 240 PRO A CA 1
ATOM 1866 C C . PRO A 1 240 ? 18.537 -7.670 -25.851 1.00 93.19 240 PRO A C 1
ATOM 1868 O O . PRO A 1 240 ? 18.545 -8.108 -26.993 1.00 93.19 240 PRO A O 1
ATOM 1871 N N . LEU A 1 241 ? 19.676 -7.337 -25.227 1.00 92.50 241 LEU A N 1
ATOM 1872 C CA . LEU A 1 241 ? 21.007 -7.650 -25.770 1.00 92.50 241 LEU A CA 1
ATOM 1873 C C . LEU A 1 241 ? 21.338 -9.151 -25.718 1.00 92.50 241 LEU A C 1
ATOM 1875 O O . LEU A 1 241 ? 22.250 -9.605 -26.410 1.00 92.50 241 LEU A O 1
ATOM 1879 N N . ILE A 1 242 ? 20.633 -9.919 -24.883 1.00 90.94 242 ILE A N 1
ATOM 1880 C CA . ILE A 1 242 ? 20.803 -11.371 -24.792 1.00 90.94 242 ILE A CA 1
ATOM 1881 C C . ILE A 1 242 ? 20.288 -12.023 -26.078 1.00 90.94 242 ILE A C 1
ATOM 1883 O O . ILE A 1 242 ? 19.170 -11.747 -26.498 1.00 90.94 242 ILE A O 1
ATOM 1887 N N . GLY A 1 243 ? 21.095 -12.913 -26.661 1.00 86.25 243 GLY A N 1
ATOM 1888 C CA . GLY A 1 243 ? 20.833 -13.528 -27.970 1.00 86.25 243 GLY A CA 1
ATOM 1889 C C . GLY A 1 243 ? 21.489 -12.779 -29.135 1.00 86.25 243 GLY A C 1
ATOM 1890 O O . GLY A 1 243 ? 21.737 -13.364 -30.185 1.00 86.25 243 GLY A O 1
ATOM 1891 N N . GLY A 1 244 ? 21.883 -11.518 -28.928 1.00 88.12 244 GLY A N 1
ATOM 1892 C CA . GLY A 1 244 ? 22.563 -10.726 -29.948 1.00 88.12 244 GLY A CA 1
ATOM 1893 C C . GLY A 1 244 ? 21.635 -10.194 -31.043 1.00 88.12 244 GLY A C 1
ATOM 1894 O O . GLY A 1 244 ? 20.420 -10.139 -30.866 1.00 88.12 244 GLY A O 1
ATOM 1895 N N . PRO A 1 245 ? 22.197 -9.749 -32.181 1.00 85.44 245 PRO A N 1
ATOM 1896 C CA . PRO A 1 245 ? 21.425 -9.127 -33.257 1.00 85.44 245 PRO A CA 1
ATOM 1897 C C . PRO A 1 245 ? 20.548 -10.103 -34.056 1.00 85.44 245 PRO A C 1
ATOM 1899 O O . PRO A 1 245 ? 19.680 -9.644 -34.800 1.00 85.44 245 PRO A O 1
ATOM 1902 N N . ASP A 1 246 ? 20.788 -11.411 -33.931 1.00 87.25 246 ASP A N 1
ATOM 1903 C CA . ASP A 1 246 ? 20.168 -12.438 -34.775 1.00 87.25 246 ASP A CA 1
ATOM 1904 C C . ASP A 1 246 ? 19.172 -13.337 -34.024 1.00 87.25 246 ASP A C 1
ATOM 1906 O O . ASP A 1 246 ? 18.381 -14.023 -34.668 1.00 87.25 246 ASP A O 1
ATOM 1910 N N . ASP A 1 247 ? 19.161 -13.306 -32.687 1.00 90.12 247 ASP A N 1
ATOM 1911 C CA . ASP A 1 247 ? 18.211 -14.050 -31.854 1.00 90.12 247 ASP A CA 1
ATOM 1912 C C . ASP A 1 247 ? 17.474 -13.119 -30.886 1.00 90.12 247 ASP A C 1
ATOM 1914 O O . ASP A 1 247 ? 17.926 -12.812 -29.782 1.00 90.12 247 ASP A O 1
ATOM 1918 N N . THR A 1 248 ? 16.289 -12.693 -31.313 1.00 85.50 248 THR A N 1
ATOM 1919 C CA . THR A 1 248 ? 15.386 -11.846 -30.532 1.00 85.50 248 THR A CA 1
ATOM 1920 C C . THR A 1 248 ? 14.447 -12.631 -29.611 1.00 85.50 248 THR A C 1
ATOM 1922 O O . THR A 1 248 ? 13.649 -12.009 -28.912 1.00 85.50 248 THR A O 1
ATOM 1925 N N . GLU A 1 249 ? 14.503 -13.966 -29.596 1.00 92.69 249 GLU A N 1
ATOM 1926 C CA . GLU A 1 249 ? 13.653 -14.807 -28.740 1.00 92.69 249 GLU A CA 1
ATOM 1927 C C . GLU A 1 249 ? 14.355 -15.223 -27.447 1.00 92.69 249 GLU A C 1
ATOM 1929 O O . GLU A 1 249 ? 13.702 -15.369 -26.413 1.00 92.69 249 GLU A O 1
ATOM 1934 N N . SER A 1 250 ? 15.686 -15.334 -27.458 1.00 94.00 250 SER A N 1
ATOM 1935 C CA . SER A 1 250 ? 16.491 -15.739 -26.298 1.00 94.00 250 SER A CA 1
ATOM 1936 C C . SER A 1 250 ? 16.111 -15.035 -24.987 1.00 94.00 250 SER A C 1
ATOM 1938 O O . SER A 1 250 ? 15.867 -15.690 -23.969 1.00 94.00 250 SER A O 1
ATOM 1940 N N . TYR A 1 251 ? 16.019 -13.700 -24.982 1.00 94.62 251 TYR A N 1
ATOM 1941 C CA . TYR A 1 251 ? 15.659 -12.963 -23.764 1.00 94.62 251 TYR A CA 1
ATOM 1942 C C . TYR A 1 251 ? 14.197 -13.206 -23.346 1.00 94.62 251 TYR A C 1
ATOM 1944 O O . TYR A 1 251 ? 13.899 -13.247 -22.151 1.00 94.62 251 TYR A O 1
ATOM 1952 N N . ARG A 1 252 ? 13.284 -13.411 -24.307 1.00 95.75 252 ARG A N 1
ATOM 1953 C CA . ARG A 1 252 ? 11.861 -13.683 -24.050 1.00 95.75 252 ARG A CA 1
ATOM 1954 C C . ARG A 1 252 ? 11.684 -15.053 -23.400 1.00 95.75 252 ARG A C 1
ATOM 1956 O O . ARG A 1 252 ? 10.954 -15.169 -22.417 1.00 95.75 252 ARG A O 1
ATOM 1963 N N . GLU A 1 253 ? 12.382 -16.071 -23.897 1.00 95.94 253 GLU A N 1
ATOM 1964 C CA . GLU A 1 253 ? 12.346 -17.423 -23.329 1.00 95.94 253 GLU A CA 1
ATOM 1965 C C . GLU A 1 253 ? 12.965 -17.484 -21.930 1.00 95.94 253 GLU A C 1
ATOM 1967 O O . GLU A 1 253 ? 12.416 -18.131 -21.029 1.00 95.94 253 GLU A O 1
ATOM 1972 N N . GLN A 1 254 ? 14.047 -16.737 -21.688 1.00 96.31 254 GLN A N 1
ATOM 1973 C CA . GLN A 1 254 ? 14.581 -16.584 -20.333 1.00 96.31 254 GLN A CA 1
ATOM 1974 C C . GLN A 1 254 ? 13.565 -15.922 -19.397 1.00 96.31 254 GLN A C 1
ATOM 1976 O O . GLN A 1 254 ? 13.346 -16.424 -18.295 1.00 96.31 254 GLN A O 1
ATOM 1981 N N . VAL A 1 255 ? 12.886 -14.854 -19.832 1.00 97.12 255 VAL A N 1
ATOM 1982 C CA . VAL A 1 255 ? 11.821 -14.218 -19.038 1.00 97.12 255 VAL A CA 1
ATOM 1983 C C . VAL A 1 255 ? 10.699 -15.208 -18.719 1.00 97.12 255 VAL A C 1
ATOM 1985 O O . VAL A 1 255 ? 10.317 -15.315 -17.555 1.00 97.12 255 VAL A O 1
ATOM 1988 N N . LYS A 1 256 ? 10.202 -15.974 -19.699 1.00 95.88 256 LYS A N 1
ATOM 1989 C CA . LYS A 1 256 ? 9.156 -16.994 -19.479 1.00 95.88 256 LYS A CA 1
ATOM 1990 C C . LYS A 1 256 ? 9.602 -18.065 -18.481 1.00 95.88 256 LYS A C 1
ATOM 1992 O O . LYS A 1 256 ? 8.838 -18.438 -17.586 1.00 95.88 256 LYS A O 1
ATOM 1997 N N . THR A 1 257 ? 10.847 -18.523 -18.598 1.00 96.94 257 THR A N 1
ATOM 1998 C CA . THR A 1 257 ? 11.442 -19.506 -17.681 1.00 96.94 257 THR A CA 1
ATOM 1999 C C . THR A 1 257 ? 11.528 -18.949 -16.260 1.00 96.94 257 THR A C 1
ATOM 2001 O O . THR A 1 257 ? 11.126 -19.620 -15.310 1.00 96.94 257 THR A O 1
ATOM 2004 N N . ILE A 1 258 ? 11.974 -17.698 -16.105 1.00 96.31 258 ILE A N 1
ATOM 2005 C CA . ILE A 1 258 ? 12.053 -17.022 -14.804 1.00 96.31 258 ILE A CA 1
ATOM 2006 C C . ILE A 1 258 ? 10.655 -16.827 -14.208 1.00 96.31 258 ILE A C 1
ATOM 2008 O O . ILE A 1 258 ? 10.450 -17.157 -13.046 1.00 96.31 258 ILE A O 1
ATOM 2012 N N . VAL A 1 259 ? 9.673 -16.355 -14.983 1.00 94.69 259 VAL A N 1
ATOM 2013 C CA . VAL A 1 259 ? 8.280 -16.190 -14.519 1.00 94.69 259 VAL A CA 1
ATOM 2014 C C . VAL A 1 259 ? 7.702 -17.519 -14.031 1.00 94.69 259 VAL A C 1
ATOM 2016 O O . VAL A 1 259 ? 7.073 -17.571 -12.974 1.00 94.69 259 VAL A O 1
ATOM 2019 N N . THR A 1 260 ? 7.958 -18.606 -14.760 1.00 94.19 260 THR A N 1
ATOM 2020 C CA . THR A 1 260 ? 7.532 -19.956 -14.361 1.00 94.19 260 THR A CA 1
ATOM 2021 C C . THR A 1 260 ? 8.191 -20.376 -13.047 1.00 94.19 260 THR A C 1
ATOM 2023 O O . THR A 1 260 ? 7.510 -20.842 -12.133 1.00 94.19 260 THR A O 1
ATOM 2026 N N . ALA A 1 261 ? 9.501 -20.150 -12.911 1.00 93.31 261 ALA A N 1
ATOM 2027 C CA . ALA A 1 261 ? 10.243 -20.464 -11.693 1.00 93.31 261 ALA A CA 1
ATOM 2028 C C . ALA A 1 261 ? 9.781 -19.634 -10.480 1.00 93.31 261 ALA A C 1
ATOM 2030 O O . ALA A 1 261 ? 9.696 -20.168 -9.376 1.00 93.31 261 ALA A O 1
ATOM 2031 N N . LEU A 1 262 ? 9.456 -18.351 -10.677 1.00 88.19 262 LEU A N 1
ATOM 2032 C CA . LEU A 1 262 ? 9.018 -17.442 -9.613 1.00 88.19 262 LEU A CA 1
ATOM 2033 C C . LEU A 1 262 ? 7.610 -17.760 -9.095 1.00 88.19 262 LEU A C 1
ATOM 2035 O O . LEU A 1 262 ? 7.361 -17.615 -7.900 1.00 88.19 262 LEU A O 1
ATOM 2039 N N . ASN A 1 263 ? 6.693 -18.193 -9.964 1.00 85.06 263 ASN A N 1
ATOM 2040 C CA . ASN A 1 263 ? 5.328 -18.539 -9.556 1.00 85.06 263 ASN A CA 1
ATOM 2041 C C . ASN A 1 263 ? 5.227 -19.946 -8.935 1.00 85.06 263 ASN A C 1
ATOM 2043 O O . ASN A 1 263 ? 4.394 -20.180 -8.054 1.00 85.06 263 ASN A O 1
ATOM 2047 N N . GLY A 1 264 ? 6.076 -20.890 -9.357 1.00 85.38 264 GLY A N 1
ATOM 2048 C CA . GLY A 1 264 ? 6.045 -22.268 -8.866 1.00 85.38 264 GLY A CA 1
ATOM 2049 C C . GLY A 1 264 ? 4.657 -22.909 -9.014 1.00 85.38 264 GLY A C 1
ATOM 2050 O O . GLY A 1 264 ? 4.045 -22.838 -10.074 1.00 85.38 264 GLY A O 1
ATOM 2051 N N . ASN A 1 265 ? 4.154 -23.519 -7.935 1.00 76.56 265 ASN A N 1
ATOM 2052 C CA . ASN A 1 265 ? 2.830 -24.167 -7.893 1.00 76.56 265 ASN A CA 1
ATOM 2053 C C . ASN A 1 265 ? 1.724 -23.279 -7.285 1.00 76.56 265 ASN A C 1
ATOM 2055 O O . ASN A 1 265 ? 0.640 -23.773 -6.976 1.00 76.56 265 ASN A O 1
ATOM 2059 N N . GLN A 1 266 ? 2.010 -22.003 -7.022 1.00 68.00 266 GLN A N 1
ATOM 2060 C CA . GLN A 1 266 ? 1.057 -21.063 -6.427 1.00 68.00 266 GLN A CA 1
ATOM 2061 C C . GLN A 1 266 ? 0.255 -20.341 -7.524 1.00 68.00 266 GLN A C 1
ATOM 2063 O O . GLN A 1 266 ? 0.661 -20.357 -8.689 1.00 68.00 266 GLN A O 1
ATOM 2068 N N . PRO A 1 267 ? -0.876 -19.688 -7.186 1.00 68.88 267 PRO A N 1
ATOM 2069 C CA . PRO A 1 267 ? -1.520 -18.753 -8.101 1.00 68.88 267 PRO A CA 1
ATOM 2070 C C . PRO A 1 267 ? -0.500 -17.726 -8.625 1.00 68.88 267 PRO A C 1
ATOM 2072 O O . PRO A 1 267 ? 0.294 -17.218 -7.829 1.00 68.88 267 PRO A O 1
ATOM 2075 N N . PRO A 1 268 ? -0.483 -17.438 -9.938 1.00 73.50 268 PRO A N 1
ATOM 2076 C CA . PRO A 1 268 ? 0.546 -16.595 -10.527 1.00 73.50 268 PRO A CA 1
ATOM 2077 C C . PRO A 1 268 ? 0.426 -15.161 -10.009 1.00 73.50 268 PRO A C 1
ATOM 2079 O O . PRO A 1 268 ? -0.643 -14.562 -10.094 1.00 73.50 268 PRO A O 1
ATOM 2082 N N . VAL A 1 269 ? 1.534 -14.632 -9.491 1.00 82.69 269 VAL A N 1
ATOM 2083 C CA . VAL A 1 269 ? 1.668 -13.239 -9.027 1.00 82.69 269 VAL A CA 1
ATOM 2084 C C . VAL A 1 269 ? 2.603 -12.426 -9.918 1.00 82.69 269 VAL A C 1
ATOM 2086 O O . VAL A 1 269 ? 2.541 -11.198 -9.919 1.00 82.69 269 VAL A O 1
ATOM 2089 N N . VAL A 1 270 ? 3.470 -13.101 -10.679 1.00 90.50 270 VAL A N 1
ATOM 2090 C CA . VAL A 1 270 ? 4.313 -12.502 -11.717 1.00 90.50 270 VAL A CA 1
ATOM 2091 C C . VAL A 1 270 ? 3.754 -12.887 -13.079 1.00 90.50 270 VAL A C 1
ATOM 2093 O O . VAL A 1 270 ? 3.495 -14.063 -13.340 1.00 90.50 270 VAL A O 1
ATOM 2096 N N . HIS A 1 271 ? 3.606 -11.912 -13.967 1.00 92.38 271 HIS A N 1
ATOM 2097 C CA . HIS A 1 271 ? 3.100 -12.124 -15.319 1.00 92.38 271 HIS A CA 1
ATOM 2098 C C . HIS A 1 271 ? 4.096 -11.605 -16.351 1.00 92.38 271 HIS A C 1
A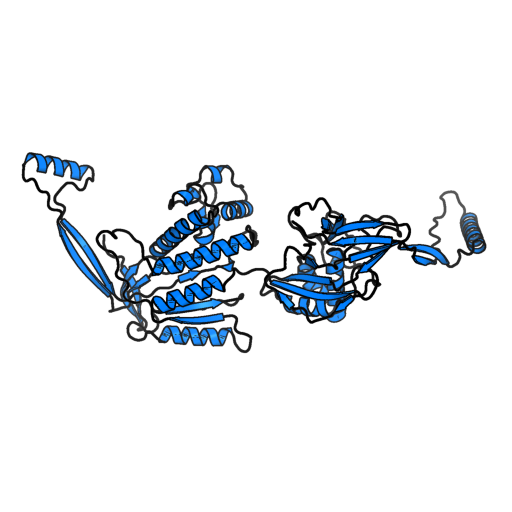TOM 2100 O O . HIS A 1 271 ? 4.873 -10.689 -16.084 1.00 92.38 271 HIS A O 1
ATOM 2106 N N . ALA A 1 272 ? 4.058 -12.201 -17.539 1.00 96.44 272 ALA A N 1
ATOM 2107 C CA . ALA A 1 272 ? 4.848 -11.794 -18.687 1.00 96.44 272 ALA A CA 1
ATOM 2108 C C . ALA A 1 272 ? 3.968 -11.808 -19.937 1.00 96.44 272 ALA A C 1
ATOM 2110 O O . ALA A 1 272 ? 3.238 -12.771 -20.170 1.00 96.44 272 ALA A O 1
ATOM 2111 N N . SER A 1 273 ? 4.051 -10.747 -20.732 1.00 96.00 273 SER A N 1
ATOM 2112 C CA . SER A 1 273 ? 3.296 -10.588 -21.971 1.00 96.00 273 SER A CA 1
ATOM 2113 C C . SER A 1 273 ? 4.208 -10.052 -23.068 1.00 96.00 273 SER A C 1
ATOM 2115 O O . SER A 1 273 ? 4.748 -8.952 -22.954 1.00 96.00 273 SER A O 1
ATOM 2117 N N . SER A 1 274 ? 4.417 -10.848 -24.117 1.00 96.50 274 SER A N 1
ATOM 2118 C CA . SER A 1 274 ? 5.165 -10.422 -25.304 1.00 96.50 274 SER A CA 1
ATOM 2119 C C . SER A 1 274 ? 4.291 -9.566 -26.215 1.00 96.50 274 SER A C 1
ATOM 2121 O O . SER A 1 274 ? 3.085 -9.782 -26.315 1.00 96.50 274 SER A O 1
ATOM 2123 N N . PHE A 1 275 ? 4.911 -8.628 -26.917 1.00 96.38 275 PHE A N 1
ATOM 2124 C CA . PHE A 1 275 ? 4.315 -7.853 -27.995 1.00 96.38 275 PHE A CA 1
ATOM 2125 C C . PHE A 1 275 ? 5.301 -7.763 -29.170 1.00 96.38 275 PHE A C 1
ATOM 2127 O O . PHE A 1 275 ? 6.520 -7.703 -28.960 1.00 96.38 275 PHE A O 1
ATOM 2134 N N . GLU A 1 276 ? 4.772 -7.737 -30.395 1.00 95.25 276 GLU A N 1
ATOM 2135 C CA . GLU A 1 276 ? 5.576 -7.714 -31.629 1.00 95.25 276 GLU A CA 1
ATOM 2136 C C . GLU A 1 276 ? 5.456 -6.389 -32.392 1.00 95.25 276 GLU A C 1
ATOM 2138 O O . GLU A 1 276 ? 6.299 -6.062 -33.226 1.00 95.25 276 GLU A O 1
ATOM 2143 N N . THR A 1 277 ? 4.423 -5.596 -32.100 1.00 95.38 277 THR A N 1
ATOM 2144 C CA . THR A 1 277 ? 4.190 -4.308 -32.756 1.00 95.38 277 THR A CA 1
ATOM 2145 C C . THR A 1 277 ? 3.889 -3.184 -31.765 1.00 95.38 277 THR A C 1
ATOM 2147 O O . THR A 1 277 ? 3.484 -3.409 -30.622 1.00 95.38 277 THR A O 1
ATOM 2150 N N . ILE A 1 278 ? 3.999 -1.936 -32.239 1.00 93.38 278 ILE A N 1
ATOM 2151 C CA . ILE A 1 278 ? 3.581 -0.739 -31.485 1.00 93.38 278 ILE A CA 1
ATOM 2152 C C . ILE A 1 278 ? 2.088 -0.815 -31.114 1.00 93.38 278 ILE A C 1
ATOM 2154 O O . ILE A 1 278 ? 1.696 -0.371 -30.037 1.00 93.38 278 ILE A O 1
ATOM 2158 N N . SER A 1 279 ? 1.252 -1.397 -31.982 1.00 94.69 279 SER A N 1
ATOM 2159 C CA . SER A 1 279 ? -0.184 -1.569 -31.722 1.00 94.69 279 SER A CA 1
ATOM 2160 C C . SER A 1 279 ? -0.444 -2.573 -30.596 1.00 94.69 279 SER A C 1
ATOM 2162 O O . SER A 1 279 ? -1.289 -2.329 -29.730 1.00 94.69 279 SER A O 1
ATOM 2164 N N . ASP A 1 280 ? 0.302 -3.680 -30.574 1.00 96.69 280 ASP A N 1
ATOM 2165 C CA . ASP A 1 280 ? 0.220 -4.677 -29.502 1.00 96.69 280 ASP A CA 1
ATOM 2166 C C . ASP A 1 280 ? 0.656 -4.063 -28.171 1.00 96.69 280 ASP A C 1
ATOM 2168 O O . ASP A 1 280 ? -0.053 -4.187 -27.173 1.00 96.69 280 ASP A O 1
ATOM 2172 N N . PHE A 1 281 ? 1.775 -3.328 -28.177 1.00 96.19 281 PHE A N 1
ATOM 2173 C CA . PHE A 1 281 ? 2.242 -2.573 -27.017 1.00 96.19 281 PHE A CA 1
ATOM 2174 C C . PHE A 1 281 ? 1.166 -1.609 -26.507 1.00 96.19 281 PHE A C 1
ATOM 2176 O O . PHE A 1 281 ? 0.843 -1.620 -25.321 1.00 96.19 281 PHE A O 1
ATOM 2183 N N . ALA A 1 282 ? 0.559 -0.815 -27.394 1.00 95.88 282 ALA A N 1
ATOM 2184 C CA . ALA A 1 282 ? -0.477 0.141 -27.015 1.00 95.88 282 ALA A CA 1
ATOM 2185 C C . ALA A 1 282 ? -1.710 -0.537 -26.400 1.00 95.88 282 ALA A C 1
ATOM 2187 O O . ALA A 1 282 ? -2.243 -0.065 -25.393 1.00 95.88 282 ALA A O 1
ATOM 2188 N N . THR A 1 283 ? -2.127 -1.671 -26.964 1.00 95.69 283 THR A N 1
ATOM 2189 C CA . THR A 1 283 ? -3.256 -2.463 -26.460 1.00 95.69 283 THR A CA 1
ATOM 2190 C C . THR A 1 283 ? -2.955 -3.040 -25.077 1.00 95.69 283 THR A C 1
ATOM 2192 O O . THR A 1 283 ? -3.773 -2.922 -24.165 1.00 95.69 283 THR A O 1
ATOM 2195 N N . GLN A 1 284 ? -1.764 -3.615 -24.890 1.00 96.88 284 GLN A N 1
ATOM 2196 C CA . GLN A 1 284 ? -1.341 -4.170 -23.603 1.00 96.88 284 GLN A CA 1
ATOM 2197 C C . GLN A 1 284 ? -1.180 -3.085 -22.538 1.00 96.88 284 GLN A C 1
ATOM 2199 O O . GLN A 1 284 ? -1.630 -3.266 -21.409 1.00 96.88 284 GLN A O 1
ATOM 2204 N N . MET A 1 285 ? -0.612 -1.931 -22.895 1.00 96.25 285 MET A N 1
ATOM 2205 C CA . MET A 1 285 ? -0.520 -0.785 -21.993 1.00 96.25 285 MET A CA 1
ATOM 2206 C C . MET A 1 285 ? -1.900 -0.284 -21.577 1.00 96.25 285 MET A C 1
ATOM 2208 O O . MET A 1 285 ? -2.097 -0.027 -20.394 1.00 96.25 285 MET A O 1
ATOM 2212 N N . ARG A 1 286 ? -2.871 -0.185 -22.499 1.00 95.00 286 ARG A N 1
ATOM 2213 C CA . ARG A 1 286 ? -4.249 0.195 -22.147 1.00 95.00 286 ARG A CA 1
ATOM 2214 C C . ARG A 1 286 ? -4.870 -0.800 -21.168 1.00 95.00 286 ARG A C 1
ATOM 2216 O O . ARG A 1 286 ? -5.385 -0.375 -20.143 1.00 95.00 286 ARG A O 1
ATOM 2223 N N . ALA A 1 287 ? -4.741 -2.102 -21.429 1.00 89.38 287 ALA A N 1
ATOM 2224 C CA . ALA A 1 287 ? -5.218 -3.126 -20.503 1.00 89.38 287 ALA A CA 1
ATOM 2225 C C . ALA A 1 287 ? -4.587 -2.971 -19.108 1.00 89.38 287 ALA A C 1
ATOM 2227 O O . ALA A 1 287 ? -5.303 -3.000 -18.113 1.00 89.38 287 ALA A O 1
ATOM 2228 N N . LEU A 1 288 ? -3.272 -2.728 -19.034 1.00 92.56 288 LEU A N 1
ATOM 2229 C CA . LEU A 1 288 ? -2.573 -2.481 -17.770 1.00 92.56 288 LEU A CA 1
ATOM 2230 C C . LEU A 1 288 ? -3.040 -1.198 -17.078 1.00 92.56 288 LEU A C 1
ATOM 2232 O O . LEU A 1 288 ? -3.237 -1.215 -15.868 1.00 92.56 288 LEU A O 1
ATOM 2236 N N . ILE A 1 289 ? -3.231 -0.096 -17.803 1.00 89.94 289 ILE A N 1
ATOM 2237 C CA . ILE A 1 289 ? -3.733 1.170 -17.243 1.00 89.94 289 ILE A CA 1
ATOM 2238 C C . ILE A 1 289 ? -5.107 0.963 -16.599 1.00 89.94 289 ILE A C 1
ATOM 2240 O O . ILE A 1 289 ? -5.338 1.444 -15.491 1.00 89.94 289 ILE A O 1
ATOM 2244 N N . ASP A 1 290 ? -5.985 0.218 -17.269 1.00 81.69 290 ASP A N 1
ATOM 2245 C CA . ASP A 1 290 ? -7.364 0.018 -16.832 1.00 81.69 290 ASP A CA 1
ATOM 2246 C C . ASP A 1 290 ? -7.476 -1.024 -15.700 1.00 81.69 290 ASP A C 1
ATOM 2248 O O . ASP A 1 290 ? -8.403 -0.960 -14.891 1.00 81.69 290 ASP A O 1
ATOM 2252 N N . SER A 1 291 ? -6.543 -1.983 -15.620 1.00 80.19 291 SER A N 1
ATOM 2253 C CA . SER A 1 291 ? -6.585 -3.086 -14.648 1.00 80.19 291 SER A CA 1
ATOM 2254 C C . SER A 1 291 ? -5.611 -2.962 -13.474 1.00 80.19 291 SER A C 1
ATOM 2256 O O . SER A 1 291 ? -5.642 -3.813 -12.585 1.00 80.19 291 SER A O 1
ATOM 2258 N N . SER A 1 292 ? -4.688 -1.995 -13.482 1.00 81.25 292 SER A N 1
ATOM 2259 C CA . SER A 1 292 ? -3.648 -1.874 -12.451 1.00 81.25 292 SER A CA 1
ATOM 2260 C C . SER A 1 292 ? -3.974 -0.826 -11.393 1.00 81.25 292 SER A C 1
ATOM 2262 O O . SER A 1 292 ? -4.540 0.237 -11.657 1.00 81.25 292 SER A O 1
ATOM 2264 N N . SER A 1 293 ? -3.546 -1.124 -10.170 1.00 75.69 293 SER A N 1
ATOM 2265 C CA . SER A 1 293 ? -3.544 -0.189 -9.054 1.00 75.69 293 SER A CA 1
ATOM 2266 C C . SER A 1 293 ? -2.203 -0.244 -8.325 1.00 75.69 293 SER A C 1
ATOM 2268 O O . SER A 1 293 ? -1.623 -1.330 -8.215 1.00 75.69 293 SER A O 1
ATOM 2270 N N . PRO A 1 294 ? -1.688 0.881 -7.793 1.00 74.00 294 PRO A N 1
ATOM 2271 C CA . PRO A 1 294 ? -0.550 0.862 -6.887 1.00 74.00 294 PRO A CA 1
ATOM 2272 C C . PRO A 1 294 ? -0.803 -0.095 -5.734 1.00 74.00 294 PRO A C 1
ATOM 2274 O O . PRO A 1 294 ? -1.917 -0.192 -5.222 1.00 74.00 294 PRO A O 1
ATOM 2277 N N . PHE A 1 295 ? 0.259 -0.755 -5.293 1.00 65.94 295 PHE A N 1
ATOM 2278 C CA . PHE A 1 295 ? 0.223 -1.650 -4.146 1.00 65.94 295 PHE A CA 1
ATOM 2279 C C . PHE A 1 295 ? -0.418 -0.964 -2.927 1.00 65.94 295 PHE A C 1
ATOM 2281 O O . PHE A 1 295 ? 0.072 0.068 -2.452 1.00 65.94 295 PHE A O 1
ATOM 2288 N N . ALA A 1 296 ? -1.524 -1.516 -2.436 1.00 59.19 296 ALA A N 1
ATOM 2289 C CA . ALA A 1 296 ? -2.259 -1.030 -1.273 1.00 59.19 296 ALA A CA 1
ATOM 2290 C C . ALA A 1 296 ? -2.321 -2.131 -0.210 1.00 59.19 296 ALA A C 1
ATOM 2292 O O . ALA A 1 296 ? -2.232 -3.318 -0.527 1.00 59.19 296 ALA A O 1
ATOM 2293 N N . SER A 1 297 ? -2.462 -1.743 1.058 1.00 61.66 297 SER A N 1
ATOM 2294 C CA . SER A 1 297 ? -2.792 -2.700 2.113 1.00 61.66 297 SER A CA 1
ATOM 2295 C C . SER A 1 297 ? -4.115 -3.373 1.753 1.00 61.66 297 SER A C 1
ATOM 2297 O O . SER A 1 297 ? -5.113 -2.691 1.533 1.00 61.66 297 SER A O 1
ATOM 2299 N N . MET A 1 298 ? -4.137 -4.702 1.694 1.00 79.00 298 MET A N 1
ATOM 2300 C CA . MET A 1 298 ? -5.376 -5.430 1.447 1.00 79.00 298 MET A CA 1
ATOM 2301 C C . MET A 1 298 ? -6.192 -5.520 2.734 1.00 79.00 298 MET A C 1
ATOM 2303 O O . MET A 1 298 ? -5.659 -5.593 3.841 1.00 79.00 298 MET A O 1
ATOM 2307 N N . TRP A 1 299 ? -7.508 -5.551 2.597 1.00 88.19 299 TRP A N 1
ATOM 2308 C CA . TRP A 1 299 ? -8.420 -5.763 3.707 1.00 88.19 299 TRP A CA 1
ATOM 2309 C C . TRP A 1 299 ? -8.802 -7.231 3.793 1.00 88.19 299 TRP A C 1
ATOM 2311 O O . TRP A 1 299 ? -9.357 -7.799 2.855 1.00 88.19 299 TRP A O 1
ATOM 2321 N N . LEU A 1 300 ? -8.548 -7.844 4.942 1.00 94.38 300 LEU A N 1
ATOM 2322 C CA . LEU A 1 300 ? -9.089 -9.152 5.271 1.00 94.38 300 LEU A CA 1
ATOM 2323 C C . LEU A 1 300 ? -10.420 -8.964 5.999 1.00 94.38 300 LEU A C 1
ATOM 2325 O O . LEU A 1 300 ? -10.452 -8.470 7.128 1.00 94.38 300 LEU A O 1
ATOM 2329 N N . VAL A 1 301 ? -11.519 -9.337 5.348 1.00 96.62 301 VAL A N 1
ATOM 2330 C CA . VAL A 1 301 ? -12.885 -9.072 5.807 1.00 96.62 301 VAL A CA 1
ATOM 2331 C C . VAL A 1 301 ? -13.558 -10.362 6.255 1.00 96.62 301 VAL A C 1
ATOM 2333 O O . VAL A 1 301 ? -13.682 -11.310 5.483 1.00 96.62 301 VAL A O 1
ATOM 2336 N N . ALA A 1 302 ? -14.042 -10.391 7.494 1.00 97.44 302 ALA A N 1
ATOM 2337 C CA . ALA A 1 302 ? -14.829 -11.488 8.045 1.00 97.44 302 ALA A CA 1
ATOM 2338 C C . ALA A 1 302 ? -16.245 -11.024 8.389 1.00 97.44 302 ALA A C 1
ATOM 2340 O O . ALA A 1 302 ? -16.444 -9.989 9.032 1.00 97.44 302 ALA A O 1
ATOM 2341 N N . ARG A 1 303 ? -17.241 -11.810 7.973 1.00 97.69 303 ARG A N 1
ATOM 2342 C CA . ARG A 1 303 ? -18.657 -11.539 8.221 1.00 97.69 303 ARG A CA 1
ATOM 2343 C C . ARG A 1 303 ? -19.175 -12.418 9.351 1.00 97.69 303 ARG A C 1
ATOM 2345 O O . ARG A 1 303 ? -19.095 -13.645 9.283 1.00 97.69 303 ARG A O 1
ATOM 2352 N N . TYR A 1 304 ? -19.759 -11.781 10.359 1.00 97.62 304 TYR A N 1
ATOM 2353 C CA . TYR A 1 304 ? -20.263 -12.446 11.551 1.00 97.62 304 TYR A CA 1
ATOM 2354 C C . TYR A 1 304 ? -21.740 -12.160 11.780 1.00 97.62 304 TYR A C 1
ATOM 2356 O O . TYR A 1 304 ? -22.195 -11.026 11.645 1.00 97.62 304 TYR A O 1
ATOM 2364 N N . LEU A 1 305 ? -22.475 -13.181 12.202 1.00 96.62 305 LEU A N 1
ATOM 2365 C CA . LEU A 1 305 ? -23.803 -13.056 12.777 1.00 96.62 305 LEU A CA 1
ATOM 2366 C C . LEU A 1 305 ? -23.679 -12.854 14.292 1.00 96.62 305 LEU A C 1
ATOM 2368 O O . LEU A 1 305 ? -23.161 -13.737 14.979 1.00 96.62 305 LEU A O 1
ATOM 2372 N N . PRO A 1 306 ? -24.159 -11.736 14.850 1.00 95.19 306 PRO A N 1
ATOM 2373 C CA . PRO A 1 306 ? -24.332 -11.612 16.289 1.00 95.19 306 PRO A CA 1
ATOM 2374 C C . PRO A 1 306 ? -25.382 -12.605 16.787 1.00 95.19 306 PRO A C 1
ATOM 2376 O O . PRO A 1 306 ? -26.513 -12.598 16.309 1.00 95.19 306 PRO A O 1
ATOM 2379 N N . VAL A 1 307 ? -25.024 -13.449 17.757 1.00 94.62 307 VAL A N 1
ATOM 2380 C CA . VAL A 1 307 ? -25.942 -14.469 18.306 1.00 94.62 307 VAL A CA 1
ATOM 2381 C C . VAL A 1 307 ? -26.413 -14.143 19.723 1.00 94.62 307 VAL A C 1
ATOM 2383 O O . VAL A 1 307 ? -27.329 -14.780 20.238 1.00 94.62 307 VAL A O 1
ATOM 2386 N N . ALA A 1 308 ? -25.816 -13.135 20.362 1.00 93.31 308 ALA A N 1
ATOM 2387 C CA . ALA A 1 308 ? -26.205 -12.665 21.685 1.00 93.31 308 ALA A CA 1
ATOM 2388 C C . ALA A 1 308 ? -26.055 -11.137 21.814 1.00 93.31 308 ALA A C 1
ATOM 2390 O O . ALA A 1 308 ? -25.262 -10.533 21.087 1.00 93.31 308 ALA A O 1
ATOM 2391 N N . PRO A 1 309 ? -26.777 -10.492 22.755 1.00 92.75 309 PRO A N 1
ATOM 2392 C CA . PRO A 1 309 ? -26.635 -9.063 22.995 1.00 92.75 309 PRO A CA 1
ATOM 2393 C C . PRO A 1 309 ? -25.209 -8.671 23.403 1.00 92.75 309 PRO A C 1
ATOM 2395 O O . PRO A 1 309 ? -24.623 -9.211 24.345 1.00 92.75 309 PRO A O 1
ATOM 2398 N N . PHE A 1 310 ? -24.669 -7.669 22.721 1.00 94.19 310 PHE A N 1
ATOM 2399 C CA . PHE A 1 310 ? -23.346 -7.127 22.979 1.00 94.19 310 PHE A CA 1
ATOM 2400 C C . PHE A 1 310 ? -23.319 -6.269 24.246 1.00 94.19 310 PHE A C 1
ATOM 2402 O O . PHE A 1 310 ? -24.287 -5.598 24.608 1.00 94.19 310 PHE A O 1
ATOM 2409 N N . SER A 1 311 ? -22.177 -6.273 24.931 1.00 91.88 311 SER A N 1
ATOM 2410 C CA . SER A 1 311 ? -21.926 -5.375 26.054 1.00 91.88 311 SER A CA 1
ATOM 2411 C C . SER A 1 311 ? -20.445 -5.042 26.183 1.00 91.88 311 SER A C 1
ATOM 2413 O O . SER A 1 311 ? -19.600 -5.930 26.319 1.00 91.88 311 SER A O 1
ATOM 2415 N N . LEU A 1 312 ? -20.130 -3.750 26.227 1.00 92.62 312 LEU A N 1
ATOM 2416 C CA . LEU A 1 312 ? -18.784 -3.257 26.502 1.00 92.62 312 LEU A CA 1
ATOM 2417 C C . LEU A 1 312 ? -18.868 -1.861 27.104 1.00 92.62 312 LEU A C 1
ATOM 2419 O O . LEU A 1 312 ? -19.525 -0.978 26.570 1.00 92.62 312 LEU A O 1
ATOM 2423 N N . LYS A 1 313 ? -18.225 -1.659 28.250 1.00 88.94 313 LYS A N 1
ATOM 2424 C CA . LYS A 1 313 ? -18.250 -0.370 28.951 1.00 88.94 313 LYS A CA 1
ATOM 2425 C C . LYS A 1 313 ? -17.089 0.504 28.464 1.00 88.94 313 LYS A C 1
ATOM 2427 O O . LYS A 1 313 ? -16.008 -0.050 28.261 1.00 88.94 313 LYS A O 1
ATOM 2432 N N . PRO A 1 314 ? -17.279 1.832 28.353 1.00 88.44 314 PRO A N 1
ATOM 2433 C CA . PRO A 1 314 ? -16.192 2.760 28.063 1.00 88.44 314 PRO A CA 1
ATOM 2434 C C . PRO A 1 314 ? -15.037 2.603 29.054 1.00 88.44 314 PRO A C 1
ATOM 2436 O O . PRO A 1 314 ? -15.268 2.375 30.246 1.00 88.44 314 PRO A O 1
ATOM 2439 N N . ALA A 1 315 ? -13.802 2.784 28.585 1.00 85.94 315 ALA A N 1
ATOM 2440 C CA . ALA A 1 315 ? -12.605 2.653 29.419 1.00 85.94 315 ALA A CA 1
ATOM 2441 C C . ALA A 1 315 ? -12.589 3.625 30.618 1.00 85.94 315 ALA A C 1
ATOM 2443 O O . ALA A 1 315 ? -12.062 3.284 31.673 1.00 85.94 315 ALA A O 1
ATOM 2444 N N . ALA A 1 316 ? -13.223 4.795 30.486 1.00 81.69 316 ALA A N 1
ATOM 2445 C CA . ALA A 1 316 ? -13.332 5.800 31.545 1.00 81.69 316 ALA A CA 1
ATOM 2446 C C . ALA A 1 316 ? -14.427 5.507 32.597 1.00 81.69 316 ALA A C 1
ATOM 2448 O O . ALA A 1 316 ? -14.599 6.275 33.543 1.00 81.69 316 ALA A O 1
ATOM 2449 N N . ALA A 1 317 ? -15.208 4.430 32.455 1.00 81.69 317 ALA A N 1
ATOM 2450 C CA . ALA A 1 317 ? -16.306 4.140 33.374 1.00 81.69 317 ALA A CA 1
ATOM 2451 C C . ALA A 1 317 ? -15.792 3.662 34.748 1.00 81.69 317 ALA A C 1
ATOM 2453 O O . ALA A 1 317 ? -15.280 2.552 34.885 1.00 81.69 317 ALA A O 1
ATOM 2454 N N . THR A 1 318 ? -16.015 4.468 35.789 1.00 70.19 318 THR A N 1
ATOM 2455 C CA . THR A 1 318 ? -15.598 4.183 37.178 1.00 70.19 318 THR A CA 1
ATOM 2456 C C . THR A 1 318 ? -16.579 3.296 37.954 1.00 70.19 318 THR A C 1
ATOM 2458 O O . THR A 1 318 ? -16.232 2.753 39.000 1.00 70.19 318 THR A O 1
ATOM 2461 N N . SER A 1 319 ? -17.802 3.101 37.446 1.00 72.06 319 SER A N 1
ATOM 2462 C CA . SER A 1 319 ? -18.824 2.257 38.078 1.00 72.06 319 SER A CA 1
ATOM 2463 C C . SER A 1 319 ? -19.041 0.940 37.328 1.00 72.06 319 SER A C 1
ATOM 2465 O O . SER A 1 319 ? -18.950 0.863 36.099 1.00 72.06 319 SER A O 1
ATOM 2467 N N . SER A 1 320 ? -19.396 -0.125 38.059 1.00 59.34 320 SER A N 1
ATOM 2468 C CA . SER A 1 320 ? -19.739 -1.421 37.451 1.00 59.34 320 SER A CA 1
ATOM 2469 C C . SER A 1 320 ? -20.964 -1.345 36.530 1.00 59.34 320 SER A C 1
ATOM 2471 O O . SER A 1 320 ? -21.083 -2.157 35.617 1.00 59.34 320 SER A O 1
ATOM 2473 N N . GLY A 1 321 ? -21.831 -0.348 36.733 1.00 59.38 321 GLY A N 1
ATOM 2474 C CA . GLY A 1 321 ? -23.057 -0.108 35.974 1.00 59.38 321 GLY A CA 1
ATOM 2475 C C . GLY A 1 321 ? -22.963 0.986 34.908 1.00 59.38 321 GLY A C 1
ATOM 2476 O O . GLY A 1 321 ? -23.967 1.647 34.663 1.00 59.38 321 GLY A O 1
ATOM 2477 N N . GLY A 1 322 ? -21.792 1.220 34.312 1.00 69.12 322 GLY A N 1
ATOM 2478 C CA . GLY A 1 322 ? -21.654 2.154 33.189 1.00 69.12 322 GLY A CA 1
ATOM 2479 C C . GLY A 1 322 ? -22.518 1.775 31.975 1.00 69.12 322 GLY A C 1
ATOM 2480 O O . GLY A 1 322 ? -22.884 0.608 31.810 1.00 69.12 322 GLY A O 1
ATOM 2481 N N . LYS A 1 323 ? -22.822 2.772 31.134 1.00 85.06 323 LYS A N 1
ATOM 2482 C CA . LYS A 1 323 ? -23.503 2.582 29.844 1.00 85.06 323 LYS A CA 1
ATOM 2483 C C . LYS A 1 323 ? -22.679 1.699 28.907 1.00 85.06 323 LYS A C 1
ATOM 2485 O O . LYS A 1 323 ? -21.454 1.632 29.047 1.00 85.06 323 LYS A O 1
ATOM 2490 N N . THR A 1 324 ? -23.340 1.020 27.976 1.00 91.19 324 THR A N 1
ATOM 2491 C CA . THR A 1 324 ? -22.643 0.241 26.944 1.00 91.19 324 THR A CA 1
ATOM 2492 C C . THR A 1 324 ? -22.238 1.135 25.775 1.00 91.19 324 THR A C 1
ATOM 2494 O O . THR A 1 324 ? -22.949 2.071 25.410 1.00 91.19 324 THR A O 1
ATOM 2497 N N . LEU A 1 325 ? -21.093 0.838 25.171 1.00 94.69 325 LEU A N 1
ATOM 2498 C CA . LEU A 1 325 ? -20.753 1.305 23.833 1.00 94.69 325 LEU A CA 1
ATOM 2499 C C . LEU A 1 325 ? -21.677 0.630 22.813 1.00 94.69 325 LEU A C 1
ATOM 2501 O O . LEU A 1 325 ? -22.210 -0.451 23.081 1.00 94.69 325 LEU A O 1
ATOM 2505 N N . LEU A 1 326 ? -21.879 1.281 21.665 1.00 95.31 326 LEU A N 1
ATOM 2506 C CA . LEU A 1 326 ? -22.716 0.754 20.583 1.00 95.31 326 LEU A CA 1
ATOM 2507 C C . LEU A 1 326 ? -21.958 -0.282 19.754 1.00 95.31 326 LEU A C 1
ATOM 2509 O O . LEU A 1 326 ? -22.572 -1.186 19.194 1.00 95.31 326 LEU A O 1
ATOM 2513 N N . VAL A 1 327 ? -20.633 -0.159 19.709 1.00 95.19 327 VAL A N 1
ATOM 2514 C CA . VAL A 1 327 ? -19.725 -0.994 18.922 1.00 95.19 327 VAL A CA 1
ATOM 2515 C C . VAL A 1 327 ? -18.553 -1.476 19.789 1.00 95.19 327 VAL A C 1
ATOM 2517 O O . VAL A 1 327 ? -18.243 -0.847 20.810 1.00 95.19 327 VAL A O 1
ATOM 2520 N N . PRO A 1 328 ? -17.895 -2.591 19.430 1.00 95.69 328 PRO A N 1
ATOM 2521 C CA . PRO A 1 328 ? -16.631 -2.987 20.043 1.00 95.69 328 PRO A CA 1
ATOM 2522 C C . PRO A 1 328 ? -15.538 -1.946 19.790 1.00 95.69 328 PRO A C 1
ATOM 2524 O O . PRO A 1 328 ? -15.491 -1.315 18.737 1.00 95.69 328 PRO A O 1
ATOM 2527 N N . THR A 1 329 ? -14.643 -1.777 20.761 1.00 96.56 329 THR A N 1
ATOM 2528 C CA . THR A 1 329 ? -13.483 -0.895 20.603 1.00 96.56 329 THR A CA 1
ATOM 2529 C C . THR A 1 329 ? -12.336 -1.617 19.899 1.00 96.56 329 THR A C 1
ATOM 2531 O O . THR A 1 329 ? -12.247 -2.848 20.005 1.00 96.56 329 THR A O 1
ATOM 2534 N N . PRO A 1 330 ? -11.431 -0.888 19.221 1.00 97.06 330 PRO A N 1
ATOM 2535 C CA . PRO A 1 330 ? -10.204 -1.462 18.679 1.00 97.06 330 PRO A CA 1
ATOM 2536 C C . PRO A 1 330 ? -9.441 -2.314 19.687 1.00 97.06 330 PRO A C 1
ATOM 2538 O O . PRO A 1 330 ? -9.085 -3.450 19.385 1.00 97.06 330 PRO A O 1
ATOM 2541 N N . TYR A 1 331 ? -9.280 -1.819 20.919 1.00 96.25 331 TYR A N 1
ATOM 2542 C CA . TYR A 1 331 ? -8.609 -2.558 21.982 1.00 96.25 331 TYR A CA 1
ATOM 2543 C C . TYR A 1 331 ? -9.292 -3.905 22.238 1.00 96.25 331 TYR A C 1
ATOM 2545 O O . TYR A 1 331 ? -8.630 -4.938 22.297 1.00 96.25 331 TYR A O 1
ATOM 2553 N N . ALA A 1 332 ? -10.625 -3.925 22.351 1.00 95.94 332 ALA A N 1
ATOM 2554 C CA . ALA A 1 332 ? -11.371 -5.159 22.583 1.00 95.94 332 ALA A CA 1
ATOM 2555 C C . ALA A 1 332 ? -11.221 -6.163 21.428 1.00 95.94 332 ALA A C 1
ATOM 2557 O O . ALA A 1 332 ? -11.082 -7.357 21.688 1.00 95.94 332 ALA A O 1
ATOM 2558 N N . ILE A 1 333 ? -11.214 -5.692 20.177 1.00 97.44 333 ILE A N 1
ATOM 2559 C CA . ILE A 1 333 ? -11.001 -6.534 18.990 1.00 97.44 333 ILE A CA 1
ATOM 2560 C C . ILE A 1 333 ? -9.579 -7.107 18.995 1.00 97.44 333 ILE A C 1
ATOM 2562 O O . ILE A 1 333 ? -9.406 -8.321 18.903 1.00 97.44 333 ILE A O 1
ATOM 2566 N N . LYS A 1 334 ? -8.560 -6.258 19.172 1.00 97.56 334 LYS A N 1
ATOM 2567 C CA . LYS A 1 334 ? -7.142 -6.656 19.186 1.00 97.56 334 LYS A CA 1
ATOM 2568 C C . LYS A 1 334 ? -6.842 -7.651 20.308 1.00 97.56 334 LYS A C 1
ATOM 2570 O O . LYS A 1 334 ? -6.161 -8.648 20.082 1.00 97.56 334 LYS A O 1
ATOM 2575 N N . MET A 1 335 ? -7.406 -7.441 21.501 1.00 96.12 335 MET A N 1
ATOM 2576 C CA . MET A 1 335 ? -7.283 -8.396 22.610 1.00 96.12 335 MET A CA 1
ATOM 2577 C C . MET A 1 335 ? -8.024 -9.709 22.344 1.00 96.12 335 MET A C 1
ATOM 2579 O O . MET A 1 335 ? -7.550 -10.761 22.765 1.00 96.12 335 MET A O 1
ATOM 2583 N N . ALA A 1 336 ? -9.164 -9.680 21.649 1.00 96.69 336 ALA A N 1
ATOM 2584 C CA . ALA A 1 336 ? -9.866 -10.903 21.274 1.00 96.69 336 ALA A CA 1
ATOM 2585 C C . ALA A 1 336 ? -9.061 -11.720 20.250 1.00 96.69 336 ALA A C 1
ATOM 2587 O O . ALA A 1 336 ? -8.935 -12.930 20.407 1.00 96.69 336 ALA A O 1
ATOM 2588 N N . LEU A 1 337 ? -8.437 -11.070 19.262 1.00 97.62 337 LEU A N 1
ATOM 2589 C CA . LEU A 1 337 ? -7.521 -11.733 18.327 1.00 97.62 337 LEU A CA 1
ATOM 2590 C C . LEU A 1 337 ? -6.295 -12.314 19.046 1.00 97.62 337 LEU A C 1
ATOM 2592 O O . LEU A 1 337 ? -5.909 -13.448 18.768 1.00 97.62 337 LEU A O 1
ATOM 2596 N N . LEU A 1 338 ? -5.723 -11.583 20.010 1.00 97.25 338 LEU A N 1
ATOM 2597 C CA . LEU A 1 338 ? -4.620 -12.082 20.836 1.00 97.25 338 LEU A CA 1
ATOM 2598 C C . LEU A 1 338 ? -5.024 -13.320 21.648 1.00 97.25 338 LEU A C 1
ATOM 2600 O O . LEU A 1 338 ? -4.279 -14.295 21.698 1.00 97.25 338 LEU A O 1
ATOM 2604 N N . ASP A 1 339 ? -6.210 -13.303 22.258 1.00 96.06 339 ASP A N 1
ATOM 2605 C CA . ASP A 1 339 ? -6.765 -14.456 22.973 1.00 96.06 339 ASP A CA 1
ATOM 2606 C C . ASP A 1 339 ? -6.927 -15.670 22.045 1.00 96.06 339 ASP A C 1
ATOM 2608 O O . ASP A 1 339 ? -6.522 -16.777 22.404 1.00 96.06 339 ASP A O 1
ATOM 2612 N N . VAL A 1 340 ? -7.446 -15.472 20.826 1.00 97.38 340 VAL A N 1
ATOM 2613 C CA . VAL A 1 340 ? -7.529 -16.547 19.826 1.00 97.38 340 VAL A CA 1
ATOM 2614 C C . VAL A 1 340 ? -6.137 -17.071 19.479 1.00 97.38 340 VAL A C 1
ATOM 2616 O O . VAL A 1 340 ? -5.949 -18.288 19.462 1.00 97.38 340 VAL A O 1
ATOM 2619 N N . ALA A 1 341 ? -5.157 -16.191 19.260 1.00 97.38 341 ALA A N 1
ATOM 2620 C CA . ALA A 1 341 ? -3.788 -16.586 18.937 1.00 97.38 341 ALA A CA 1
ATOM 2621 C C . ALA A 1 341 ? -3.187 -17.455 20.046 1.00 97.38 341 ALA A C 1
ATOM 2623 O O . ALA A 1 341 ? -2.704 -18.551 19.778 1.00 97.38 341 ALA A O 1
ATOM 2624 N N . ILE A 1 342 ? -3.312 -17.030 21.305 1.00 96.69 342 ILE A N 1
ATOM 2625 C CA . ILE A 1 342 ? -2.789 -17.780 22.451 1.00 96.69 342 ILE A CA 1
ATOM 2626 C C . ILE A 1 342 ? -3.498 -19.130 22.600 1.00 96.69 342 ILE A C 1
ATOM 2628 O O . ILE A 1 342 ? -2.837 -20.150 22.786 1.00 96.69 342 ILE A O 1
ATOM 2632 N N . ARG A 1 343 ? -4.831 -19.170 22.498 1.00 95.81 343 ARG A N 1
ATOM 2633 C CA . ARG A 1 343 ? -5.597 -20.414 22.688 1.00 95.81 343 ARG A CA 1
ATOM 2634 C C . ARG A 1 343 ? -5.426 -21.425 21.559 1.00 95.81 343 ARG A C 1
ATOM 2636 O O . ARG A 1 343 ? -5.582 -22.614 21.811 1.00 95.81 343 ARG A O 1
ATOM 2643 N N . THR A 1 344 ? -5.172 -20.971 20.333 1.00 95.81 344 THR A N 1
ATOM 2644 C CA . THR A 1 344 ? -5.098 -21.852 19.152 1.00 95.81 344 THR A CA 1
ATOM 2645 C C . THR A 1 344 ? -3.669 -22.161 18.712 1.00 95.81 344 THR A C 1
ATOM 2647 O O . THR A 1 344 ? -3.442 -23.209 18.119 1.00 95.81 344 THR A O 1
ATOM 2650 N N . GLN A 1 345 ? -2.708 -21.284 19.015 1.00 95.69 345 GLN A N 1
ATOM 2651 C CA . GLN A 1 345 ? -1.316 -21.389 18.558 1.00 95.69 345 GLN A CA 1
ATOM 2652 C C . GLN A 1 345 ? -0.290 -21.340 19.704 1.00 95.69 345 GLN A C 1
ATOM 2654 O O . GLN A 1 345 ? 0.898 -21.563 19.478 1.00 95.69 345 GLN A O 1
ATOM 2659 N N . GLY A 1 346 ? -0.723 -21.076 20.940 1.00 95.94 346 GLY A N 1
ATOM 2660 C CA . GLY A 1 346 ? 0.131 -21.033 22.126 1.00 95.94 346 GLY A CA 1
ATOM 2661 C C . GLY A 1 346 ? 0.680 -19.644 22.466 1.00 95.94 346 GLY A C 1
ATOM 2662 O O . GLY A 1 346 ? 0.614 -18.692 21.687 1.00 95.94 346 GLY A O 1
ATOM 2663 N N . LEU A 1 347 ? 1.247 -19.530 23.672 1.00 96.31 347 LEU A N 1
ATOM 2664 C CA . LEU A 1 347 ? 1.718 -18.261 24.241 1.00 96.31 347 LEU A CA 1
ATOM 2665 C C . LEU A 1 347 ? 2.819 -17.597 23.398 1.00 96.31 347 LEU A C 1
ATOM 2667 O O . LEU A 1 347 ? 2.748 -16.398 23.146 1.00 96.31 347 LEU A O 1
ATOM 2671 N N . ALA A 1 348 ? 3.791 -18.382 22.924 1.00 95.19 348 ALA A N 1
ATOM 2672 C CA . ALA A 1 348 ? 4.904 -17.884 22.115 1.00 95.19 348 ALA A CA 1
ATOM 2673 C C . ALA A 1 348 ? 4.430 -17.269 20.785 1.00 95.19 348 ALA A C 1
ATOM 2675 O O . ALA A 1 348 ? 4.945 -16.239 20.355 1.00 95.19 348 ALA A O 1
ATOM 2676 N N . ALA A 1 349 ? 3.411 -17.862 20.152 1.00 92.69 349 ALA A N 1
ATOM 2677 C CA . ALA A 1 349 ? 2.796 -17.295 18.956 1.00 92.69 349 ALA A CA 1
ATOM 2678 C C . ALA A 1 349 ? 2.050 -15.992 19.276 1.00 92.69 349 ALA A C 1
ATOM 2680 O O . ALA A 1 349 ? 2.176 -15.023 18.533 1.00 92.69 349 ALA A O 1
ATOM 2681 N N . GLY A 1 350 ? 1.336 -15.943 20.407 1.00 95.19 350 GLY A N 1
ATOM 2682 C CA . GLY A 1 350 ? 0.695 -14.722 20.899 1.00 95.19 350 GLY A CA 1
ATOM 2683 C C . GLY A 1 350 ? 1.684 -13.570 21.093 1.00 95.19 350 GLY A C 1
ATOM 2684 O O . GLY A 1 350 ? 1.436 -12.472 20.606 1.00 95.19 350 GLY A O 1
ATOM 2685 N N . GLU A 1 351 ? 2.827 -13.826 21.733 1.00 96.62 351 GLU A N 1
ATOM 2686 C CA . GLU A 1 351 ? 3.888 -12.829 21.925 1.00 96.62 351 GLU A CA 1
ATOM 2687 C C . GLU A 1 351 ? 4.502 -12.376 20.592 1.00 96.62 351 GLU A C 1
ATOM 2689 O O . GLU A 1 351 ? 4.624 -11.175 20.348 1.00 96.62 351 GLU A O 1
ATOM 2694 N N . ARG A 1 352 ? 4.799 -13.322 19.690 1.00 95.88 352 ARG A N 1
ATOM 2695 C CA . ARG A 1 352 ? 5.314 -13.041 18.340 1.00 95.88 352 ARG A CA 1
ATOM 2696 C C . ARG A 1 352 ? 4.358 -12.175 17.514 1.00 95.88 352 ARG A C 1
ATOM 2698 O O . ARG A 1 352 ? 4.803 -11.271 16.814 1.00 95.88 352 ARG A O 1
ATOM 2705 N N . LEU A 1 353 ? 3.058 -12.469 17.559 1.00 95.38 353 LEU A N 1
ATOM 2706 C CA . LEU A 1 353 ? 2.033 -11.787 16.761 1.00 95.38 353 LEU A CA 1
ATOM 2707 C C . LEU A 1 353 ? 1.581 -10.460 17.377 1.00 95.38 353 LEU A C 1
ATOM 2709 O O . LEU A 1 353 ? 1.014 -9.625 16.672 1.00 95.38 353 LEU A O 1
ATOM 2713 N N . PHE A 1 354 ? 1.823 -10.242 18.671 1.00 97.19 354 PHE A N 1
ATOM 2714 C CA . PHE A 1 354 ? 1.300 -9.087 19.393 1.00 97.19 354 PHE A CA 1
ATOM 2715 C C . PHE A 1 354 ? 1.634 -7.728 18.759 1.00 97.19 354 PHE A C 1
ATOM 2717 O O . PHE A 1 354 ? 0.712 -6.919 18.659 1.00 97.19 354 PHE A O 1
ATOM 2724 N N . PRO A 1 355 ? 2.868 -7.444 18.288 1.00 95.38 355 PRO A N 1
ATOM 2725 C CA . PRO A 1 355 ? 3.165 -6.168 17.634 1.00 95.38 355 PRO A CA 1
ATOM 2726 C C . PRO A 1 355 ? 2.293 -5.926 16.397 1.00 95.38 355 PRO A C 1
ATOM 2728 O O . PRO A 1 355 ? 1.746 -4.839 16.243 1.00 95.38 355 PRO A O 1
ATOM 2731 N N . ALA A 1 356 ? 2.088 -6.958 15.570 1.00 93.12 356 ALA A N 1
ATOM 2732 C CA . ALA A 1 356 ? 1.216 -6.868 14.404 1.00 93.12 356 ALA A CA 1
ATOM 2733 C C . ALA A 1 356 ? -0.242 -6.627 14.820 1.00 93.12 356 ALA A C 1
ATOM 2735 O O . ALA A 1 356 ? -0.868 -5.699 14.325 1.00 93.12 356 ALA A O 1
ATOM 2736 N N . LEU A 1 357 ? -0.763 -7.399 15.785 1.00 96.75 357 LEU A N 1
ATOM 2737 C CA . LEU A 1 357 ? -2.133 -7.239 16.292 1.00 96.75 357 LEU A CA 1
ATOM 2738 C C . LEU A 1 357 ? -2.378 -5.857 16.911 1.00 96.75 357 LEU A C 1
ATOM 2740 O O . LEU A 1 357 ? -3.440 -5.270 16.713 1.00 96.75 357 LEU A O 1
ATOM 2744 N N . ARG A 1 358 ? -1.399 -5.336 17.656 1.00 96.00 358 ARG A N 1
ATOM 2745 C CA . ARG A 1 358 ? -1.431 -4.012 18.288 1.00 96.00 358 ARG A CA 1
ATOM 2746 C C . ARG A 1 358 ? -1.605 -2.903 17.253 1.00 96.00 358 ARG A C 1
ATOM 2748 O O . ARG A 1 358 ? -2.393 -1.989 17.489 1.00 96.00 358 ARG A O 1
ATOM 2755 N N . ASP A 1 359 ? -0.903 -3.009 16.130 1.00 92.31 359 ASP A N 1
ATOM 2756 C CA . ASP A 1 359 ? -0.819 -1.959 15.111 1.00 92.31 359 ASP A CA 1
ATOM 2757 C C . ASP A 1 359 ? -1.832 -2.136 13.966 1.00 92.31 359 ASP A C 1
ATOM 2759 O O . ASP A 1 359 ? -1.861 -1.327 13.043 1.00 92.31 359 ASP A O 1
ATOM 2763 N N . LEU A 1 360 ? -2.703 -3.153 14.032 1.00 92.88 360 LEU A N 1
ATOM 2764 C CA . LEU A 1 360 ? -3.759 -3.355 13.038 1.00 92.88 360 LEU A CA 1
ATOM 2765 C C . LEU A 1 360 ? -4.658 -2.123 12.905 1.00 92.88 360 LEU A C 1
ATOM 2767 O O . LEU A 1 360 ? -5.207 -1.629 13.899 1.00 92.88 360 LEU A O 1
ATOM 2771 N N . SER A 1 361 ? -4.882 -1.720 11.654 1.00 91.81 361 SER A N 1
ATOM 2772 C CA . SER A 1 361 ? -5.963 -0.806 11.295 1.00 91.81 361 SER A CA 1
ATOM 2773 C C . SER A 1 361 ? -7.262 -1.579 11.090 1.00 91.81 361 SER A C 1
ATOM 2775 O O . SER A 1 361 ? -7.268 -2.642 10.462 1.00 91.81 361 SER A O 1
ATOM 2777 N N . LEU A 1 362 ? -8.360 -1.064 11.647 1.00 95.25 362 LEU A N 1
ATOM 2778 C CA . LEU A 1 362 ? -9.626 -1.788 11.758 1.00 95.25 362 LEU A CA 1
ATOM 2779 C C . LEU A 1 362 ? -10.776 -1.023 11.102 1.00 95.25 362 LEU A C 1
ATOM 2781 O O . LEU A 1 362 ? -11.066 0.120 11.460 1.00 95.25 362 LEU A O 1
ATOM 2785 N N . GLY A 1 363 ? -11.485 -1.703 10.205 1.00 94.19 363 GLY A N 1
ATOM 2786 C CA . GLY A 1 363 ? -12.773 -1.278 9.670 1.00 94.19 363 GLY A CA 1
ATOM 2787 C C . GLY A 1 363 ? -13.906 -2.111 10.263 1.00 94.19 363 GLY A C 1
ATOM 2788 O O . GLY A 1 363 ? -13.762 -3.316 10.468 1.00 94.19 363 GLY A O 1
ATOM 2789 N N . LEU A 1 364 ? -15.053 -1.488 10.522 1.00 95.31 364 LEU A N 1
ATOM 2790 C CA . LEU A 1 364 ? -16.233 -2.179 11.033 1.00 95.31 364 LEU A CA 1
ATOM 2791 C C . LEU A 1 364 ? -17.497 -1.731 10.297 1.00 95.31 364 LEU A C 1
ATOM 2793 O O . LEU A 1 364 ? -17.901 -0.575 10.382 1.00 95.31 364 LEU A O 1
ATOM 2797 N N . GLU A 1 365 ? -18.154 -2.663 9.619 1.00 94.75 365 GLU A N 1
ATOM 2798 C CA . GLU A 1 365 ? -19.514 -2.489 9.115 1.00 94.75 365 GLU A CA 1
ATOM 2799 C C . GLU A 1 365 ? -20.493 -3.035 10.159 1.00 94.75 365 GLU A C 1
ATOM 2801 O O . GLU A 1 365 ? -20.501 -4.232 10.458 1.00 94.75 365 GLU A O 1
ATOM 2806 N N . MET A 1 366 ? -21.335 -2.155 10.700 1.00 91.69 366 MET A N 1
ATOM 2807 C CA . MET A 1 366 ? -22.333 -2.493 11.715 1.00 91.69 366 MET A CA 1
ATOM 2808 C C . MET A 1 366 ? -23.757 -2.534 11.135 1.00 91.69 366 MET A C 1
ATOM 2810 O O . MET A 1 366 ? -24.032 -1.867 10.139 1.00 91.69 366 MET A O 1
ATOM 2814 N N . PRO A 1 367 ? -24.700 -3.272 11.749 1.00 92.19 367 PRO A N 1
ATOM 2815 C CA . PRO A 1 367 ? -26.086 -3.404 11.275 1.00 92.19 367 PRO A CA 1
ATOM 2816 C C . PRO A 1 367 ? -26.835 -2.085 11.111 1.00 92.19 367 PRO A C 1
ATOM 2818 O O . PRO A 1 367 ? -26.503 -1.100 11.763 1.00 92.19 367 PRO A O 1
ATOM 2821 N N . HIS A 1 368 ? -27.882 -2.052 10.287 1.00 91.25 368 HIS A N 1
ATOM 2822 C CA . HIS A 1 368 ? -28.643 -0.813 10.077 1.00 91.25 368 HIS A CA 1
ATOM 2823 C C . HIS A 1 368 ? -29.353 -0.343 11.350 1.00 91.25 368 HIS A C 1
ATOM 2825 O O . HIS A 1 368 ? -29.439 0.856 11.596 1.00 91.25 368 HIS A O 1
ATOM 2831 N N . ASP A 1 369 ? -29.805 -1.284 12.176 1.00 94.19 369 ASP A N 1
ATOM 2832 C CA . ASP A 1 369 ? -30.505 -1.012 13.425 1.00 94.19 369 ASP A CA 1
ATOM 2833 C C . ASP A 1 369 ? -29.723 -1.554 14.625 1.00 94.19 369 ASP A C 1
ATOM 2835 O O . ASP A 1 369 ? -29.403 -2.747 14.692 1.00 94.19 369 ASP A O 1
ATOM 2839 N N . LEU A 1 370 ? -29.481 -0.686 15.610 1.00 96.06 370 LEU A N 1
ATOM 2840 C CA . LEU A 1 370 ? -28.931 -1.055 16.915 1.00 96.06 370 LEU A CA 1
ATOM 2841 C C . LEU A 1 370 ? -29.950 -0.709 18.003 1.00 96.06 370 LEU A C 1
ATOM 2843 O O . LEU A 1 370 ? -30.386 0.439 18.121 1.00 96.06 370 LEU A O 1
ATOM 2847 N N . VAL A 1 371 ? -30.314 -1.679 18.841 1.00 96.31 371 VAL A N 1
ATOM 2848 C CA . VAL A 1 371 ? -31.249 -1.455 19.954 1.00 96.31 371 VAL A CA 1
ATOM 2849 C C . VAL A 1 371 ? -30.532 -1.671 21.276 1.00 96.31 371 VAL A C 1
ATOM 2851 O O . VAL A 1 371 ? -30.180 -2.788 21.639 1.00 96.31 371 VAL A O 1
ATOM 2854 N N . VAL A 1 372 ? -30.342 -0.595 22.031 1.00 95.81 372 VAL A N 1
ATOM 2855 C CA . VAL A 1 372 ? -29.786 -0.644 23.382 1.00 95.81 372 VAL A CA 1
ATOM 2856 C C . VAL A 1 372 ? -30.907 -0.935 24.368 1.00 95.81 372 VAL A C 1
ATOM 2858 O O . VAL A 1 372 ? -31.713 -0.060 24.676 1.00 95.81 372 VAL A O 1
ATOM 2861 N N . MET A 1 373 ? -30.958 -2.154 24.885 1.00 94.06 373 MET A N 1
ATOM 2862 C CA . MET A 1 373 ? -31.854 -2.560 25.961 1.00 94.06 373 MET A CA 1
ATOM 2863 C C . MET A 1 373 ? -31.353 -2.012 27.299 1.00 94.06 373 MET A C 1
ATOM 2865 O O . MET A 1 373 ? -30.197 -2.223 27.657 1.00 94.06 373 MET A O 1
ATOM 2869 N N . LYS A 1 374 ? -32.225 -1.353 28.065 1.00 91.50 374 LYS A N 1
ATOM 2870 C CA . LYS A 1 374 ? -31.941 -0.805 29.400 1.00 91.50 374 LYS A CA 1
ATOM 2871 C C . LYS A 1 374 ? -32.462 -1.779 30.454 1.00 91.50 374 LYS A C 1
ATOM 2873 O O . LYS A 1 374 ? -33.653 -1.806 30.757 1.00 91.50 374 LYS A O 1
ATOM 2878 N N . GLY A 1 375 ? -31.568 -2.595 31.003 1.00 82.88 375 GLY A N 1
ATOM 2879 C CA . GLY A 1 375 ? -31.910 -3.669 31.932 1.00 82.88 375 GLY A CA 1
ATOM 2880 C C . GLY A 1 375 ? -30.783 -3.963 32.915 1.00 82.88 375 GLY A C 1
ATOM 2881 O O . GLY A 1 375 ? -29.624 -4.117 32.534 1.00 82.88 375 GLY A O 1
ATOM 2882 N N . PHE A 1 376 ? -31.119 -4.056 34.202 1.00 81.31 376 PHE A N 1
ATOM 2883 C CA . PHE A 1 376 ? -30.147 -4.352 35.250 1.00 81.31 376 PHE A CA 1
ATOM 2884 C C . PHE A 1 376 ? -29.900 -5.855 35.350 1.00 81.31 376 PHE A C 1
ATOM 2886 O O . PHE A 1 376 ? -30.764 -6.598 35.807 1.00 81.31 376 PHE A O 1
ATOM 2893 N N . SER A 1 377 ? -28.683 -6.283 35.028 1.00 82.50 377 SER A N 1
ATOM 2894 C CA . SER A 1 377 ? -28.185 -7.578 35.483 1.00 82.50 377 SER A CA 1
ATOM 2895 C C . SER A 1 377 ? -27.563 -7.415 36.867 1.00 82.50 377 SER A C 1
ATOM 2897 O O . SER A 1 377 ? -26.683 -6.569 37.076 1.00 82.50 377 SER A O 1
ATOM 2899 N N . LYS A 1 378 ? -28.047 -8.207 37.824 1.00 85.12 378 LYS A N 1
ATOM 2900 C CA . LYS A 1 378 ? -27.497 -8.306 39.177 1.00 85.12 378 LYS A CA 1
ATOM 2901 C C . LYS A 1 378 ? -26.733 -9.617 39.309 1.00 85.12 378 LYS A C 1
ATOM 2903 O O . LYS A 1 378 ? -27.183 -10.650 38.831 1.00 85.12 378 LYS A O 1
ATOM 2908 N N . ILE A 1 379 ? -25.595 -9.563 39.986 1.00 86.69 379 ILE A N 1
ATOM 2909 C CA . ILE A 1 379 ? -24.796 -10.735 40.346 1.00 86.69 379 ILE A CA 1
ATOM 2910 C C . ILE A 1 379 ? -24.686 -10.833 41.859 1.00 86.69 379 ILE A C 1
ATOM 2912 O O . ILE A 1 379 ? -24.769 -9.829 42.571 1.00 86.69 379 ILE A O 1
ATOM 2916 N N . ARG A 1 380 ? -24.464 -12.050 42.341 1.00 89.69 380 ARG A N 1
ATOM 2917 C CA . ARG A 1 380 ? -24.125 -12.329 43.733 1.00 89.69 380 ARG A CA 1
ATOM 2918 C C . ARG A 1 380 ? -22.604 -12.333 43.866 1.00 89.69 380 ARG A C 1
ATOM 2920 O O . ARG A 1 380 ? -21.935 -13.041 43.120 1.00 89.69 380 ARG A O 1
ATOM 2927 N N . ARG A 1 381 ? -22.055 -11.513 44.763 1.00 85.50 381 ARG A N 1
ATOM 2928 C CA . ARG A 1 381 ? -20.612 -11.463 45.043 1.00 85.50 381 ARG A CA 1
ATOM 2929 C C . ARG A 1 381 ? -20.319 -11.894 46.474 1.00 85.50 381 ARG A C 1
ATOM 2931 O O . ARG A 1 381 ? -21.109 -11.537 47.349 1.00 85.50 381 ARG A O 1
ATOM 2938 N N . PRO A 1 382 ? -19.185 -12.575 46.716 1.00 87.56 382 PRO A N 1
ATOM 2939 C CA . PRO A 1 382 ? -18.670 -12.779 48.062 1.00 87.56 382 PRO A CA 1
ATOM 2940 C C . PRO A 1 382 ? -18.509 -11.449 48.785 1.00 87.56 382 PRO A C 1
ATOM 2942 O O . PRO A 1 382 ? -18.076 -10.453 48.197 1.00 87.56 382 PRO A O 1
ATOM 2945 N N . VAL A 1 383 ? -18.876 -11.428 50.061 1.00 83.38 383 VAL A N 1
ATOM 2946 C CA . VAL A 1 383 ? -18.543 -10.312 50.942 1.00 83.38 383 VAL A CA 1
ATOM 2947 C C . VAL A 1 383 ? -17.045 -10.380 51.244 1.00 83.38 383 VAL A C 1
ATOM 2949 O O . VAL A 1 383 ? -16.591 -11.280 51.940 1.00 83.38 383 VAL A O 1
ATOM 2952 N N . GLU A 1 384 ? -16.273 -9.421 50.734 1.00 77.00 384 GLU A N 1
ATOM 2953 C CA . GLU A 1 384 ? -14.885 -9.214 51.158 1.00 77.00 384 GLU A CA 1
ATOM 2954 C C . GLU A 1 384 ? -14.871 -8.249 52.346 1.00 77.00 384 GLU A C 1
ATOM 2956 O O . GLU A 1 384 ? -15.162 -7.060 52.187 1.00 77.00 384 GLU A O 1
ATOM 2961 N N . ILE A 1 385 ? -14.535 -8.742 53.539 1.00 69.69 385 ILE A N 1
ATOM 2962 C CA . ILE A 1 385 ? -14.347 -7.881 54.710 1.00 69.69 385 ILE A CA 1
ATOM 2963 C C . ILE A 1 385 ? -12.893 -7.398 54.722 1.00 69.69 385 ILE A C 1
ATOM 2965 O O . ILE A 1 385 ? -12.026 -7.971 55.372 1.00 69.69 385 ILE A O 1
ATOM 2969 N N . LYS A 1 386 ? -12.613 -6.358 53.932 1.00 67.81 386 LYS A N 1
ATOM 2970 C CA . LYS A 1 386 ? -11.313 -5.670 53.902 1.00 67.81 386 LYS A CA 1
ATOM 2971 C C . LYS A 1 386 ? -11.287 -4.571 54.960 1.00 67.81 386 LYS A C 1
ATOM 2973 O O . LYS A 1 386 ? -11.366 -3.392 54.627 1.00 67.81 386 LYS A O 1
ATOM 2978 N N . GLU A 1 387 ? -11.227 -4.954 56.231 1.00 74.75 387 GLU A N 1
ATOM 2979 C CA . GLU A 1 387 ? -10.992 -3.998 57.312 1.00 74.75 387 GLU A CA 1
ATOM 2980 C C . GLU A 1 387 ? -9.594 -4.147 57.885 1.00 74.75 387 GLU A C 1
ATOM 2982 O O . GLU A 1 387 ? -9.118 -5.251 58.129 1.00 74.75 387 GLU A O 1
ATOM 2987 N N . SER A 1 388 ? -8.952 -3.010 5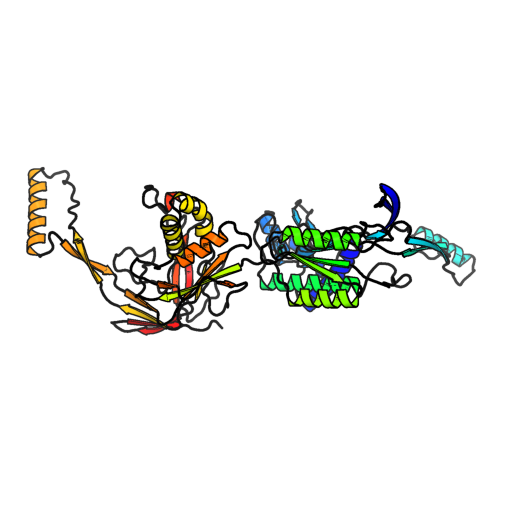8.119 1.00 75.69 388 SER A N 1
ATOM 2988 C CA . SER A 1 388 ? -7.747 -2.920 58.929 1.00 75.69 388 SER A CA 1
ATOM 2989 C C . SER A 1 388 ? -8.125 -2.597 60.373 1.00 75.69 388 SER A C 1
ATOM 2991 O O . SER A 1 388 ? -9.061 -1.823 60.622 1.00 75.69 388 SER A O 1
ATOM 2993 N N . GLN A 1 389 ? -7.374 -3.154 61.320 1.00 81.06 389 GLN A N 1
ATOM 2994 C CA . GLN A 1 389 ? -7.434 -2.746 62.720 1.00 81.06 389 GLN A CA 1
ATOM 2995 C C . GLN A 1 389 ? -7.142 -1.244 62.816 1.00 81.06 389 GLN A C 1
ATOM 2997 O O . GLN A 1 389 ? -6.206 -0.744 62.181 1.00 81.06 389 GLN A O 1
ATOM 3002 N N . LYS A 1 390 ? -7.975 -0.500 63.551 1.00 85.81 390 LYS A N 1
ATOM 3003 C CA . LYS A 1 390 ? -7.713 0.926 63.780 1.00 85.81 390 LYS A CA 1
ATOM 3004 C C . LYS A 1 390 ? -6.568 1.078 64.782 1.00 85.81 390 LYS A C 1
ATOM 3006 O O . LYS A 1 390 ? -6.382 0.236 65.649 1.00 85.81 390 LYS A O 1
ATOM 3011 N N . LYS A 1 391 ? -5.813 2.175 64.674 1.00 80.19 391 LYS A N 1
ATOM 3012 C CA . LYS A 1 391 ? -4.584 2.409 65.458 1.00 80.19 391 LYS A CA 1
ATOM 3013 C C . LYS A 1 391 ? -4.800 2.409 66.984 1.00 80.19 391 LYS A C 1
ATOM 3015 O O . LYS A 1 391 ? -3.862 2.127 67.714 1.00 80.19 391 LYS A O 1
ATOM 3020 N N . GLU A 1 392 ? -6.015 2.724 67.430 1.00 82.44 392 GLU A N 1
ATOM 3021 C CA . GLU A 1 392 ? -6.420 2.839 68.842 1.00 82.44 392 GLU A CA 1
ATOM 3022 C C . GLU A 1 392 ? -7.298 1.667 69.319 1.00 82.44 392 GLU A C 1
ATOM 3024 O O . GLU A 1 392 ? -7.739 1.656 70.459 1.00 82.44 392 GLU A O 1
ATOM 3029 N N . GLU A 1 393 ? -7.578 0.693 68.452 1.00 85.06 393 GLU A N 1
ATOM 3030 C CA . GLU A 1 393 ? -8.497 -0.416 68.726 1.00 85.06 393 GLU A CA 1
ATOM 3031 C C . GLU A 1 393 ? -7.705 -1.655 69.149 1.00 85.06 393 GLU A C 1
ATOM 3033 O O . GLU A 1 393 ? -6.728 -2.036 68.494 1.00 85.06 393 GLU A O 1
ATOM 3038 N N . THR A 1 394 ? -8.117 -2.310 70.229 1.00 87.31 394 THR A N 1
ATOM 3039 C CA . THR A 1 394 ? -7.540 -3.593 70.641 1.00 87.31 394 THR A CA 1
ATOM 3040 C C . THR A 1 394 ? -7.926 -4.708 69.664 1.00 87.31 394 THR A C 1
ATOM 3042 O O . THR A 1 394 ? -8.867 -4.597 68.875 1.00 87.31 394 THR A O 1
ATOM 3045 N N . ARG A 1 395 ? -7.190 -5.825 69.693 1.00 84.81 395 ARG A N 1
ATOM 3046 C CA . ARG A 1 395 ? -7.482 -6.966 68.813 1.00 84.81 395 ARG A CA 1
ATOM 3047 C C . ARG A 1 395 ? -8.877 -7.552 69.068 1.00 84.81 395 ARG A C 1
ATOM 3049 O O . ARG A 1 395 ? -9.560 -7.906 68.112 1.00 84.81 395 ARG A O 1
ATOM 3056 N N . GLU A 1 396 ? -9.306 -7.620 70.328 1.00 86.12 396 GLU A N 1
ATOM 3057 C CA . GLU A 1 396 ? -10.639 -8.114 70.699 1.00 86.12 396 GLU A CA 1
ATOM 3058 C C . GLU A 1 396 ? -11.754 -7.186 70.203 1.00 86.12 396 GLU A C 1
ATOM 3060 O O . GLU A 1 396 ? -12.742 -7.667 69.651 1.00 86.12 396 GLU A O 1
ATOM 3065 N N . GLU A 1 397 ? -11.578 -5.866 70.308 1.00 84.94 397 GLU A N 1
ATOM 3066 C CA . GLU A 1 397 ? -12.537 -4.883 69.782 1.00 84.94 397 GLU A CA 1
ATOM 3067 C C . GLU A 1 397 ? -12.648 -4.953 68.251 1.00 84.94 397 GLU A C 1
ATOM 3069 O O . GLU A 1 397 ? -13.751 -4.915 67.700 1.00 84.94 397 GLU A O 1
ATOM 3074 N N . PHE A 1 398 ? -11.525 -5.144 67.553 1.00 86.00 398 PHE A N 1
ATOM 3075 C CA . PHE A 1 398 ? -11.512 -5.339 66.104 1.00 86.00 398 PHE A CA 1
ATOM 3076 C C . PHE A 1 398 ? -12.248 -6.622 65.685 1.00 86.00 398 PHE A C 1
ATOM 3078 O O . PHE A 1 398 ? -13.064 -6.602 64.758 1.00 86.00 398 PHE A O 1
ATOM 3085 N N . GLU A 1 399 ? -12.003 -7.738 66.380 1.00 85.38 399 GLU A N 1
ATOM 3086 C CA . GLU A 1 399 ? -12.694 -9.007 66.129 1.00 85.38 399 GLU A CA 1
ATOM 3087 C C . GLU A 1 399 ? -14.197 -8.917 66.455 1.00 85.38 399 GLU A C 1
ATOM 3089 O O . GLU A 1 399 ? -15.019 -9.442 65.698 1.00 85.38 399 GLU A O 1
ATOM 3094 N N . ALA A 1 400 ? -14.581 -8.202 67.517 1.00 86.50 400 ALA A N 1
ATOM 3095 C CA . ALA A 1 400 ? -15.980 -7.940 67.857 1.00 86.50 400 ALA A CA 1
ATOM 3096 C C . ALA A 1 400 ? -16.686 -7.106 66.774 1.00 86.50 400 ALA A C 1
ATOM 3098 O O . ALA A 1 400 ? -17.769 -7.483 66.322 1.00 86.50 400 ALA A O 1
ATOM 3099 N N . ARG A 1 401 ? -16.042 -6.045 66.266 1.00 86.88 401 ARG A N 1
ATOM 3100 C CA . ARG A 1 401 ? -16.568 -5.209 65.171 1.00 86.88 401 ARG A CA 1
ATOM 3101 C C . ARG A 1 401 ? -16.780 -5.998 63.880 1.00 86.88 401 ARG A C 1
ATOM 3103 O O . ARG A 1 401 ? -17.773 -5.800 63.175 1.00 86.88 401 ARG A O 1
ATOM 3110 N N . LEU A 1 402 ? -15.849 -6.896 63.554 1.00 85.00 402 LEU A N 1
ATOM 3111 C CA . LEU A 1 402 ? -15.978 -7.793 62.404 1.00 85.00 402 LEU A CA 1
ATOM 3112 C C . LEU A 1 402 ? -17.181 -8.733 62.561 1.00 85.00 402 LEU A C 1
ATOM 3114 O O . LEU A 1 402 ? -17.960 -8.877 61.615 1.00 85.00 402 LEU A O 1
ATOM 3118 N N . ARG A 1 403 ? -17.365 -9.327 63.752 1.00 85.44 403 ARG A N 1
ATOM 3119 C CA . ARG A 1 403 ? -18.513 -10.198 64.063 1.00 85.44 403 ARG A CA 1
ATOM 3120 C C . ARG A 1 403 ? -19.838 -9.444 63.993 1.00 85.44 403 ARG A C 1
ATOM 3122 O O . ARG A 1 403 ? -20.777 -9.953 63.390 1.00 85.44 403 ARG A O 1
ATOM 3129 N N . GLU A 1 404 ? -19.903 -8.232 64.536 1.00 85.94 404 GLU A N 1
ATOM 3130 C CA . GLU A 1 404 ? -21.102 -7.388 64.505 1.00 85.94 404 GLU A CA 1
ATOM 3131 C C . GLU A 1 404 ? -21.497 -7.021 63.066 1.00 85.94 404 GLU A C 1
ATOM 3133 O O . GLU A 1 404 ? -22.642 -7.211 62.662 1.00 85.94 404 GLU A O 1
ATOM 3138 N N . LYS A 1 405 ? -20.539 -6.598 62.231 1.00 83.31 405 LYS A N 1
ATOM 3139 C CA . LYS A 1 405 ? -20.803 -6.323 60.806 1.00 83.31 405 LYS A CA 1
ATOM 3140 C C . LYS A 1 405 ? -21.208 -7.563 60.025 1.00 83.31 405 LYS A C 1
ATOM 3142 O O . LYS A 1 405 ? -22.000 -7.470 59.084 1.00 83.31 405 LYS A O 1
ATOM 3147 N N . GLN A 1 406 ? -20.634 -8.713 60.361 1.00 83.81 406 GLN A N 1
ATOM 3148 C CA . GLN A 1 406 ? -21.034 -9.971 59.753 1.00 83.81 406 GLN A CA 1
ATOM 3149 C C . GLN A 1 406 ? -22.465 -10.342 60.162 1.00 83.81 406 GLN A C 1
ATOM 3151 O O . GLN A 1 406 ? -23.234 -10.744 59.290 1.00 83.81 406 GLN A O 1
ATOM 3156 N N . ALA A 1 407 ? -22.838 -10.145 61.429 1.00 85.88 407 ALA A N 1
ATOM 3157 C CA . ALA A 1 407 ? -24.195 -10.350 61.927 1.00 85.88 407 ALA A CA 1
ATOM 3158 C C . ALA A 1 407 ? -25.208 -9.404 61.254 1.00 85.88 407 ALA A C 1
ATOM 3160 O O . ALA A 1 407 ? -26.198 -9.891 60.717 1.00 85.88 407 ALA A O 1
ATOM 3161 N N . ASP A 1 408 ? -24.916 -8.100 61.144 1.00 86.12 408 ASP A N 1
ATOM 3162 C CA . ASP A 1 408 ? -25.765 -7.129 60.422 1.00 86.12 408 ASP A CA 1
ATOM 3163 C C . ASP A 1 408 ? -25.963 -7.528 58.947 1.00 86.12 408 ASP A C 1
ATOM 3165 O O . ASP A 1 408 ? -27.068 -7.487 58.402 1.00 86.12 408 ASP A O 1
ATOM 3169 N N . ARG A 1 409 ? -24.902 -7.989 58.272 1.00 84.31 409 ARG A N 1
ATOM 3170 C CA . ARG A 1 409 ? -25.019 -8.481 56.890 1.00 84.31 409 ARG A CA 1
ATOM 3171 C C . ARG A 1 409 ? -25.804 -9.783 56.787 1.00 84.31 409 ARG A C 1
ATOM 3173 O O . ARG A 1 409 ? -26.475 -9.978 55.772 1.00 84.31 409 ARG A O 1
ATOM 3180 N N . LEU A 1 410 ? -25.702 -10.668 57.777 1.00 87.94 410 LEU A N 1
ATOM 3181 C CA . LEU A 1 410 ? -26.478 -11.904 57.842 1.00 87.94 410 LEU A CA 1
ATOM 3182 C C . LEU A 1 410 ? -27.970 -11.586 58.011 1.00 87.94 410 LEU A C 1
ATOM 3184 O O . LEU A 1 410 ? -28.782 -12.105 57.250 1.00 87.94 410 LEU A O 1
ATOM 3188 N N . GLU A 1 411 ? -28.306 -10.658 58.909 1.00 90.00 411 GLU A N 1
ATOM 3189 C CA . GLU A 1 411 ? -29.673 -10.185 59.158 1.00 90.00 411 GLU A CA 1
ATOM 3190 C C . GLU A 1 411 ? -30.291 -9.533 57.910 1.00 90.00 411 GLU A C 1
ATOM 3192 O O . GLU A 1 411 ? -31.434 -9.806 57.548 1.00 90.00 411 GLU A O 1
ATOM 3197 N N . ARG A 1 412 ? -29.501 -8.760 57.152 1.00 86.31 412 ARG A N 1
ATOM 3198 C CA . ARG A 1 412 ? -29.923 -8.173 55.864 1.00 86.31 412 ARG A CA 1
ATOM 3199 C C . ARG A 1 412 ? -29.966 -9.171 54.696 1.00 86.31 412 ARG A C 1
ATOM 3201 O O . ARG A 1 412 ? -30.225 -8.758 53.561 1.00 86.31 412 ARG A O 1
ATOM 3208 N N . GLY A 1 413 ? -29.648 -10.451 54.912 1.00 84.19 413 GLY A N 1
ATOM 3209 C CA . GLY A 1 413 ? -29.580 -11.469 53.853 1.00 84.19 413 GLY A CA 1
ATOM 3210 C C . GLY A 1 413 ? -28.492 -11.201 52.799 1.00 84.19 413 GLY A C 1
ATOM 3211 O O . GLY A 1 413 ? -28.636 -11.563 51.626 1.00 84.19 413 GLY A O 1
ATOM 3212 N N . GLN A 1 414 ? -27.417 -10.512 53.190 1.00 85.69 414 GLN A N 1
ATOM 3213 C CA . GLN A 1 414 ? -26.287 -10.112 52.342 1.00 85.69 414 GLN A CA 1
ATOM 3214 C C . GLN A 1 414 ? -25.006 -10.915 52.623 1.00 85.69 414 GLN A C 1
ATOM 3216 O O . GLN A 1 414 ? -23.942 -10.547 52.126 1.00 85.69 414 GLN A O 1
ATOM 3221 N N . TYR A 1 415 ? -25.092 -12.002 53.392 1.00 85.00 415 TYR A N 1
ATOM 3222 C CA . TYR A 1 415 ? -23.988 -12.913 53.703 1.00 85.00 415 TYR A CA 1
ATOM 3223 C C . TYR A 1 415 ? -24.384 -14.370 53.378 1.00 85.00 415 TYR A C 1
ATOM 3225 O O . TYR A 1 415 ? -25.534 -14.732 53.616 1.00 85.00 415 TYR A O 1
ATOM 3233 N N . PRO A 1 416 ? -23.488 -15.215 52.820 1.00 86.62 416 PRO A N 1
ATOM 3234 C CA . PRO A 1 416 ? -22.104 -14.923 52.415 1.00 86.62 416 PRO A CA 1
ATOM 3235 C C . PRO A 1 416 ? -22.005 -14.142 51.094 1.00 86.62 416 PRO A C 1
ATOM 3237 O O . PRO A 1 416 ? -20.928 -13.663 50.732 1.00 86.62 416 PRO A O 1
ATOM 3240 N N . LEU A 1 417 ? -23.125 -13.997 50.373 1.00 90.44 417 LEU A N 1
ATOM 3241 C CA . LEU A 1 417 ? -23.195 -13.318 49.084 1.00 90.44 417 LEU A CA 1
ATOM 3242 C C . LEU A 1 417 ? -24.161 -12.132 49.115 1.00 90.44 417 LEU A C 1
ATOM 3244 O O . LEU A 1 417 ? -25.342 -12.285 49.432 1.00 90.44 417 LEU A O 1
ATOM 3248 N N . TYR A 1 418 ? -23.713 -10.975 48.635 1.00 87.31 418 TYR A N 1
ATOM 3249 C CA . TYR A 1 418 ? -24.575 -9.808 48.452 1.00 87.31 418 TYR A CA 1
ATOM 3250 C C . TYR A 1 418 ? -24.892 -9.575 46.972 1.00 87.31 418 TYR A C 1
ATOM 3252 O O . TYR A 1 418 ? -24.103 -9.891 46.078 1.00 87.31 418 TYR A O 1
ATOM 3260 N N . SER A 1 419 ? -26.080 -9.033 46.698 1.00 87.12 419 SER A N 1
ATOM 3261 C CA . SER A 1 419 ? -26.501 -8.678 45.342 1.00 87.12 419 SER A CA 1
ATOM 3262 C C . SER A 1 419 ? -25.924 -7.319 44.944 1.00 87.12 419 SER A C 1
ATOM 3264 O O . SER A 1 419 ? -26.177 -6.321 45.610 1.00 87.12 419 SER A O 1
ATOM 3266 N N . THR A 1 420 ? -25.242 -7.246 43.803 1.00 86.94 420 THR A N 1
ATOM 3267 C CA . THR A 1 420 ? -24.741 -5.989 43.226 1.00 86.94 420 THR A CA 1
ATOM 3268 C C . THR A 1 420 ? -25.021 -5.905 41.729 1.00 86.94 420 THR A C 1
ATOM 3270 O O . THR A 1 420 ? -25.237 -6.919 41.068 1.00 86.94 420 THR A O 1
ATOM 3273 N N . ILE A 1 421 ? -25.038 -4.692 41.178 1.00 83.31 421 ILE A N 1
ATOM 3274 C CA . ILE A 1 421 ? -25.281 -4.471 39.749 1.00 83.31 421 ILE A CA 1
ATOM 3275 C C . ILE A 1 421 ? -24.018 -4.838 38.963 1.00 83.31 421 ILE A C 1
ATOM 3277 O O . ILE A 1 421 ? -22.959 -4.226 39.139 1.00 83.31 421 ILE A O 1
ATOM 3281 N N . ALA A 1 422 ? -24.155 -5.812 38.066 1.00 81.00 422 ALA A N 1
ATOM 3282 C CA . ALA A 1 422 ? -23.110 -6.223 37.138 1.00 81.00 422 ALA A CA 1
ATOM 3283 C C . ALA A 1 422 ? -23.097 -5.381 35.865 1.00 81.00 422 ALA A C 1
ATOM 3285 O O . ALA A 1 422 ? -22.019 -5.038 35.376 1.00 81.00 422 ALA A O 1
ATOM 3286 N N . TYR A 1 423 ? -24.278 -5.094 35.307 1.00 83.44 423 TYR A N 1
ATOM 3287 C CA . TYR A 1 423 ? -24.408 -4.323 34.074 1.00 83.44 423 TYR A CA 1
ATOM 3288 C C . TYR A 1 423 ? -25.819 -3.766 33.870 1.00 83.44 423 TYR A C 1
ATOM 3290 O O . TYR A 1 423 ? -26.756 -4.247 34.507 1.00 83.44 423 TYR A O 1
ATOM 3298 N N . ARG A 1 424 ? -25.959 -2.729 33.033 1.00 82.25 424 ARG A N 1
ATOM 3299 C CA . ARG A 1 424 ? -27.213 -1.960 32.892 1.00 82.25 424 ARG A CA 1
ATOM 3300 C C . ARG A 1 424 ? -27.760 -1.857 31.473 1.00 82.25 424 ARG A C 1
ATOM 3302 O O . ARG A 1 424 ? -28.924 -1.501 31.314 1.00 82.25 424 ARG A O 1
ATOM 3309 N N . GLU A 1 425 ? -26.942 -2.123 30.463 1.00 90.50 425 GLU A N 1
ATOM 3310 C CA . GLU A 1 425 ? -27.339 -1.959 29.068 1.00 90.50 425 GLU A CA 1
ATOM 3311 C C . GLU A 1 425 ? -26.764 -3.077 28.207 1.00 90.50 425 GLU A C 1
ATOM 3313 O O . GLU A 1 425 ? -25.662 -3.548 28.467 1.00 90.50 425 GLU A O 1
ATOM 3318 N N . TYR A 1 426 ? -27.501 -3.494 27.185 1.00 92.50 426 TYR A N 1
ATOM 3319 C CA . TYR A 1 426 ? -27.047 -4.475 26.203 1.00 92.50 426 TYR A CA 1
ATOM 3320 C C . TYR A 1 426 ? -27.464 -4.015 24.817 1.00 92.50 426 TYR A C 1
ATOM 3322 O O . TYR A 1 426 ? -28.558 -3.478 24.664 1.00 92.50 426 TYR A O 1
ATOM 3330 N N . VAL A 1 427 ? -26.619 -4.221 23.816 1.00 94.94 427 VAL A N 1
ATOM 3331 C CA . VAL A 1 427 ? -26.921 -3.844 22.436 1.00 94.94 427 VAL A CA 1
ATOM 3332 C C . VAL A 1 427 ? -27.368 -5.077 21.673 1.00 94.94 427 VAL A C 1
ATOM 3334 O O . VAL A 1 427 ? -26.625 -6.047 21.551 1.00 94.94 427 VAL A O 1
ATOM 3337 N N . PHE A 1 428 ? -28.591 -5.041 21.170 1.00 94.94 428 PHE A N 1
ATOM 3338 C CA . PHE A 1 428 ? -29.073 -5.991 20.187 1.00 94.94 428 PHE A CA 1
ATOM 3339 C C . PHE A 1 428 ? -28.725 -5.486 18.786 1.00 94.94 428 PHE A C 1
ATOM 3341 O O . PHE A 1 428 ? -28.996 -4.332 18.440 1.00 94.94 428 PHE A O 1
ATOM 3348 N N . TYR A 1 429 ? -28.127 -6.374 18.003 1.00 94.88 429 TYR A N 1
ATOM 3349 C CA . TYR A 1 429 ? -27.732 -6.163 16.621 1.00 94.88 429 TYR A CA 1
ATOM 3350 C C . TYR A 1 429 ? -28.689 -6.940 15.722 1.00 94.88 429 TYR A C 1
ATOM 3352 O O . TYR A 1 429 ? -28.802 -8.154 15.863 1.00 94.88 429 TYR A O 1
ATOM 3360 N N . ARG A 1 430 ? -29.404 -6.239 14.835 1.00 89.56 430 ARG A N 1
ATOM 3361 C CA . ARG A 1 430 ? -30.431 -6.864 13.990 1.00 89.56 430 ARG A CA 1
ATOM 3362 C C . ARG A 1 430 ? -29.845 -7.744 12.883 1.00 89.56 430 ARG A C 1
ATOM 3364 O O . ARG A 1 430 ? -30.389 -8.807 12.606 1.00 89.56 430 ARG A O 1
ATOM 3371 N N . ASP A 1 431 ? -28.761 -7.286 12.266 1.00 90.69 431 ASP A N 1
ATOM 3372 C CA . ASP A 1 431 ? -28.166 -7.884 11.068 1.00 90.69 431 ASP A CA 1
ATOM 3373 C C . ASP A 1 431 ? -26.745 -8.408 11.350 1.00 90.69 431 ASP A C 1
ATOM 3375 O O . ASP A 1 431 ? -26.172 -8.129 12.411 1.00 90.69 431 ASP A O 1
ATOM 3379 N N . PRO A 1 432 ? -26.135 -9.148 10.406 1.00 95.12 432 PRO A N 1
ATOM 3380 C CA . PRO A 1 432 ? -24.709 -9.436 10.445 1.00 95.12 432 PRO A CA 1
ATOM 3381 C C . PRO A 1 432 ? -23.849 -8.166 10.448 1.00 95.12 432 PRO A C 1
ATOM 3383 O O . PRO A 1 432 ? -24.215 -7.144 9.868 1.00 95.12 432 PRO A O 1
ATOM 3386 N N . LEU A 1 433 ? -22.669 -8.272 11.051 1.00 95.31 433 LEU A N 1
ATOM 3387 C CA . LEU A 1 433 ? -21.610 -7.266 10.996 1.00 95.31 433 LEU A CA 1
ATOM 3388 C C . LEU A 1 433 ? -20.432 -7.786 10.167 1.00 95.31 433 LEU A C 1
ATOM 3390 O O . LEU A 1 433 ? -20.261 -9.002 10.023 1.00 95.31 433 LEU A O 1
ATOM 3394 N N . ARG A 1 434 ? -19.598 -6.886 9.641 1.00 97.12 434 ARG A N 1
ATOM 3395 C CA . ARG A 1 434 ? -18.314 -7.258 9.031 1.00 97.12 434 ARG A CA 1
ATOM 3396 C C . ARG A 1 434 ? -17.164 -6.556 9.729 1.00 97.12 434 ARG A C 1
ATOM 3398 O O . ARG A 1 434 ? -17.201 -5.346 9.929 1.00 97.12 434 ARG A O 1
ATOM 3405 N N . LEU A 1 435 ? -16.141 -7.327 10.070 1.00 97.38 435 LEU A N 1
ATOM 3406 C CA . LEU A 1 435 ? -14.881 -6.840 10.613 1.00 97.38 435 LEU A CA 1
ATOM 3407 C C . LEU A 1 435 ? -13.824 -6.908 9.514 1.00 97.38 435 LEU A C 1
ATOM 3409 O O . LEU A 1 435 ? -13.619 -7.971 8.934 1.00 97.38 435 LEU A O 1
ATOM 3413 N N . ALA A 1 436 ? -13.157 -5.792 9.251 1.00 96.44 436 ALA A N 1
ATOM 3414 C CA . ALA A 1 436 ? -12.084 -5.690 8.278 1.00 96.44 436 ALA A CA 1
ATOM 3415 C C . ALA A 1 436 ? -10.762 -5.368 8.979 1.00 96.44 436 ALA A C 1
ATOM 3417 O O . ALA A 1 436 ? -10.687 -4.433 9.780 1.00 96.44 436 ALA A O 1
ATOM 3418 N N . LEU A 1 437 ? -9.723 -6.141 8.673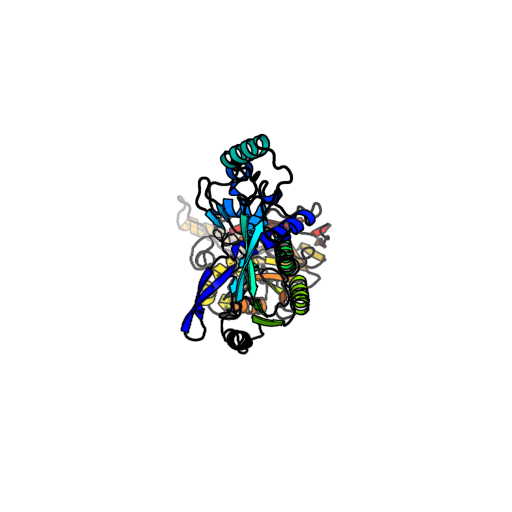 1.00 95.81 437 LEU A N 1
ATOM 3419 C CA . LEU A 1 437 ? -8.361 -5.921 9.148 1.00 95.81 437 LEU A CA 1
ATOM 3420 C C . LEU A 1 437 ? -7.513 -5.450 7.971 1.00 95.81 437 LEU A C 1
ATOM 3422 O O . LEU A 1 437 ? -7.463 -6.140 6.955 1.00 95.81 437 LEU A O 1
ATOM 3426 N N . SER A 1 438 ? -6.851 -4.304 8.097 1.00 90.81 438 SER A N 1
ATOM 3427 C CA . SER A 1 438 ? -5.862 -3.896 7.102 1.00 90.81 438 SER A CA 1
ATOM 3428 C C . SER A 1 438 ? -4.611 -4.745 7.286 1.00 90.81 438 SER A C 1
ATOM 3430 O O . SER A 1 438 ? -4.049 -4.798 8.384 1.00 90.81 438 SER A O 1
ATOM 3432 N N . VAL A 1 439 ? -4.193 -5.427 6.227 1.00 88.06 439 VAL A N 1
ATOM 3433 C CA . VAL A 1 439 ? -3.005 -6.272 6.215 1.00 88.06 439 VAL A CA 1
ATOM 3434 C C . VAL A 1 439 ? -2.099 -5.788 5.085 1.00 88.06 439 VAL A C 1
ATOM 3436 O O . VAL A 1 439 ? -2.522 -5.775 3.927 1.00 88.06 439 VAL A O 1
ATOM 3439 N N . PRO A 1 440 ? -0.853 -5.390 5.389 1.00 76.00 440 PRO A N 1
ATOM 3440 C CA . PRO A 1 440 ? 0.141 -5.146 4.356 1.00 76.00 440 PRO A CA 1
ATOM 3441 C C . PRO A 1 440 ? 0.302 -6.407 3.508 1.00 76.00 440 PRO A C 1
ATOM 3443 O O . PRO A 1 440 ? 0.447 -7.505 4.054 1.00 76.00 440 PRO A O 1
ATOM 3446 N N . ASP A 1 441 ? 0.264 -6.272 2.189 1.00 63.69 441 ASP A N 1
ATOM 3447 C CA . ASP A 1 441 ? 0.475 -7.436 1.339 1.00 63.69 441 ASP A CA 1
ATOM 3448 C C . ASP A 1 441 ? 1.909 -7.989 1.509 1.00 63.69 441 ASP A C 1
ATOM 3450 O O . ASP A 1 441 ? 2.861 -7.254 1.785 1.00 63.69 441 ASP A O 1
ATOM 3454 N N . GLY A 1 442 ? 2.039 -9.317 1.482 1.00 64.50 442 GLY A N 1
ATOM 3455 C CA . GLY A 1 442 ? 3.255 -10.042 1.870 1.00 64.50 442 GLY A CA 1
ATOM 3456 C C . GLY A 1 442 ? 3.524 -10.134 3.382 1.00 64.50 442 GLY A C 1
ATOM 3457 O O . GLY A 1 442 ? 4.560 -10.673 3.780 1.00 64.50 442 GLY A O 1
ATOM 3458 N N . ALA A 1 443 ? 2.629 -9.650 4.253 1.00 73.19 443 ALA A N 1
ATOM 3459 C CA . ALA A 1 443 ? 2.810 -9.779 5.698 1.00 73.19 443 ALA A CA 1
ATOM 3460 C C . ALA A 1 443 ? 2.935 -11.253 6.122 1.00 73.19 443 ALA A C 1
ATOM 3462 O O . ALA A 1 443 ? 2.016 -12.053 5.938 1.00 73.19 443 ALA A O 1
ATOM 3463 N N . ALA A 1 444 ? 4.040 -11.599 6.792 1.00 80.25 444 ALA A N 1
ATOM 3464 C CA . ALA A 1 444 ? 4.298 -12.959 7.279 1.00 80.25 444 ALA A CA 1
ATOM 3465 C C . ALA A 1 444 ? 3.198 -13.495 8.222 1.00 80.25 444 ALA A C 1
ATOM 3467 O O . ALA A 1 444 ? 3.037 -14.702 8.368 1.00 80.25 444 ALA A O 1
ATOM 3468 N N . TYR A 1 445 ? 2.425 -12.597 8.843 1.00 85.25 445 TYR A N 1
ATOM 3469 C CA . TYR A 1 445 ? 1.309 -12.908 9.737 1.00 85.25 445 TYR A CA 1
ATOM 3470 C C . TYR A 1 445 ? -0.066 -12.946 9.039 1.00 85.25 445 TYR A C 1
ATOM 3472 O O . TYR A 1 445 ? -1.077 -13.158 9.707 1.00 85.25 445 TYR A O 1
ATOM 3480 N N . ALA A 1 446 ? -0.152 -12.753 7.716 1.00 87.12 446 ALA A N 1
ATOM 3481 C CA . ALA A 1 446 ? -1.425 -12.691 6.988 1.00 87.12 446 ALA A CA 1
ATOM 3482 C C . ALA A 1 446 ? -2.253 -13.982 7.132 1.00 87.12 446 ALA A C 1
ATOM 3484 O O . ALA A 1 446 ? -3.446 -13.938 7.438 1.00 87.12 446 ALA A O 1
ATOM 3485 N N . GLN A 1 447 ? -1.604 -15.142 6.987 1.00 86.25 447 GLN A N 1
ATOM 3486 C CA . GLN A 1 447 ? -2.263 -16.440 7.174 1.00 86.25 447 GLN A CA 1
ATOM 3487 C C . GLN A 1 447 ? -2.683 -16.670 8.630 1.00 86.25 447 GLN A C 1
ATOM 3489 O O . GLN A 1 447 ? -3.731 -17.271 8.879 1.00 86.25 447 GLN A O 1
ATOM 3494 N N . ASP A 1 448 ? -1.895 -16.178 9.592 1.00 92.31 448 ASP A N 1
ATOM 3495 C CA . ASP A 1 448 ? -2.263 -16.242 11.003 1.00 92.31 448 ASP A CA 1
ATOM 3496 C C . ASP A 1 448 ? -3.554 -15.452 11.235 1.00 92.31 448 ASP A C 1
ATOM 3498 O O . ASP A 1 448 ? -4.505 -16.017 11.766 1.00 92.31 448 ASP A O 1
ATOM 3502 N N . LEU A 1 449 ? -3.655 -14.209 10.745 1.00 94.62 449 LEU A N 1
ATOM 3503 C CA . LEU A 1 449 ? -4.862 -13.379 10.887 1.00 94.62 449 LEU A CA 1
ATOM 3504 C C . LEU A 1 449 ? -6.122 -14.042 10.328 1.00 94.62 449 LEU A C 1
ATOM 3506 O O . LEU A 1 449 ? -7.170 -13.994 10.974 1.00 94.62 449 LEU A O 1
ATOM 3510 N N . GLN A 1 450 ? -6.026 -14.706 9.174 1.00 93.88 450 GLN A N 1
ATOM 3511 C CA . GLN A 1 450 ? -7.152 -15.450 8.611 1.00 93.88 450 GLN A CA 1
ATOM 3512 C C . GLN A 1 450 ? -7.629 -16.553 9.561 1.00 93.88 450 GLN A C 1
ATOM 3514 O O . GLN A 1 450 ? -8.830 -16.680 9.804 1.00 93.88 450 GLN A O 1
ATOM 3519 N N . ARG A 1 451 ? -6.703 -17.301 10.173 1.00 93.06 451 ARG A N 1
ATOM 3520 C CA . ARG A 1 451 ? -7.033 -18.316 11.188 1.00 93.06 451 ARG A CA 1
ATOM 3521 C C . ARG A 1 451 ? -7.596 -17.689 12.464 1.00 93.06 451 ARG A C 1
ATOM 3523 O O . ARG A 1 451 ? -8.528 -18.241 13.047 1.00 93.06 451 ARG A O 1
ATOM 3530 N N . LEU A 1 452 ? -7.072 -16.536 12.890 1.00 97.69 452 LEU A N 1
ATOM 3531 C CA . LEU A 1 452 ? -7.563 -15.834 14.080 1.00 97.69 452 LEU A CA 1
ATOM 3532 C C . LEU A 1 452 ? -9.008 -15.355 13.905 1.00 97.69 452 LEU A C 1
ATOM 3534 O O . LEU A 1 452 ? -9.809 -15.511 14.824 1.00 97.69 452 LEU A O 1
ATOM 3538 N N . LEU A 1 453 ? -9.365 -14.831 12.729 1.00 97.56 453 LEU A N 1
ATOM 3539 C CA . LEU A 1 453 ? -10.745 -14.447 12.420 1.00 97.56 453 LEU A CA 1
ATOM 3540 C C . LEU A 1 453 ? -11.686 -15.659 12.444 1.00 97.56 453 LEU A C 1
ATOM 3542 O O . LEU A 1 453 ? -12.793 -15.566 12.972 1.00 97.56 453 LEU A O 1
ATOM 3546 N N . VAL A 1 454 ? -11.241 -16.821 11.960 1.00 96.62 454 VAL A N 1
ATOM 3547 C CA . VAL A 1 454 ? -12.036 -18.057 12.055 1.00 96.62 454 VAL A CA 1
ATOM 3548 C C . VAL A 1 454 ? -12.271 -18.478 13.511 1.00 96.62 454 VAL A C 1
ATOM 3550 O O . VAL A 1 454 ? -13.360 -18.933 13.850 1.00 96.62 454 VAL A O 1
ATOM 3553 N N . GLY A 1 455 ? -11.282 -18.297 14.390 1.00 95.88 455 GLY A N 1
ATOM 3554 C CA . GLY A 1 455 ? -11.384 -18.646 15.812 1.00 95.88 455 GLY A CA 1
ATOM 3555 C C . GLY A 1 455 ? -12.077 -17.605 16.705 1.00 95.88 455 GLY A C 1
ATOM 3556 O O . GLY A 1 455 ? -12.193 -17.828 17.917 1.00 95.88 455 GLY A O 1
ATOM 3557 N N . LEU A 1 456 ? -12.503 -16.468 16.149 1.00 96.56 456 LEU A N 1
ATOM 3558 C CA . LEU A 1 456 ? -13.110 -15.365 16.891 1.00 96.56 456 LEU A CA 1
ATOM 3559 C C . LEU A 1 456 ? -14.601 -15.626 17.160 1.00 96.56 456 LEU A C 1
ATOM 3561 O O . LEU A 1 456 ? -15.419 -15.611 16.247 1.00 96.56 456 LEU A O 1
ATOM 3565 N N . ASN A 1 457 ? -14.956 -15.810 18.437 1.00 95.12 457 ASN A N 1
ATOM 3566 C CA . ASN A 1 457 ? -16.306 -16.232 18.849 1.00 95.12 457 ASN A CA 1
ATOM 3567 C C . ASN A 1 457 ? -17.076 -15.200 19.687 1.00 95.12 457 ASN A C 1
ATOM 3569 O O . ASN A 1 457 ? -18.262 -15.381 19.963 1.00 95.12 457 ASN A O 1
ATOM 3573 N N . TYR A 1 458 ? -16.426 -14.135 20.153 1.00 94.62 458 TYR A N 1
ATOM 3574 C CA . TYR A 1 458 ? -17.091 -13.071 20.904 1.00 94.62 458 TYR A CA 1
ATOM 3575 C C . TYR A 1 458 ? -16.359 -11.740 20.747 1.00 94.62 458 TYR A C 1
ATOM 3577 O O . TYR A 1 458 ? -15.150 -11.702 20.520 1.00 94.62 458 TYR A O 1
ATOM 3585 N N . LEU A 1 459 ? -17.095 -10.645 20.935 1.00 92.81 459 LEU A N 1
ATOM 3586 C CA . LEU A 1 459 ? -16.556 -9.287 20.987 1.00 92.81 459 LEU A CA 1
ATOM 3587 C C . LEU A 1 459 ? -17.045 -8.558 22.243 1.00 92.81 459 LEU A C 1
ATOM 3589 O O . LEU A 1 459 ? -18.187 -8.702 22.680 1.00 92.81 459 LEU A O 1
ATOM 3593 N N . GLY A 1 460 ? -16.168 -7.744 22.832 1.00 88.69 460 GLY A N 1
ATOM 3594 C CA . GLY A 1 460 ? -16.439 -7.059 24.095 1.00 88.69 460 GLY A CA 1
ATOM 3595 C C . GLY A 1 460 ? -16.356 -8.014 25.287 1.00 88.69 460 GLY A C 1
ATOM 3596 O O . GLY A 1 460 ? -15.314 -8.614 25.543 1.00 88.69 460 GLY A O 1
ATOM 3597 N N . LYS A 1 461 ? -17.431 -8.137 26.069 1.00 86.38 461 LYS A N 1
ATOM 3598 C CA . LYS A 1 461 ? -17.491 -9.130 27.155 1.00 86.38 461 LYS A CA 1
ATOM 3599 C C . LYS A 1 461 ? -17.756 -10.536 26.610 1.00 86.38 461 LYS A C 1
ATOM 3601 O O . LYS A 1 461 ? -18.388 -10.691 25.576 1.00 86.38 461 LYS A O 1
ATOM 3606 N N . ARG A 1 462 ? -17.406 -11.565 27.396 1.00 81.00 462 ARG A N 1
ATOM 3607 C CA . ARG A 1 462 ? -17.611 -12.995 27.068 1.00 81.00 462 ARG A CA 1
ATOM 3608 C C . ARG A 1 462 ? -19.042 -13.396 26.667 1.00 81.00 462 ARG A C 1
ATOM 3610 O O . ARG A 1 462 ? -19.211 -14.471 26.121 1.00 81.00 462 ARG A O 1
ATOM 3617 N N . GLY A 1 463 ? -20.058 -12.580 26.960 1.00 84.25 463 GLY A N 1
ATOM 3618 C CA . GLY A 1 463 ? -21.445 -12.834 26.548 1.00 84.25 463 GLY A CA 1
ATOM 3619 C C . GLY A 1 463 ? -21.834 -12.269 25.175 1.00 84.25 463 GLY A C 1
ATOM 3620 O O . GLY A 1 463 ? -22.923 -12.569 24.706 1.00 84.25 463 GLY A O 1
ATOM 3621 N N . GLY A 1 464 ? -20.986 -11.452 24.538 1.00 90.44 464 GLY A N 1
ATOM 3622 C CA . GLY A 1 464 ? -21.234 -10.857 23.219 1.00 90.44 464 GLY A CA 1
ATOM 3623 C C . GLY A 1 464 ? -20.855 -11.805 22.085 1.00 90.44 464 GLY A C 1
ATOM 3624 O O . GLY A 1 464 ? -19.936 -11.510 21.322 1.00 90.44 464 GLY A O 1
ATOM 3625 N N . PHE A 1 465 ? -21.498 -12.970 22.039 1.00 95.81 465 PHE A N 1
ATOM 3626 C CA . PHE A 1 465 ? -21.181 -14.031 21.088 1.00 95.81 465 PHE A CA 1
ATOM 3627 C C . PHE A 1 465 ? -21.486 -13.637 19.642 1.00 95.81 465 PHE A C 1
ATOM 3629 O O . PHE A 1 465 ? -22.507 -13.008 19.342 1.00 95.81 465 PHE A O 1
ATOM 3636 N N . ILE A 1 466 ? -20.612 -14.083 18.748 1.00 96.38 466 ILE A N 1
ATOM 3637 C CA . ILE A 1 466 ? -20.730 -13.935 17.303 1.00 96.38 466 ILE A CA 1
ATOM 3638 C C . ILE A 1 466 ? -20.423 -15.273 16.627 1.00 96.38 466 ILE A C 1
ATOM 3640 O O . ILE A 1 466 ? -19.652 -16.074 17.150 1.00 96.38 466 ILE A O 1
ATOM 3644 N N . GLN A 1 467 ? -21.017 -15.504 15.463 1.00 96.44 467 GLN A N 1
ATOM 3645 C CA . GLN A 1 467 ? -20.796 -16.691 14.649 1.00 96.44 467 GLN A CA 1
ATOM 3646 C C . GLN A 1 467 ? -20.300 -16.278 13.270 1.00 96.44 467 GLN A C 1
ATOM 3648 O O . GLN A 1 467 ? -20.925 -15.452 12.609 1.00 96.44 467 GLN A O 1
ATOM 3653 N N . LEU A 1 468 ? -19.186 -16.855 12.826 1.00 97.62 468 LEU A N 1
ATOM 3654 C CA . LEU A 1 468 ? -18.686 -16.644 11.473 1.00 97.62 468 LEU A CA 1
ATOM 3655 C C . LEU A 1 468 ? -19.685 -17.215 10.456 1.00 97.62 468 LEU A C 1
ATOM 3657 O O . LEU A 1 468 ? -20.120 -18.359 10.592 1.00 97.62 468 LEU A O 1
ATOM 3661 N N . LEU A 1 469 ? -20.050 -16.419 9.451 1.00 96.00 469 LEU A N 1
ATOM 3662 C CA . LEU A 1 469 ? -20.969 -16.844 8.391 1.00 96.00 469 LEU A CA 1
ATOM 3663 C C . LEU A 1 469 ? -20.244 -17.418 7.171 1.00 96.00 469 LEU A C 1
ATOM 3665 O O . LEU A 1 469 ? -20.765 -18.313 6.515 1.00 96.00 469 LEU A O 1
ATOM 3669 N N . GLU A 1 470 ? -19.056 -16.904 6.869 1.00 92.81 470 GLU A N 1
ATOM 3670 C CA . GLU A 1 470 ? -18.253 -17.287 5.708 1.00 92.81 470 GLU A CA 1
ATOM 3671 C C . GLU A 1 470 ? -16.762 -17.141 6.019 1.00 92.81 470 GLU A C 1
ATOM 3673 O O . GLU A 1 470 ? -16.383 -16.391 6.922 1.00 92.81 470 GLU A O 1
ATOM 3678 N N . LEU A 1 471 ? -15.906 -17.865 5.290 1.00 93.38 471 LEU A N 1
ATOM 3679 C CA . LEU A 1 471 ? -14.457 -17.727 5.450 1.00 93.38 471 LEU A CA 1
ATOM 3680 C C . LEU A 1 471 ? -14.022 -16.278 5.172 1.00 93.38 471 LEU A C 1
ATOM 3682 O O . LEU A 1 471 ? -14.572 -15.663 4.256 1.00 93.38 471 LEU A O 1
ATOM 3686 N N . PRO A 1 472 ? -13.034 -15.734 5.913 1.00 95.62 472 PRO A N 1
ATOM 3687 C CA . PRO A 1 472 ? -12.561 -14.377 5.677 1.00 95.62 472 PRO A CA 1
ATOM 3688 C C . PRO A 1 472 ? -12.063 -14.196 4.240 1.00 95.62 472 PRO A C 1
ATOM 3690 O O . PRO A 1 472 ? -11.310 -15.034 3.735 1.00 95.62 472 PRO A O 1
ATOM 3693 N N . GLN A 1 473 ? -12.480 -13.104 3.605 1.00 91.50 473 GLN A N 1
ATOM 3694 C CA . GLN A 1 473 ? -12.194 -12.788 2.208 1.00 91.50 473 GLN A CA 1
ATOM 3695 C C . GLN A 1 473 ? -11.252 -11.594 2.101 1.00 91.50 473 GLN A C 1
ATOM 3697 O O . GLN A 1 473 ? -11.368 -10.629 2.855 1.00 91.50 473 GLN A O 1
ATOM 3702 N N . TRP A 1 474 ? -10.346 -11.652 1.131 1.00 88.00 474 TRP A N 1
ATOM 3703 C CA . TRP A 1 474 ? -9.482 -10.534 0.775 1.00 88.00 474 TRP A CA 1
ATOM 3704 C C . TRP A 1 474 ? -10.234 -9.535 -0.103 1.00 88.00 474 TRP A C 1
ATOM 3706 O O . TRP A 1 474 ? -10.933 -9.926 -1.037 1.00 88.00 474 TRP A O 1
ATOM 3716 N N . GLN A 1 475 ? -10.092 -8.248 0.197 1.00 83.62 475 GLN A N 1
ATOM 3717 C CA . GLN A 1 475 ? -10.670 -7.142 -0.560 1.00 83.62 475 GLN A CA 1
ATOM 3718 C C . GLN A 1 475 ? -9.618 -6.049 -0.747 1.00 83.62 475 GLN A C 1
ATOM 3720 O O . GLN A 1 475 ? -8.923 -5.686 0.197 1.00 83.62 475 GLN A O 1
ATOM 3725 N N . GLN A 1 476 ? -9.506 -5.508 -1.960 1.00 71.19 476 GLN A N 1
ATOM 3726 C CA . GLN A 1 476 ? -8.564 -4.419 -2.246 1.00 71.19 476 GLN A CA 1
ATOM 3727 C C . GLN A 1 476 ? -9.012 -3.093 -1.620 1.00 71.19 476 GLN A C 1
ATOM 3729 O O . GLN A 1 476 ? -8.180 -2.321 -1.165 1.00 71.19 476 GLN A O 1
ATOM 3734 N N . ALA A 1 477 ? -10.323 -2.853 -1.544 1.00 73.06 477 ALA A N 1
ATOM 3735 C CA . ALA A 1 477 ? -10.897 -1.644 -0.967 1.00 73.06 477 ALA A CA 1
ATOM 3736 C C . ALA A 1 477 ? -12.179 -1.960 -0.190 1.00 73.06 477 ALA A C 1
ATOM 3738 O O . ALA A 1 477 ? -12.927 -2.874 -0.547 1.00 73.06 477 ALA A O 1
ATOM 3739 N N . LEU A 1 478 ? -12.448 -1.173 0.854 1.00 78.06 478 LEU A N 1
ATOM 3740 C CA . LEU A 1 478 ? -13.710 -1.215 1.590 1.00 78.06 478 LEU A CA 1
ATOM 3741 C C . LEU A 1 478 ? -14.667 -0.136 1.068 1.00 78.06 478 LEU A C 1
ATOM 3743 O O . LEU A 1 478 ? -14.230 0.986 0.806 1.00 78.06 478 LEU A O 1
ATOM 3747 N N . PRO A 1 479 ? -15.981 -0.406 0.991 1.00 74.00 479 PRO A N 1
ATOM 3748 C CA . PRO A 1 479 ? -16.972 0.633 0.736 1.00 74.00 479 PRO A CA 1
ATOM 3749 C C . PRO A 1 479 ? -16.945 1.694 1.851 1.00 74.00 479 PRO A C 1
ATOM 3751 O O . PRO A 1 479 ? -17.451 1.455 2.952 1.00 74.00 479 PRO A O 1
ATOM 3754 N N . ILE A 1 480 ? -16.358 2.863 1.564 1.00 68.81 480 ILE A N 1
ATOM 3755 C CA . ILE A 1 480 ? -16.138 3.961 2.531 1.00 68.81 480 ILE A CA 1
ATOM 3756 C C . ILE A 1 480 ? -17.450 4.417 3.171 1.00 68.81 480 ILE A C 1
ATOM 3758 O O . ILE A 1 480 ? -17.486 4.732 4.356 1.00 68.81 480 ILE A O 1
ATOM 3762 N N . GLU A 1 481 ? -18.546 4.394 2.411 1.00 71.88 481 GLU A N 1
ATOM 3763 C CA . GLU A 1 481 ? -19.861 4.775 2.922 1.00 71.88 481 GLU A CA 1
ATOM 3764 C C . GLU A 1 481 ? -20.285 3.887 4.103 1.00 71.88 481 GLU A C 1
ATOM 3766 O O . GLU A 1 481 ? -20.961 4.352 5.015 1.00 71.88 481 GLU A O 1
ATOM 3771 N N . ARG A 1 482 ? -19.880 2.610 4.121 1.00 82.38 482 ARG A N 1
ATOM 3772 C CA . ARG A 1 482 ? -20.453 1.588 5.002 1.00 82.38 482 ARG A CA 1
ATOM 3773 C C . ARG A 1 482 ? -19.542 1.157 6.151 1.00 82.38 482 ARG A C 1
ATOM 3775 O O . ARG A 1 482 ? -20.047 0.804 7.219 1.00 82.38 482 ARG A O 1
ATOM 3782 N N . PHE A 1 483 ? -18.228 1.174 5.945 1.00 89.56 483 PHE A N 1
ATOM 3783 C CA . PHE A 1 483 ? -17.254 0.784 6.962 1.00 89.56 483 PHE A CA 1
ATOM 3784 C C . PHE A 1 483 ? -16.845 1.969 7.835 1.00 89.56 483 PHE A C 1
ATOM 3786 O O . PHE A 1 483 ? -16.350 2.985 7.361 1.00 89.56 483 PHE A O 1
ATOM 3793 N N . ILE A 1 484 ? -16.989 1.799 9.145 1.00 89.75 484 ILE A N 1
ATOM 3794 C CA . ILE A 1 484 ? -16.500 2.740 10.147 1.00 89.75 484 ILE A CA 1
ATOM 3795 C C . ILE A 1 484 ? -15.023 2.427 10.382 1.00 89.75 484 ILE A C 1
ATOM 3797 O O . ILE A 1 484 ? -14.696 1.331 10.841 1.00 89.75 484 ILE A O 1
ATOM 3801 N N . ASN A 1 485 ? -14.127 3.372 10.100 1.00 89.25 485 ASN A N 1
ATOM 3802 C CA . ASN A 1 485 ? -12.730 3.236 10.505 1.00 89.25 485 ASN A CA 1
ATOM 3803 C C . ASN A 1 485 ? -12.630 3.468 12.024 1.00 89.25 485 ASN A C 1
ATOM 3805 O O . ASN A 1 485 ? -12.906 4.565 12.513 1.00 89.25 485 ASN A O 1
ATOM 3809 N N . LEU A 1 486 ? -12.270 2.419 12.766 1.00 91.44 486 LEU A N 1
ATOM 3810 C CA . LEU A 1 486 ? -12.168 2.450 14.227 1.00 91.44 486 LEU A CA 1
ATOM 3811 C C . LEU A 1 486 ? -10.794 2.917 14.726 1.00 91.44 486 LEU A C 1
ATOM 3813 O O . LEU A 1 486 ? -10.648 3.202 15.914 1.00 91.44 486 LEU A O 1
ATOM 3817 N N . THR A 1 487 ? -9.801 2.987 13.841 1.00 88.75 487 THR A N 1
ATOM 3818 C CA . THR A 1 487 ? -8.413 3.378 14.122 1.00 88.75 487 THR A CA 1
ATOM 3819 C C . THR A 1 487 ? -8.001 4.569 13.243 1.00 88.75 487 THR A C 1
ATOM 3821 O O . THR A 1 487 ? -7.090 4.443 12.424 1.00 88.75 487 THR A O 1
ATOM 3824 N N . PRO A 1 488 ? -8.695 5.719 13.328 1.00 76.69 488 PRO A N 1
ATOM 3825 C CA . PRO A 1 488 ? -8.368 6.872 12.501 1.00 76.69 488 PRO A CA 1
ATOM 3826 C C . PRO A 1 488 ? -7.015 7.485 12.880 1.00 76.69 488 PRO A C 1
ATOM 3828 O O . PRO A 1 488 ? -6.752 7.743 14.053 1.00 76.69 488 PRO A O 1
ATOM 3831 N N . GLU A 1 489 ? -6.187 7.785 11.879 1.00 66.50 489 GLU A N 1
ATOM 3832 C CA . GLU A 1 489 ? -4.934 8.538 12.065 1.00 66.50 489 GLU A CA 1
ATOM 3833 C C . GLU A 1 489 ? -5.155 10.062 12.069 1.00 66.50 489 GLU A C 1
ATOM 3835 O O . GLU A 1 489 ? -4.342 10.814 12.603 1.00 66.50 489 GLU A O 1
ATOM 3840 N N . TYR A 1 490 ? -6.293 10.514 11.533 1.00 61.69 490 TYR A N 1
ATOM 3841 C CA . TYR A 1 490 ? -6.687 11.920 11.417 1.00 61.69 490 TYR A CA 1
ATOM 3842 C C . TYR A 1 490 ? -8.120 12.132 11.917 1.00 61.69 490 TYR A C 1
ATOM 3844 O O . TYR A 1 490 ? -8.885 11.181 12.078 1.00 61.69 490 TYR A O 1
ATOM 3852 N N . GLN A 1 491 ? -8.514 13.387 12.152 1.00 55.81 491 GLN A N 1
ATOM 3853 C CA . GLN A 1 491 ? -9.902 13.699 12.503 1.00 55.81 491 GLN A CA 1
ATOM 3854 C C . GLN A 1 491 ? -10.848 13.246 11.388 1.00 55.81 491 GLN A C 1
ATOM 3856 O O . GLN A 1 491 ? -10.711 13.657 10.238 1.00 55.81 491 GLN A O 1
ATOM 3861 N N . GLN A 1 492 ? -11.806 12.388 11.738 1.00 62.91 492 GLN A N 1
ATOM 3862 C CA . GLN A 1 492 ? -12.818 11.940 10.789 1.00 62.91 492 GLN A CA 1
ATOM 3863 C C . GLN A 1 492 ? -13.807 13.062 10.456 1.00 62.91 492 GLN A C 1
ATOM 3865 O O . GLN A 1 492 ? -14.035 13.940 11.297 1.00 62.91 492 GLN A O 1
ATOM 3870 N N . PRO A 1 493 ? -14.431 13.016 9.262 1.00 62.34 493 PRO A N 1
ATOM 3871 C CA . PRO A 1 493 ? -15.521 13.914 8.912 1.00 62.34 493 PRO A CA 1
ATOM 3872 C C . PRO A 1 493 ? -16.587 13.912 10.009 1.00 62.34 493 PRO A C 1
ATOM 3874 O O . PRO A 1 493 ? -17.073 12.860 10.434 1.00 62.34 493 PRO A O 1
ATOM 3877 N N . PHE A 1 494 ? -16.930 15.098 10.504 1.00 70.12 494 PHE A N 1
ATOM 3878 C CA . PHE A 1 494 ? -17.918 15.228 11.563 1.00 70.12 494 PHE A CA 1
ATOM 3879 C C . PHE A 1 494 ? -19.325 15.076 10.984 1.00 70.12 494 PHE A C 1
ATOM 3881 O O . PHE A 1 494 ? -19.845 15.978 10.329 1.00 70.12 494 PHE A O 1
ATOM 3888 N N . LEU A 1 495 ? -19.964 13.941 11.259 1.00 79.00 495 LEU A N 1
ATOM 3889 C CA . LEU A 1 495 ? -21.357 13.722 10.894 1.00 79.00 495 LEU A CA 1
ATOM 3890 C C . LEU A 1 495 ? -22.276 14.362 11.944 1.00 79.00 495 LEU A C 1
ATOM 3892 O O . LEU A 1 495 ? -22.416 13.837 13.048 1.00 79.00 495 LEU A O 1
ATOM 3896 N N . LEU A 1 496 ? -22.935 15.472 11.592 1.00 81.38 496 LEU A N 1
ATOM 3897 C CA . LEU A 1 496 ? -23.752 16.283 12.513 1.00 81.38 496 LEU A CA 1
ATOM 3898 C C . LEU A 1 496 ? -24.826 15.474 13.267 1.00 81.38 496 LEU A C 1
ATOM 3900 O O . LEU A 1 496 ? -25.111 15.751 14.429 1.00 81.38 496 LEU A O 1
ATOM 3904 N N . GLN A 1 497 ? -25.425 14.475 12.609 1.00 86.62 497 GLN A N 1
ATOM 3905 C CA . GLN A 1 497 ? -26.457 13.605 13.194 1.00 86.62 497 GLN A CA 1
ATOM 3906 C C . GLN A 1 497 ? -25.901 12.291 13.776 1.00 86.62 497 GLN A C 1
ATOM 3908 O O . GLN A 1 497 ? -26.675 11.456 14.252 1.00 86.62 497 GLN A O 1
ATOM 3913 N N . GLY A 1 498 ? -24.584 12.088 13.713 1.00 90.06 498 GLY A N 1
ATOM 3914 C CA . GLY A 1 498 ? -23.914 10.893 14.207 1.00 90.06 498 GLY A CA 1
ATOM 3915 C C . GLY A 1 498 ? -23.793 10.856 15.731 1.00 90.06 498 GLY A C 1
ATOM 3916 O O . GLY A 1 498 ? -23.942 11.857 16.433 1.00 90.06 498 GLY A O 1
ATOM 3917 N N . THR A 1 499 ? -23.500 9.672 16.265 1.00 93.31 499 THR A N 1
ATOM 3918 C CA . THR A 1 499 ? -23.321 9.449 17.703 1.00 93.31 499 THR A CA 1
ATOM 3919 C C . THR A 1 499 ? -21.835 9.377 18.032 1.00 93.31 499 THR A C 1
ATOM 3921 O O . THR A 1 499 ? -21.167 8.404 17.691 1.00 93.31 499 THR A O 1
ATOM 3924 N N . LEU A 1 500 ? -21.318 10.377 18.746 1.00 92.31 500 LEU A N 1
ATOM 3925 C CA . LEU A 1 500 ? -19.936 10.379 19.229 1.00 92.31 500 LEU A CA 1
ATOM 3926 C C . LEU A 1 500 ? -19.718 9.306 20.313 1.00 92.31 500 LEU A C 1
ATOM 3928 O O . LEU A 1 500 ? -20.408 9.295 21.335 1.00 92.31 500 LEU A O 1
ATOM 3932 N N . GLN A 1 501 ? -18.721 8.438 20.120 1.00 91.75 501 GLN A N 1
ATOM 3933 C CA . GLN A 1 501 ? -18.224 7.502 21.129 1.00 91.75 501 GLN A CA 1
ATOM 3934 C C . GLN A 1 501 ? -16.704 7.604 21.283 1.00 91.75 501 GLN A C 1
ATOM 3936 O O . GLN A 1 501 ? -15.964 7.760 20.317 1.00 91.75 501 GLN A O 1
ATOM 3941 N N . MET A 1 502 ? -16.243 7.491 22.527 1.00 92.88 502 MET A N 1
ATOM 3942 C CA . MET A 1 502 ? -14.825 7.379 22.861 1.00 92.88 502 MET A CA 1
ATOM 3943 C C . MET A 1 502 ? -14.456 5.896 22.892 1.00 92.88 502 MET A C 1
ATOM 3945 O O . MET A 1 502 ? -14.878 5.176 23.804 1.00 92.88 502 MET A O 1
ATOM 3949 N N . LEU A 1 503 ? -13.712 5.441 21.888 1.00 94.38 503 LEU A N 1
ATOM 3950 C CA . LEU A 1 503 ? -13.307 4.047 21.727 1.00 94.38 503 LEU A CA 1
ATOM 3951 C C . LEU A 1 503 ? -11.829 3.911 22.085 1.00 94.38 503 LEU A C 1
ATOM 3953 O O . LEU A 1 503 ? -10.996 4.659 21.586 1.00 94.38 503 LEU A O 1
ATOM 3957 N N . ASP A 1 504 ? -11.492 2.980 22.969 1.00 95.31 504 ASP A N 1
ATOM 3958 C CA . ASP A 1 504 ? -10.107 2.752 23.361 1.00 95.31 504 ASP A CA 1
ATOM 3959 C C . ASP A 1 504 ? -9.357 1.833 22.389 1.00 95.31 504 ASP A C 1
ATOM 3961 O O . ASP A 1 504 ? -9.931 0.917 21.799 1.00 95.31 504 ASP A O 1
ATOM 3965 N N . ASP A 1 505 ? -8.054 2.057 22.263 1.00 96.12 505 ASP A N 1
ATOM 3966 C CA . ASP A 1 505 ? -7.150 1.301 21.398 1.00 96.12 505 ASP A CA 1
ATOM 3967 C C . ASP A 1 505 ? -5.790 1.068 22.075 1.00 96.12 505 ASP A C 1
ATOM 3969 O O . ASP A 1 505 ? -5.467 1.652 23.116 1.00 96.12 505 ASP A O 1
ATOM 3973 N N . CYS A 1 506 ? -4.985 0.186 21.497 1.00 96.31 506 CYS A N 1
ATOM 3974 C CA . CYS A 1 506 ? -3.605 -0.029 21.880 1.00 96.31 506 CYS A CA 1
ATOM 3975 C C . CYS A 1 506 ? -2.733 1.148 21.421 1.00 96.31 506 CYS A C 1
ATOM 3977 O O . CYS A 1 506 ? -2.664 1.461 20.237 1.00 96.31 506 CYS A O 1
ATOM 3979 N N . GLY A 1 507 ? -2.027 1.787 22.353 1.00 91.75 507 GLY A N 1
ATOM 3980 C CA . GLY A 1 507 ? -0.981 2.748 22.011 1.00 91.75 507 GLY A CA 1
ATOM 3981 C C . GLY A 1 507 ? 0.279 2.047 21.502 1.00 91.75 507 GLY A C 1
ATOM 3982 O O . GLY A 1 507 ? 0.565 0.914 21.895 1.00 91.75 507 GLY A O 1
ATOM 3983 N N . LYS A 1 508 ? 1.091 2.744 20.696 1.00 90.88 508 LYS A N 1
ATOM 3984 C CA . LYS A 1 508 ? 2.343 2.203 20.123 1.00 90.88 508 LYS A CA 1
ATOM 3985 C C . LYS A 1 508 ? 3.331 1.683 21.181 1.00 90.88 508 LYS A C 1
ATOM 3987 O O . LYS A 1 508 ? 4.134 0.802 20.899 1.00 90.88 508 LYS A O 1
ATOM 3992 N N . SER A 1 509 ? 3.268 2.198 22.412 1.00 93.12 509 SER A N 1
ATOM 3993 C CA . SER A 1 509 ? 4.119 1.765 23.531 1.00 93.12 509 SER A CA 1
ATOM 3994 C C . SER A 1 509 ? 3.571 0.572 24.324 1.00 93.12 509 SER A C 1
ATOM 3996 O O . SER A 1 509 ? 4.170 0.188 25.331 1.00 93.12 509 SER A O 1
ATOM 3998 N N . LEU A 1 510 ? 2.417 0.009 23.948 1.00 96.31 510 LEU A N 1
ATOM 3999 C CA . LEU A 1 510 ? 1.888 -1.190 24.591 1.00 96.31 510 LEU A CA 1
ATOM 4000 C C . LEU A 1 510 ? 2.745 -2.397 24.194 1.00 96.31 510 LEU A C 1
ATOM 4002 O O . LEU A 1 510 ? 2.913 -2.696 23.011 1.00 96.31 510 LEU A O 1
ATOM 4006 N N . THR A 1 511 ? 3.290 -3.083 25.196 1.00 96.38 511 THR A N 1
ATOM 4007 C CA . THR A 1 511 ? 4.076 -4.312 25.043 1.00 96.38 511 THR A CA 1
ATOM 4008 C C . THR A 1 511 ? 3.230 -5.528 25.404 1.00 96.38 511 THR A C 1
ATOM 4010 O O . THR A 1 511 ? 2.226 -5.406 26.112 1.00 96.38 511 THR A O 1
ATOM 4013 N N . PHE A 1 512 ? 3.653 -6.713 24.957 1.00 96.12 512 PHE A N 1
ATOM 4014 C CA . PHE A 1 512 ? 2.974 -7.961 25.307 1.00 96.12 512 PHE A CA 1
ATOM 4015 C C . PHE A 1 512 ? 2.928 -8.167 26.828 1.00 96.12 512 PHE A C 1
ATOM 4017 O O . PHE A 1 512 ? 1.874 -8.486 27.371 1.00 96.12 512 PHE A O 1
ATOM 4024 N N . GLN A 1 513 ? 4.028 -7.880 27.535 1.00 94.94 513 GLN A N 1
ATOM 4025 C CA . GLN A 1 513 ? 4.069 -7.993 28.996 1.00 94.94 513 GLN A CA 1
ATOM 4026 C C . GLN A 1 513 ? 3.063 -7.074 29.689 1.00 94.94 513 GLN A C 1
ATOM 4028 O O . GLN A 1 513 ? 2.413 -7.492 30.639 1.00 94.94 513 GLN A O 1
ATOM 4033 N N . ARG A 1 514 ? 2.828 -5.863 29.178 1.00 94.94 514 ARG A N 1
ATOM 4034 C CA . ARG A 1 514 ? 1.794 -4.970 29.726 1.00 94.94 514 ARG A CA 1
ATOM 4035 C C . ARG A 1 514 ? 0.374 -5.420 29.413 1.00 94.94 514 ARG A C 1
ATOM 4037 O O . ARG A 1 514 ? -0.523 -5.167 30.210 1.00 94.94 514 ARG A O 1
ATOM 4044 N N . ALA A 1 515 ? 0.160 -6.068 28.269 1.00 93.31 515 ALA A N 1
ATOM 4045 C CA . ALA A 1 515 ? -1.127 -6.671 27.923 1.00 93.31 515 ALA A CA 1
ATOM 4046 C C . ALA A 1 515 ? -1.404 -7.962 28.718 1.00 93.31 515 ALA A C 1
ATOM 4048 O O . ALA A 1 515 ? -2.562 -8.315 28.950 1.00 93.31 515 ALA A O 1
ATOM 4049 N N . ASN A 1 516 ? -0.351 -8.652 29.159 1.00 93.38 516 ASN A N 1
ATOM 4050 C CA . ASN A 1 516 ? -0.435 -9.855 29.971 1.00 93.38 516 ASN A CA 1
ATOM 4051 C C . ASN A 1 516 ? -0.920 -9.532 31.394 1.00 93.38 516 ASN A C 1
ATOM 4053 O O . ASN A 1 516 ? -0.182 -9.005 32.221 1.00 93.38 516 ASN A O 1
ATOM 4057 N N . ILE A 1 517 ? -2.149 -9.940 31.715 1.00 89.19 517 ILE A N 1
ATOM 4058 C CA . ILE A 1 517 ? -2.764 -9.725 33.035 1.00 89.19 517 ILE A CA 1
ATOM 4059 C C . ILE A 1 517 ? -2.030 -10.420 34.197 1.00 89.19 517 ILE A C 1
ATOM 4061 O O . ILE A 1 517 ? -2.333 -10.137 35.355 1.00 89.19 517 ILE A O 1
ATOM 4065 N N . TYR A 1 518 ? -1.089 -11.323 33.904 1.00 90.44 518 TYR A N 1
ATOM 4066 C CA . TYR A 1 518 ? -0.295 -12.053 34.892 1.00 90.44 518 TYR A CA 1
ATOM 4067 C C . TYR A 1 518 ? 1.096 -11.450 35.142 1.00 90.44 518 TYR A C 1
ATOM 4069 O O . TYR A 1 518 ? 1.764 -11.879 36.077 1.00 90.44 518 TYR A O 1
ATOM 4077 N N . SER A 1 519 ? 1.547 -10.469 34.351 1.00 91.75 519 SER A N 1
ATOM 4078 C CA . SER A 1 519 ? 2.894 -9.884 34.494 1.00 91.75 519 SER A CA 1
ATOM 4079 C C . SER A 1 519 ? 3.034 -8.954 35.705 1.00 91.75 519 SER A C 1
ATOM 4081 O O . SER A 1 519 ? 4.141 -8.682 36.161 1.00 91.75 519 SER A O 1
ATOM 4083 N N . GLY A 1 520 ? 1.915 -8.426 36.214 1.00 88.88 520 GLY A N 1
ATOM 4084 C CA . GLY A 1 520 ? 1.897 -7.379 37.238 1.00 88.88 520 GLY A CA 1
ATOM 4085 C C . GLY A 1 520 ? 2.190 -5.968 36.706 1.00 88.88 520 GLY A C 1
ATOM 4086 O O . GLY A 1 520 ? 2.020 -4.999 37.452 1.00 88.88 520 GLY A O 1
ATOM 4087 N N . GLU A 1 521 ? 2.569 -5.820 35.431 1.00 91.94 521 GLU A N 1
ATOM 4088 C CA . GLU A 1 521 ? 2.723 -4.511 34.798 1.00 91.94 521 GLU A CA 1
ATOM 4089 C C . GLU A 1 521 ? 1.367 -3.816 34.604 1.00 91.94 521 GLU A C 1
ATOM 4091 O O . GLU A 1 521 ? 0.325 -4.446 34.418 1.00 91.94 521 GLU A O 1
ATOM 4096 N N . ARG A 1 522 ? 1.366 -2.478 34.653 1.00 89.88 522 ARG A N 1
ATOM 4097 C CA . ARG A 1 522 ? 0.146 -1.668 34.534 1.00 89.88 522 ARG A CA 1
ATOM 4098 C C . ARG A 1 522 ? 0.094 -0.934 33.200 1.00 89.88 522 ARG A C 1
ATOM 4100 O O . ARG A 1 522 ? 1.087 -0.379 32.741 1.00 89.88 522 ARG A O 1
ATOM 4107 N N . ILE A 1 523 ? -1.103 -0.883 32.623 1.00 91.88 523 ILE A N 1
ATOM 4108 C CA . ILE A 1 523 ? -1.422 -0.095 31.429 1.00 91.88 523 ILE A CA 1
ATOM 4109 C C . ILE A 1 523 ? -1.911 1.289 31.867 1.00 91.88 523 ILE A C 1
ATOM 4111 O O . ILE A 1 523 ? -2.849 1.384 32.662 1.00 91.88 523 ILE A O 1
ATOM 4115 N N . THR A 1 524 ? -1.324 2.354 31.317 1.00 91.56 524 THR A N 1
ATOM 4116 C CA . THR A 1 524 ? -1.744 3.737 31.581 1.00 91.56 524 THR A CA 1
ATOM 4117 C C . THR A 1 524 ? -2.598 4.265 30.429 1.00 91.56 524 THR A C 1
ATOM 4119 O O . THR A 1 524 ? -2.225 4.182 29.254 1.00 91.56 524 THR A O 1
ATOM 4122 N N . VAL A 1 525 ? -3.762 4.828 30.763 1.00 90.06 525 VAL A N 1
ATOM 4123 C CA . VAL A 1 525 ? -4.638 5.496 29.787 1.00 90.06 525 VAL A CA 1
ATOM 4124 C C . VAL A 1 525 ? -3.973 6.789 29.305 1.00 90.06 525 VAL A C 1
ATOM 4126 O O . VAL A 1 525 ? -3.413 7.531 30.104 1.00 90.06 525 VAL A O 1
ATOM 4129 N N . GLY A 1 526 ? -4.019 7.044 27.999 1.00 87.31 526 GLY A N 1
ATOM 4130 C CA . GLY A 1 526 ? -3.338 8.155 27.329 1.00 87.31 526 GLY A CA 1
ATOM 4131 C C . GLY A 1 526 ? -1.929 7.821 26.832 1.00 87.31 526 GLY A C 1
ATOM 4132 O O . GLY A 1 526 ? -1.379 8.587 26.048 1.00 87.31 526 GLY A O 1
ATOM 4133 N N . LYS A 1 527 ? -1.359 6.676 27.238 1.00 90.69 527 LYS A N 1
ATOM 4134 C CA . LYS A 1 527 ? -0.039 6.214 26.788 1.00 90.69 527 LYS A CA 1
ATOM 4135 C C . LYS A 1 527 ? -0.110 4.836 26.136 1.00 90.69 527 LYS A C 1
ATOM 4137 O O . LYS A 1 527 ? -0.119 4.737 24.915 1.00 90.69 527 LYS A O 1
ATOM 4142 N N . GLU A 1 528 ? -0.200 3.769 26.931 1.00 94.75 528 GLU A N 1
ATOM 4143 C CA . GLU A 1 528 ? -0.306 2.404 26.400 1.00 94.75 528 GLU A CA 1
ATOM 4144 C C . GLU A 1 528 ? -1.735 2.050 25.964 1.00 94.75 528 GLU A C 1
ATOM 4146 O O . GLU A 1 528 ? -1.924 1.168 25.130 1.00 94.75 528 GLU A O 1
ATOM 4151 N N . ARG A 1 529 ? -2.745 2.745 26.498 1.00 94.12 529 ARG A N 1
ATOM 4152 C CA . ARG A 1 529 ? -4.143 2.644 26.062 1.00 94.12 529 ARG A CA 1
ATOM 4153 C C . ARG A 1 529 ? -4.639 4.015 25.635 1.00 94.12 529 ARG A C 1
ATOM 4155 O O . ARG A 1 529 ? -4.856 4.878 26.482 1.00 94.12 529 ARG A O 1
ATOM 4162 N N . ILE A 1 530 ? -4.775 4.224 24.335 1.00 93.94 530 ILE A N 1
ATOM 4163 C CA . ILE A 1 530 ? -5.175 5.508 23.746 1.00 93.94 530 ILE A CA 1
ATOM 4164 C C . ILE A 1 530 ? -6.685 5.541 23.500 1.00 93.94 530 ILE A C 1
ATOM 4166 O O . ILE A 1 530 ? -7.345 4.506 23.571 1.00 93.94 530 ILE A O 1
ATOM 4170 N N . ILE A 1 531 ? -7.240 6.731 23.259 1.00 93.38 531 ILE A N 1
ATOM 4171 C CA . ILE A 1 531 ? -8.674 6.933 23.031 1.00 93.38 531 ILE A CA 1
ATOM 4172 C C . ILE A 1 531 ? -8.888 7.633 21.692 1.00 93.38 531 ILE A C 1
ATOM 4174 O O . ILE A 1 531 ? -8.393 8.741 21.487 1.00 93.38 531 ILE A O 1
ATOM 4178 N N . HIS A 1 532 ? -9.697 7.019 20.837 1.00 90.81 532 HIS A N 1
ATOM 4179 C CA . HIS A 1 532 ? -10.186 7.590 19.589 1.00 90.81 532 HIS A CA 1
ATOM 4180 C C . HIS A 1 532 ? -11.576 8.191 19.796 1.00 90.81 532 HIS A C 1
ATOM 4182 O O . HIS A 1 532 ? -12.461 7.563 20.383 1.00 90.81 532 HIS A O 1
ATOM 4188 N N . HIS A 1 533 ? -11.776 9.411 19.305 1.00 90.38 533 HIS A N 1
ATOM 4189 C CA . HIS A 1 533 ? -13.086 10.059 19.268 1.00 90.38 533 HIS A CA 1
ATOM 4190 C C . HIS A 1 533 ? -13.732 9.744 17.920 1.00 90.38 533 HIS A C 1
ATOM 4192 O O . HIS A 1 533 ? -13.359 10.329 16.908 1.00 90.38 533 HIS A O 1
ATOM 4198 N N . VAL A 1 534 ? -14.672 8.800 17.904 1.00 90.00 534 VAL A N 1
ATOM 4199 C CA . VAL A 1 534 ? -15.290 8.306 16.668 1.00 90.00 534 VAL A CA 1
ATOM 4200 C C . VAL A 1 534 ? -16.750 8.731 16.628 1.00 90.00 534 VAL A C 1
ATOM 4202 O O . VAL A 1 534 ? -17.528 8.411 17.531 1.00 90.00 534 VAL A O 1
ATOM 4205 N N . VAL A 1 535 ? -17.132 9.459 15.581 1.00 90.06 535 VAL A N 1
ATOM 4206 C CA . VAL A 1 535 ? -18.534 9.787 15.308 1.00 90.06 535 VAL A CA 1
ATOM 4207 C C . VAL A 1 535 ? -19.136 8.626 14.531 1.00 90.06 535 VAL A C 1
ATOM 4209 O O . VAL A 1 535 ? -18.889 8.459 13.343 1.00 90.06 535 VAL A O 1
ATOM 4212 N N . LEU A 1 536 ? -19.913 7.791 15.216 1.00 92.06 536 LEU A N 1
ATOM 4213 C CA . LEU A 1 536 ? -20.576 6.667 14.573 1.00 92.06 536 LEU A CA 1
ATOM 4214 C C . LEU A 1 536 ? -21.723 7.177 13.684 1.00 92.06 536 LEU A C 1
ATOM 4216 O O . LEU A 1 536 ? -22.467 8.062 14.123 1.00 92.06 536 LEU A O 1
ATOM 4220 N N . PRO A 1 537 ? -21.943 6.584 12.496 1.00 91.81 537 PRO A N 1
ATOM 4221 C CA . PRO A 1 537 ? -23.003 6.960 11.562 1.00 91.81 537 PRO A CA 1
ATOM 4222 C C . PRO A 1 537 ? -24.370 6.440 12.018 1.00 91.81 537 PRO A C 1
ATOM 4224 O O . PRO A 1 537 ? -25.084 5.772 11.281 1.00 91.81 537 PRO A O 1
ATOM 4227 N N . TYR A 1 538 ? -24.728 6.714 13.270 1.00 93.69 538 TYR A N 1
ATOM 4228 C CA . TYR A 1 538 ? -25.973 6.299 13.892 1.00 93.69 538 TYR A CA 1
ATOM 4229 C C . TYR A 1 538 ? -26.635 7.481 14.567 1.00 93.69 538 TYR A C 1
ATOM 4231 O O . TYR A 1 538 ? -26.036 8.136 15.424 1.00 93.69 538 TYR A O 1
ATOM 4239 N N . ARG A 1 539 ? -27.906 7.685 14.248 1.00 94.69 539 ARG A N 1
ATOM 4240 C CA . ARG A 1 539 ? -28.758 8.663 14.912 1.00 94.69 539 ARG A CA 1
ATOM 4241 C C . ARG A 1 539 ? -29.669 7.960 15.909 1.00 94.69 539 ARG A C 1
ATOM 4243 O O . ARG A 1 539 ? -30.207 6.893 15.627 1.00 94.69 539 ARG A O 1
ATOM 4250 N N . LEU A 1 540 ? -29.884 8.575 17.071 1.00 95.50 540 LEU A N 1
ATOM 4251 C CA . LEU A 1 540 ? -30.911 8.134 18.014 1.00 95.50 540 LEU A CA 1
ATOM 4252 C C . LEU A 1 540 ? -32.303 8.438 17.435 1.00 95.50 540 LEU A C 1
ATOM 4254 O O . LEU A 1 540 ? -32.700 9.600 17.347 1.00 95.50 540 LEU A O 1
ATOM 4258 N N . THR A 1 541 ? -33.049 7.400 17.068 1.00 95.31 541 THR A N 1
ATOM 4259 C CA . THR A 1 541 ? -34.396 7.528 16.487 1.00 95.31 541 THR A CA 1
ATOM 4260 C C . THR A 1 541 ? -35.464 7.580 17.572 1.00 95.31 541 THR A C 1
ATOM 4262 O O . THR A 1 541 ? -36.386 8.393 17.515 1.00 95.31 541 THR A O 1
ATOM 4265 N N . ARG A 1 542 ? -35.349 6.721 18.592 1.00 95.31 542 ARG A N 1
ATOM 4266 C CA . ARG A 1 542 ? -36.319 6.642 19.693 1.00 95.31 542 ARG A CA 1
ATOM 4267 C C . ARG A 1 542 ? -35.644 6.219 20.989 1.00 95.31 542 ARG A C 1
ATOM 4269 O O . ARG A 1 542 ? -34.746 5.386 20.988 1.00 95.31 542 ARG A O 1
ATOM 4276 N N . SER A 1 543 ? -36.109 6.748 22.115 1.00 95.31 543 SER A N 1
ATOM 4277 C CA . SER A 1 543 ? -35.641 6.359 23.447 1.00 95.31 543 SER A CA 1
ATOM 4278 C C . SER A 1 543 ? -36.818 6.264 24.411 1.00 95.31 543 SER A C 1
ATOM 4280 O O . SER A 1 543 ? -37.745 7.066 24.356 1.00 95.31 543 SER A O 1
ATOM 4282 N N . SER A 1 544 ? -36.791 5.263 25.284 1.00 94.06 544 SER A N 1
ATOM 4283 C CA . SER A 1 544 ? -37.772 5.035 26.346 1.00 94.06 544 SER A CA 1
ATOM 4284 C C . SER A 1 544 ? -37.070 4.607 27.640 1.00 94.06 544 SER A C 1
ATOM 4286 O O . SER A 1 544 ? -35.838 4.555 27.712 1.00 94.06 544 SER A O 1
ATOM 4288 N N . ARG A 1 545 ? -37.841 4.256 28.677 1.00 90.50 545 ARG A N 1
ATOM 4289 C CA . ARG A 1 545 ? -37.289 3.670 29.907 1.00 90.50 545 ARG A CA 1
ATOM 4290 C C . ARG A 1 545 ? -36.624 2.308 29.667 1.00 90.50 545 ARG A C 1
ATOM 4292 O O . ARG A 1 545 ? -35.667 1.995 30.366 1.00 90.50 545 ARG A O 1
ATOM 4299 N N . SER A 1 546 ? -37.110 1.515 28.712 1.00 91.94 546 SER A N 1
ATOM 4300 C CA . SER A 1 546 ? -36.653 0.137 28.485 1.00 91.94 546 SER A CA 1
ATOM 4301 C C . SER A 1 546 ? -35.643 -0.008 27.349 1.00 91.94 546 SER A C 1
ATOM 4303 O O . SER A 1 546 ? -34.914 -0.997 27.334 1.00 91.94 546 SER A O 1
ATOM 4305 N N . TYR A 1 547 ? -35.552 0.949 26.420 1.00 95.12 547 TYR A N 1
ATOM 4306 C CA . TYR A 1 547 ? -34.585 0.871 25.321 1.00 95.12 547 TYR A CA 1
ATOM 4307 C C . TYR A 1 547 ? -34.206 2.231 24.715 1.00 95.12 547 TYR A C 1
ATOM 4309 O O . TYR A 1 547 ? -34.851 3.246 24.979 1.00 95.12 547 TYR A O 1
ATOM 4317 N N . SER A 1 548 ? -33.162 2.234 23.887 1.00 96.38 548 SER A N 1
ATOM 4318 C CA . SER A 1 548 ? -32.830 3.282 22.916 1.00 96.38 548 SER A CA 1
ATOM 4319 C C . SER A 1 548 ? -32.569 2.633 21.555 1.00 96.38 548 SER A C 1
ATOM 4321 O O . SER A 1 548 ? -31.789 1.691 21.481 1.00 96.38 548 SER A O 1
ATOM 4323 N N . TRP A 1 549 ? -33.210 3.110 20.492 1.00 96.88 549 TRP A N 1
ATOM 4324 C CA . TRP A 1 549 ? -33.031 2.620 19.126 1.00 96.88 549 TRP A CA 1
ATOM 4325 C C . TRP A 1 549 ? -32.229 3.626 18.306 1.00 96.88 549 TRP A C 1
ATOM 4327 O O . TRP A 1 549 ? -32.590 4.804 18.228 1.00 96.88 549 TRP A O 1
ATOM 4337 N N . TYR A 1 550 ? -31.150 3.132 17.714 1.00 96.44 550 TYR A N 1
ATOM 4338 C CA . TYR A 1 550 ? -30.255 3.855 16.834 1.00 96.44 550 TYR A CA 1
ATOM 4339 C C . TYR A 1 550 ? -30.363 3.290 15.424 1.00 96.44 550 TYR A C 1
ATOM 4341 O O . TYR A 1 550 ? -30.301 2.073 15.244 1.00 96.44 550 TYR A O 1
ATOM 4349 N N . GLN A 1 551 ? -30.484 4.177 14.444 1.00 95.19 551 GLN A N 1
ATOM 4350 C CA . GLN A 1 551 ? -30.554 3.813 13.037 1.00 95.19 551 GLN A CA 1
ATOM 4351 C C . GLN A 1 551 ? -29.347 4.379 12.298 1.00 95.19 551 GLN A C 1
ATOM 4353 O O . GLN A 1 551 ? -28.939 5.519 12.544 1.00 95.19 551 GLN A O 1
ATOM 4358 N N . TYR A 1 552 ? -28.774 3.561 11.424 1.00 92.12 552 TYR A N 1
ATOM 4359 C CA . TYR A 1 552 ? -27.678 3.952 10.559 1.00 92.12 552 TYR A CA 1
ATOM 4360 C C . TYR A 1 552 ? -28.127 5.078 9.621 1.00 92.12 552 TYR A C 1
ATOM 4362 O O . TYR A 1 552 ? -29.221 5.029 9.054 1.00 92.12 552 TYR A O 1
ATOM 4370 N N . ILE A 1 553 ? -27.270 6.078 9.456 1.00 90.25 553 ILE A N 1
ATOM 4371 C CA . ILE A 1 553 ? -27.459 7.203 8.544 1.00 90.25 553 ILE A CA 1
ATOM 4372 C C . ILE A 1 553 ? -26.320 7.202 7.532 1.00 90.25 553 ILE A C 1
ATOM 4374 O O . ILE A 1 553 ? -25.155 7.065 7.902 1.00 90.25 553 ILE A O 1
ATOM 4378 N N . LYS A 1 554 ? -26.663 7.325 6.250 1.00 78.31 554 LYS A N 1
ATOM 4379 C CA . LYS A 1 554 ? -25.666 7.372 5.185 1.00 78.31 554 LYS A CA 1
ATOM 4380 C C . LYS A 1 554 ? -24.842 8.668 5.336 1.00 78.31 554 LYS A C 1
ATOM 4382 O O . LYS A 1 554 ? -25.463 9.725 5.456 1.00 78.31 554 LYS A O 1
ATOM 4387 N N . PRO A 1 555 ? -23.499 8.607 5.380 1.00 66.50 555 PRO A N 1
ATOM 4388 C CA . PRO A 1 555 ? -22.662 9.800 5.267 1.00 66.50 555 PRO A CA 1
ATOM 4389 C C . PRO A 1 555 ? -22.910 10.461 3.902 1.00 66.50 555 PRO A C 1
ATOM 4391 O O . PRO A 1 555 ? -22.948 9.744 2.900 1.00 66.50 555 PRO A O 1
ATOM 4394 N N . GLU A 1 556 ? -23.147 11.776 3.879 1.00 54.31 556 GLU A N 1
ATOM 4395 C CA . GLU A 1 556 ? -23.294 12.565 2.639 1.00 54.31 556 GLU A CA 1
ATOM 4396 C C . GLU A 1 556 ? -21.959 12.800 1.931 1.00 54.31 556 GLU A C 1
ATOM 4398 O O . GLU A 1 556 ? -20.939 12.981 2.643 1.00 54.31 556 GLU A O 1
#

Sequence (556 aa):
MQTRMVEIIGHDGQLYSVNAISGDMLKHVLMEHFYHHARVSRVSLCQSCQRFNANRINADKDFLKNASMHDGEFIDQMLTTCAIDDVAGILVTEGRSTPRKSISEFGWVLGLPGRVQTDTYLHVKYVSERGSDKRAQDAEGQKSGANLGQSIFHRPASSGVYALVCHLELSRIGYNDIKQQYALTEQERQLRASLLLESLLHTFLELNGAMRSTQLPHVVALQGIITTSQGITPAPLISPLIGGPDDTESYREQVKTIVTALNGNQPPVVHASSFETISDFATQMRALIDSSSPFASMWLVARYLPVAPFSLKPAAATSSGGKTLLVPTPYAIKMALLDVAIRTQGLAAGERLFPALRDLSLGLEMPHDLVVMKGFSKIRRPVEIKESQKKEETREEFEARLREKQADRLERGQYPLYSTIAYREYVFYRDPLRLALSVPDGAAYAQDLQRLLVGLNYLGKRGGFIQLLELPQWQQALPIERFINLTPEYQQPFLLQGTLQMLDDCGKSLTFQRANIYSGERITVGKERIIHHVVLPYRLTRSSRSYSWYQYIKPE